Protein 3FOZ (pdb70)

GO terms:
  GO:0052381 tRNA dimethylallyltransferase activity (F, IDA)
  GO:0034605 cellular response to heat (P, IEP)
  GO:0034605 cellular response to heat (P, IMP)
  GO:1990497 regulation of cytoplasmic translation in response to stress (P, IMP)
  GO:0006400 tRNA modification (P, IMP)

Structure (mmCIF, N/CA/C/O backbone):
data_3FOZ
#
_entry.id   3FOZ
#
_cell.length_a   89.240
_cell.length_b   91.260
_cell.length_c   152.360
_cell.angle_alpha   90.00
_cell.angle_beta   90.00
_cell.angle_gamma   90.00
#
_symmetry.space_group_name_H-M   'P 21 21 21'
#
loop_
_entity.id
_entity.type
_entity.pdbx_description
1 polymer 'tRNA delta(2)-isopentenylpyrophosphate transferase'
2 polymer tRNA(Phe)
3 polymer tRNA(Phe)
4 non-polymer 'CALCIUM ION'
5 water water
#
loop_
_atom_site.group_PDB
_atom_site.id
_atom_site.type_symbol
_atom_site.label_atom_id
_atom_site.label_alt_id
_atom_site.label_comp_id
_atom_site.label_asym_id
_atom_site.label_entity_id
_atom_site.label_seq_id
_atom_site.pdbx_PDB_ins_code
_atom_site.Cartn_x
_atom_site.Cartn_y
_atom_site.Cartn_z
_atom_site.occupancy
_atom_site.B_iso_or_equiv
_atom_site.auth_seq_id
_atom_site.auth_comp_id
_atom_site.auth_asym_id
_atom_site.auth_atom_id
_atom_site.pdbx_PDB_model_num
ATOM 1 N N . ALA A 1 7 ? 5.822 20.469 -43.069 1.00 44.81 7 ALA A N 1
ATOM 2 C CA . ALA A 1 7 ? 5.336 20.308 -41.669 1.00 49.30 7 ALA A CA 1
ATOM 3 C C . ALA A 1 7 ? 5.630 21.559 -40.846 1.00 52.21 7 ALA A C 1
ATOM 4 O O . ALA A 1 7 ? 6.760 21.759 -40.393 1.00 58.11 7 ALA A O 1
ATOM 6 N N . SER A 1 8 ? 4.613 22.398 -40.654 1.00 52.77 8 SER A N 1
ATOM 7 C CA . SER A 1 8 ? 4.750 23.595 -39.823 1.00 51.01 8 SER A CA 1
ATOM 8 C C . SER A 1 8 ? 4.790 23.197 -38.347 1.00 45.87 8 SER A C 1
ATOM 9 O O . SER A 1 8 ? 3.818 22.662 -37.812 1.00 47.24 8 SER A O 1
ATOM 12 N N . LEU A 1 9 ? 5.924 23.444 -37.701 1.00 42.64 9 LEU A N 1
ATOM 13 C CA . LEU A 1 9 ? 6.055 23.191 -36.271 1.00 42.41 9 LEU A CA 1
ATOM 14 C C . LEU A 1 9 ? 5.158 24.152 -35.486 1.00 38.32 9 LEU A C 1
ATOM 15 O O . LEU A 1 9 ? 5.241 25.366 -35.687 1.00 37.07 9 LEU A O 1
ATOM 20 N N . PRO A 1 10 ? 4.301 23.618 -34.589 1.00 32.35 10 PRO A N 1
ATOM 21 C CA . PRO A 1 10 ? 3.446 24.513 -33.806 1.00 27.75 10 PRO A CA 1
ATOM 22 C C . PRO A 1 10 ? 4.280 25.412 -32.896 1.00 32.72 10 PRO A C 1
ATOM 23 O O . PRO A 1 10 ? 5.413 25.062 -32.541 1.00 31.26 10 PRO A O 1
ATOM 27 N N . LYS A 1 11 ? 3.733 26.559 -32.516 1.00 26.51 11 LYS A N 1
ATOM 28 C CA . LYS A 1 11 ? 4.524 27.526 -31.777 1.00 24.05 11 LYS A CA 1
ATOM 29 C C . LYS A 1 11 ? 4.086 27.693 -30.331 1.00 20.53 11 LYS A C 1
ATOM 30 O O . LYS A 1 11 ? 2.975 27.345 -29.956 1.00 27.38 11 LYS A O 1
ATOM 36 N N . ALA A 1 12 ? 5.017 28.195 -29.527 1.00 21.12 12 ALA A N 1
ATOM 37 C CA . ALA A 1 12 ? 4.847 28.376 -28.097 1.00 16.95 12 ALA A CA 1
ATOM 38 C C . ALA A 1 12 ? 5.699 29.571 -27.707 1.00 17.47 12 ALA A C 1
ATOM 39 O O . ALA A 1 12 ? 6.592 29.956 -28.450 1.00 17.96 12 ALA A O 1
ATOM 41 N N . ILE A 1 13 ? 5.441 30.140 -26.537 1.00 15.50 13 ILE A N 1
ATOM 42 C CA . ILE A 1 13 ? 6.221 31.272 -26.062 1.00 14.58 13 ILE A CA 1
ATOM 43 C C . ILE A 1 13 ? 6.733 30.954 -24.664 1.00 14.77 13 ILE A C 1
ATOM 44 O O . ILE A 1 13 ? 5.979 30.456 -23.844 1.00 15.66 13 ILE A O 1
ATOM 49 N N . PHE A 1 14 ? 8.015 31.223 -24.407 1.00 15.73 14 PHE A N 1
ATOM 50 C CA . PHE A 1 14 ? 8.565 31.164 -23.053 1.00 15.42 14 PHE A CA 1
ATOM 51 C C . PHE A 1 14 ? 8.739 32.588 -22.544 1.00 17.66 14 PHE A C 1
ATOM 52 O O . PHE A 1 14 ? 9.425 33.394 -23.171 1.00 25.01 14 PHE A O 1
ATOM 60 N N . LEU A 1 15 ? 8.129 32.894 -21.406 1.00 19.83 15 LEU A N 1
ATOM 61 C CA . LEU A 1 15 ? 8.350 34.170 -20.747 1.00 22.65 15 LEU A CA 1
ATOM 62 C C . LEU A 1 15 ? 9.038 33.888 -19.418 1.00 20.08 15 LEU A C 1
ATOM 63 O O . LEU A 1 15 ? 8.408 33.525 -18.431 1.00 25.42 15 LEU A O 1
ATOM 68 N N . MET A 1 16 ? 10.354 34.036 -19.417 1.00 21.04 16 MET A N 1
ATOM 69 C CA . MET A 1 16 ? 11.163 33.741 -18.257 1.00 19.85 16 MET A CA 1
ATOM 70 C C . MET A 1 16 ? 11.567 35.037 -17.584 1.00 30.53 16 MET A C 1
ATOM 71 O O . MET A 1 16 ? 11.320 36.126 -18.104 1.00 41.60 16 MET A O 1
ATOM 76 N N . GLY A 1 17 ? 12.187 34.918 -16.418 1.00 33.34 17 GLY A N 1
ATOM 77 C CA . GLY A 1 17 ? 12.775 36.071 -15.752 1.00 24.32 17 GLY A CA 1
ATOM 78 C C . GLY A 1 17 ? 13.004 35.785 -14.289 1.00 22.44 17 GLY A C 1
ATOM 79 O O . GLY A 1 17 ? 12.540 34.766 -13.779 1.00 27.25 17 GLY A O 1
ATOM 80 N N . PRO A 1 18 ? 13.718 36.687 -13.597 1.00 21.63 18 PRO A N 1
ATOM 81 C CA . PRO A 1 18 ? 13.905 36.535 -12.165 1.00 19.42 18 PRO A CA 1
ATOM 82 C C . PRO A 1 18 ? 12.633 36.809 -11.374 1.00 19.36 18 PRO A C 1
ATOM 83 O O . PRO A 1 18 ? 11.627 37.247 -11.936 1.00 25.51 18 PRO A O 1
ATOM 87 N N . THR A 1 19 ? 12.690 36.521 -10.080 1.00 11.58 19 THR A N 1
ATOM 88 C CA . THR A 1 19 ? 11.646 36.903 -9.152 1.00 11.72 19 THR A CA 1
ATOM 89 C C . THR A 1 19 ? 11.561 38.447 -9.070 1.00 21.53 19 THR A C 1
ATOM 90 O O . THR A 1 19 ? 12.572 39.147 -9.203 1.00 12.85 19 THR A O 1
ATOM 94 N N . ALA A 1 20 ? 10.340 38.955 -8.893 1.00 20.50 20 ALA A N 1
ATOM 95 C CA . ALA A 1 20 ? 10.064 40.391 -8.802 1.00 15.45 20 ALA A CA 1
ATOM 96 C C . ALA A 1 20 ? 10.320 41.144 -10.113 1.00 21.78 20 ALA A C 1
ATOM 97 O O . ALA A 1 20 ? 10.554 42.350 -10.106 1.00 25.34 20 ALA A O 1
ATOM 99 N N . SER A 1 21 ? 10.239 40.434 -11.235 1.00 23.49 21 SER A N 1
ATOM 100 C CA . SER A 1 21 ? 10.473 41.018 -12.552 1.00 21.40 21 SER A CA 1
ATOM 101 C C . SER A 1 21 ? 9.191 41.364 -13.292 1.00 22.33 21 SER A C 1
ATOM 102 O O . SER A 1 21 ? 9.247 41.923 -14.386 1.00 26.33 21 SER A O 1
ATOM 105 N N . GLY A 1 22 ? 8.043 41.007 -12.722 1.00 27.20 22 GLY A N 1
ATOM 106 C CA . GLY A 1 22 ? 6.750 41.250 -13.360 1.00 22.88 22 GLY A CA 1
ATOM 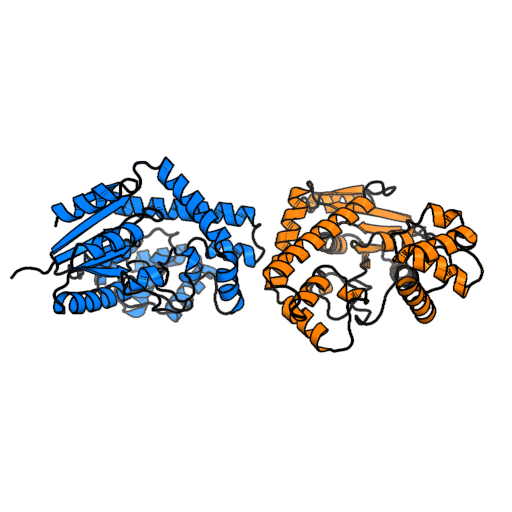107 C C . GLY A 1 22 ? 6.374 40.296 -14.484 1.00 22.18 22 GLY A C 1
ATOM 108 O O . GLY A 1 22 ? 5.626 40.679 -15.384 1.00 24.10 22 GLY A O 1
ATOM 109 N N . LYS A 1 23 ? 6.869 39.057 -14.430 1.00 27.61 23 LYS A N 1
ATOM 110 C CA . LYS A 1 23 ? 6.455 38.002 -15.376 1.00 26.47 23 LYS A CA 1
ATOM 111 C C . LYS A 1 23 ? 4.933 37.821 -15.405 1.00 29.24 23 LYS A C 1
ATOM 112 O O . LYS A 1 23 ? 4.326 37.805 -16.476 1.00 29.89 23 LYS A O 1
ATOM 118 N N . THR A 1 24 ? 4.336 37.662 -14.222 1.00 26.48 24 THR A N 1
ATOM 119 C CA . THR A 1 24 ? 2.898 37.432 -14.095 1.00 28.00 24 THR A CA 1
ATOM 120 C C . THR A 1 24 ? 2.116 38.595 -14.685 1.00 31.27 24 THR A C 1
ATOM 121 O O . THR A 1 24 ? 1.185 38.391 -15.469 1.00 34.97 24 THR A O 1
ATOM 125 N N . ALA A 1 25 ? 2.497 39.815 -14.309 1.00 29.64 25 ALA A N 1
ATOM 126 C CA . ALA A 1 25 ? 1.858 41.013 -14.845 1.00 20.62 25 ALA A CA 1
ATOM 127 C C . ALA A 1 25 ? 1.807 40.951 -16.362 1.00 12.84 25 ALA A C 1
ATOM 128 O O . ALA A 1 25 ? 0.733 41.048 -16.949 1.00 17.70 25 ALA A O 1
ATOM 130 N N . LEU A 1 26 ? 2.965 40.764 -16.990 1.00 10.52 26 LEU A N 1
ATOM 131 C CA . LEU A 1 26 ? 3.055 40.826 -18.452 1.00 17.98 26 LEU A CA 1
ATOM 132 C C . LEU A 1 26 ? 2.295 39.694 -19.155 1.00 17.39 26 LEU A C 1
ATOM 133 O O . LEU A 1 26 ? 1.671 39.920 -20.180 1.00 25.80 26 LEU A O 1
ATOM 138 N N . ALA A 1 27 ? 2.358 38.483 -18.617 1.00 21.80 27 ALA A N 1
ATOM 139 C CA . ALA A 1 27 ? 1.653 37.348 -19.215 1.00 25.81 27 ALA A CA 1
ATOM 140 C C . ALA A 1 27 ? 0.146 37.581 -19.226 1.00 27.66 27 ALA A C 1
ATOM 141 O O . ALA A 1 27 ? -0.529 37.259 -20.200 1.00 30.98 27 ALA A O 1
ATOM 143 N N . ILE A 1 28 ? -0.374 38.159 -18.149 1.00 27.44 28 ILE A N 1
ATOM 144 C CA . ILE A 1 28 ? -1.804 38.456 -18.055 1.00 29.74 28 ILE A CA 1
ATOM 145 C C . ILE A 1 28 ? -2.202 39.562 -19.047 1.00 26.99 28 ILE A C 1
ATOM 146 O O . ILE A 1 28 ? -3.302 39.534 -19.599 1.00 28.70 28 ILE A O 1
ATOM 151 N N . GLU A 1 29 ? -1.308 40.519 -19.288 1.00 20.33 29 GLU A N 1
ATOM 152 C CA . GLU A 1 29 ? -1.535 41.521 -20.334 1.00 26.49 29 GLU A CA 1
ATOM 153 C C . GLU A 1 29 ? -1.467 40.879 -21.722 1.00 22.78 29 GLU A C 1
ATOM 154 O O . GLU A 1 29 ? -2.245 41.228 -22.608 1.00 24.48 29 GLU A O 1
ATOM 160 N N . LEU A 1 30 ? -0.536 39.946 -21.914 1.00 24.52 30 LEU A N 1
ATOM 161 C CA . LEU A 1 30 ? -0.390 39.275 -23.212 1.00 25.68 30 LEU A CA 1
ATOM 162 C C . LEU A 1 30 ? -1.632 38.458 -23.531 1.00 23.26 30 LEU A C 1
ATOM 163 O O . LEU A 1 30 ? -2.029 38.350 -24.690 1.00 21.86 30 LEU A O 1
ATOM 168 N N . ARG A 1 31 ? -2.237 37.900 -22.487 1.00 24.60 31 ARG A N 1
ATOM 169 C CA . ARG A 1 31 ? -3.460 37.116 -22.598 1.00 29.73 31 ARG A CA 1
ATOM 170 C C . ARG A 1 31 ? -4.611 37.874 -23.268 1.00 30.12 31 ARG A C 1
ATOM 171 O O . ARG A 1 31 ? -5.442 37.264 -23.938 1.00 30.76 31 ARG A O 1
ATOM 179 N N . LYS A 1 32 ? -4.659 39.193 -23.083 1.00 36.59 32 LYS A N 1
ATOM 180 C CA . LYS A 1 32 ? -5.745 40.018 -23.636 1.00 35.84 32 LYS A CA 1
ATOM 181 C C . LYS A 1 32 ? -5.677 40.229 -25.149 1.00 36.74 32 LYS A C 1
ATOM 182 O O . LYS A 1 32 ? -6.705 40.466 -25.781 1.00 39.18 32 LYS A O 1
ATOM 188 N N . ILE A 1 33 ? -4.478 40.148 -25.724 1.00 35.85 33 ILE A N 1
ATOM 189 C CA . ILE A 1 33 ? -4.277 40.476 -27.145 1.00 34.80 33 ILE A CA 1
ATOM 190 C C . ILE A 1 33 ? -3.755 39.313 -28.008 1.00 31.81 33 ILE A C 1
ATOM 191 O O . ILE A 1 33 ? -4.028 39.280 -29.207 1.00 28.52 33 ILE A O 1
ATOM 196 N N . LEU A 1 34 ? -3.025 38.366 -27.416 1.00 33.34 34 LEU A N 1
ATOM 197 C CA . LEU A 1 34 ? -2.606 37.150 -28.137 1.00 34.03 34 LEU A CA 1
ATOM 198 C C . LEU A 1 34 ? -3.440 35.931 -27.730 1.00 30.03 34 LEU A C 1
ATOM 199 O O . LEU A 1 34 ? -3.734 35.745 -26.545 1.00 36.68 34 LEU A O 1
ATOM 204 N N . PRO A 1 35 ? -3.815 35.088 -28.709 1.00 19.61 35 PRO A N 1
ATOM 205 C CA . PRO A 1 35 ? -4.550 33.865 -28.379 1.00 22.29 35 PRO A CA 1
ATOM 206 C C . PRO A 1 35 ? -3.638 32.851 -27.688 1.00 24.52 35 PRO A C 1
ATOM 207 O O . PRO A 1 35 ? -3.005 32.033 -28.349 1.00 25.88 35 PRO A O 1
ATOM 211 N N . VAL A 1 36 ? -3.568 32.924 -26.364 1.00 24.29 36 VAL A N 1
ATOM 212 C CA . VAL A 1 36 ? -2.653 32.088 -25.597 1.00 17.75 36 VAL A CA 1
ATOM 213 C C . VAL A 1 36 ? -3.295 31.500 -24.346 1.00 18.59 36 VAL A C 1
ATOM 214 O O . VAL A 1 36 ? -4.221 32.086 -23.783 1.00 17.07 36 VAL A O 1
ATOM 218 N N . GLU A 1 37 ? -2.791 30.344 -23.919 1.00 22.39 37 GLU A N 1
ATOM 219 C CA . GLU A 1 37 ? -3.130 29.771 -22.614 1.00 23.31 37 GLU A CA 1
ATOM 220 C C . GLU A 1 37 ? -1.855 29.653 -21.803 1.00 22.98 37 GLU A C 1
ATOM 221 O O . GLU A 1 37 ? -0.815 29.259 -22.330 1.00 26.61 37 GLU A O 1
ATOM 227 N N . LEU A 1 38 ? -1.941 29.991 -20.521 1.00 19.36 38 LEU A N 1
ATOM 228 C CA . LEU A 1 38 ? -0.761 30.129 -19.695 1.00 16.32 38 LEU A CA 1
ATOM 229 C C . LEU A 1 38 ? -0.473 28.860 -18.896 1.00 21.61 38 LEU A C 1
ATOM 230 O O . LEU A 1 38 ? -1.396 28.198 -18.418 1.00 21.13 38 LEU A O 1
ATOM 235 N N . ILE A 1 39 ? 0.816 28.533 -18.769 1.00 17.40 39 ILE A N 1
ATOM 236 C CA . ILE A 1 39 ? 1.284 27.389 -17.987 1.00 7.05 39 ILE A CA 1
ATOM 237 C C . ILE A 1 39 ? 2.336 27.889 -17.000 1.00 13.37 39 ILE A C 1
ATOM 238 O O . ILE A 1 39 ? 3.282 28.588 -17.380 1.00 14.13 39 ILE A O 1
ATOM 243 N N . SER A 1 40 ? 2.186 27.544 -15.730 1.00 13.45 40 SER A N 1
ATOM 244 C CA . SER A 1 40 ? 3.171 27.951 -14.739 1.00 17.01 40 SER A CA 1
ATOM 245 C C . SER A 1 40 ? 4.436 27.081 -14.844 1.00 19.90 40 SER A C 1
ATOM 246 O O . SER A 1 40 ? 4.356 25.857 -14.921 1.00 22.97 40 SER A O 1
ATOM 249 N N . VAL A 1 41 ? 5.596 27.728 -14.853 1.00 17.04 41 VAL A N 1
ATOM 250 C CA . VAL A 1 41 ? 6.883 27.050 -14.837 1.00 13.18 41 VAL A CA 1
ATOM 251 C C . VAL A 1 41 ? 7.633 27.459 -13.565 1.00 13.67 41 VAL A C 1
ATOM 252 O O . VAL A 1 41 ? 8.558 28.271 -13.592 1.00 16.34 41 VAL A O 1
ATOM 256 N N . ASP A 1 42 ? 7.200 26.902 -12.439 1.00 22.59 42 ASP A N 1
ATOM 257 C CA . ASP A 1 42 ? 7.701 27.302 -11.123 1.00 22.42 42 ASP A CA 1
ATOM 258 C C . ASP A 1 42 ? 7.527 26.170 -10.109 1.00 18.33 42 ASP A C 1
ATOM 259 O O . ASP A 1 42 ? 6.422 25.676 -9.909 1.00 17.62 42 ASP A O 1
ATOM 264 N N . SER A 1 43 ? 8.626 25.817 -9.442 1.00 18.06 43 SER A N 1
ATOM 265 C CA . SER A 1 43 ? 8.684 24.687 -8.520 1.00 14.59 43 SER A CA 1
ATOM 266 C C . SER A 1 43 ? 7.925 24.890 -7.209 1.00 16.61 43 SER A C 1
ATOM 267 O O . SER A 1 43 ? 7.769 23.940 -6.443 1.00 17.86 43 SER A O 1
ATOM 270 N N . ALA A 1 44 ? 7.470 26.118 -6.953 1.00 16.77 44 ALA A N 1
ATOM 271 C CA . ALA A 1 44 ? 6.813 26.479 -5.698 1.00 10.09 44 ALA A CA 1
ATOM 272 C C . ALA A 1 44 ? 5.327 26.810 -5.869 1.00 14.96 44 ALA A C 1
ATOM 273 O O . ALA A 1 44 ? 4.538 26.602 -4.950 1.00 20.33 44 ALA A O 1
ATOM 275 N N . LEU A 1 45 ? 4.943 27.334 -7.029 1.00 14.32 45 LEU A N 1
ATOM 276 C CA . LEU A 1 45 ? 3.541 27.671 -7.298 1.00 11.01 45 LEU A CA 1
ATOM 277 C C . LEU A 1 45 ? 2.659 26.414 -7.441 1.00 9.32 45 LEU A C 1
ATOM 278 O O . LEU A 1 45 ? 1.429 26.503 -7.455 1.00 16.32 45 LEU A O 1
ATOM 283 N N . ILE A 1 46 ? 3.294 25.252 -7.529 1.00 12.98 46 ILE A N 1
ATOM 284 C CA . ILE A 1 46 ? 2.593 23.974 -7.648 1.00 13.44 46 ILE A CA 1
ATOM 285 C C . ILE A 1 46 ? 1.975 23.484 -6.339 1.00 15.48 46 ILE A C 1
ATOM 286 O O . ILE A 1 46 ? 1.222 22.512 -6.346 1.00 22.44 46 ILE A O 1
ATOM 291 N N . TYR A 1 47 ? 2.299 24.135 -5.224 1.00 16.90 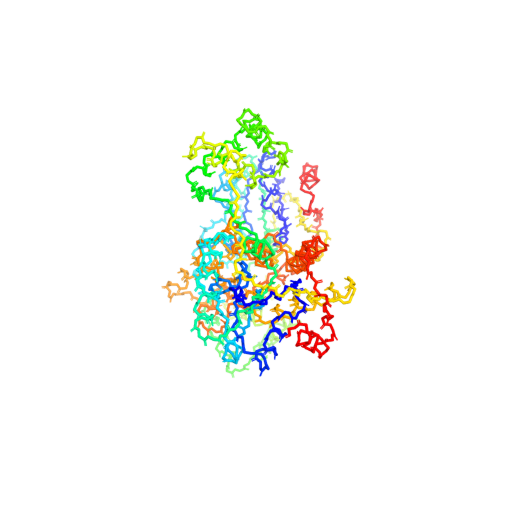47 TYR A N 1
ATOM 292 C CA . TYR A 1 47 ? 1.893 23.656 -3.902 1.00 14.75 47 TYR A CA 1
ATOM 293 C C . TYR A 1 47 ? 0.648 24.343 -3.344 1.00 25.12 47 TYR A C 1
ATOM 294 O O . TYR A 1 47 ? 0.566 25.570 -3.316 1.00 26.19 47 TYR A O 1
ATOM 303 N N . LYS A 1 48 ? -0.293 23.537 -2.859 1.00 29.85 48 LYS A N 1
ATOM 304 C CA . LYS A 1 48 ? -1.502 24.034 -2.202 1.00 32.73 48 LYS A CA 1
ATOM 305 C C . LYS A 1 48 ? -1.198 24.699 -0.853 1.00 30.94 48 LYS A C 1
ATOM 306 O O . LYS A 1 48 ? -0.538 24.103 0.001 1.00 29.63 48 LYS A O 1
ATOM 312 N N . GLY A 1 49 ? -1.709 25.920 -0.660 1.00 28.05 49 GLY A N 1
ATOM 313 C CA . GLY A 1 49 ? -1.570 26.645 0.607 1.00 16.34 49 GLY A CA 1
ATOM 314 C C . GLY A 1 49 ? -0.266 27.421 0.717 1.00 24.48 49 GLY A C 1
ATOM 315 O O . GLY A 1 49 ? 0.076 27.937 1.782 1.00 25.34 49 GLY A O 1
ATOM 316 N N . MET A 1 50 ? 0.473 27.501 -0.383 1.00 20.27 50 MET A N 1
ATOM 317 C CA . MET A 1 50 ? 1.691 28.287 -0.427 1.00 20.60 50 MET A CA 1
ATOM 318 C C . MET A 1 50 ? 1.501 29.392 -1.464 1.00 19.85 50 MET A C 1
ATOM 319 O O . MET A 1 50 ? 1.932 29.281 -2.617 1.00 19.01 50 MET A O 1
ATOM 324 N N . ASP A 1 51 ? 0.833 30.456 -1.022 1.00 19.02 51 ASP A N 1
ATOM 325 C CA . ASP A 1 51 ? 0.289 31.482 -1.911 1.00 20.75 51 ASP A CA 1
ATOM 326 C C . ASP A 1 51 ? 0.983 32.825 -1.792 1.00 19.43 51 ASP A C 1
ATOM 327 O O . ASP A 1 51 ? 1.428 33.380 -2.796 1.00 22.66 51 ASP A O 1
ATOM 332 N N . ILE A 1 52 ? 1.080 33.342 -0.571 1.00 16.13 52 ILE A N 1
ATOM 333 C CA . ILE A 1 52 ? 1.582 34.691 -0.351 1.00 16.51 52 ILE A CA 1
ATOM 334 C C . ILE A 1 52 ? 3.077 34.769 -0.647 1.00 25.72 52 ILE A C 1
ATOM 335 O O . ILE A 1 52 ? 3.526 35.667 -1.372 1.00 20.07 52 ILE A O 1
ATOM 340 N N . GLY A 1 53 ? 3.833 33.816 -0.097 1.00 26.97 53 GLY A N 1
ATOM 341 C CA . GLY A 1 53 ? 5.294 33.793 -0.230 1.00 21.54 53 GLY A CA 1
ATOM 342 C C . GLY A 1 53 ? 5.811 33.404 -1.604 1.00 24.80 53 GLY A C 1
ATOM 343 O O . GLY A 1 53 ? 6.975 33.672 -1.931 1.00 23.22 53 GLY A O 1
ATOM 344 N N . THR A 1 54 ? 4.952 32.771 -2.406 1.00 20.95 54 THR A N 1
ATOM 345 C CA . THR A 1 54 ? 5.318 32.309 -3.745 1.00 20.32 54 THR A CA 1
ATOM 346 C C . THR A 1 54 ? 4.969 33.323 -4.832 1.00 22.86 54 THR A C 1
ATOM 347 O O . THR A 1 54 ? 5.314 33.128 -6.002 1.00 24.73 54 THR A O 1
ATOM 351 N N . ALA A 1 55 ? 4.304 34.409 -4.435 1.00 21.59 55 ALA A N 1
ATOM 352 C CA . ALA A 1 55 ? 3.761 35.401 -5.372 1.00 20.74 55 ALA A CA 1
ATOM 353 C C . ALA A 1 55 ? 2.808 34.743 -6.362 1.00 17.86 55 ALA A C 1
ATOM 354 O O . ALA A 1 55 ? 2.864 34.989 -7.569 1.00 19.57 55 ALA A O 1
ATOM 356 N N . LYS A 1 56 ? 1.938 33.893 -5.835 1.00 19.16 56 LYS A N 1
ATOM 357 C CA . LYS A 1 56 ? 0.927 33.239 -6.646 1.00 22.10 56 LYS A CA 1
ATOM 358 C C . LYS A 1 56 ? -0.090 34.295 -7.085 1.00 14.67 56 LYS A C 1
ATOM 359 O O . LYS A 1 56 ? -0.460 35.153 -6.283 1.00 12.59 56 LYS A O 1
ATOM 365 N N . PRO A 1 57 ? -0.540 34.239 -8.349 1.00 10.18 57 PRO A N 1
ATOM 366 C CA . PRO A 1 57 ? -1.640 35.098 -8.782 1.00 17.25 57 PRO A CA 1
ATOM 367 C C . PRO A 1 57 ? -2.949 34.709 -8.091 1.00 14.72 57 PRO A C 1
ATOM 368 O O . PRO A 1 57 ? -3.292 33.525 -8.052 1.00 22.86 57 PRO A O 1
ATOM 372 N N . ASN A 1 58 ? -3.670 35.688 -7.552 1.00 15.34 58 ASN A N 1
ATOM 373 C CA . ASN A 1 58 ? -4.893 35.400 -6.775 1.00 10.34 58 ASN A CA 1
ATOM 374 C C . ASN A 1 58 ? -6.080 34.998 -7.660 1.00 3.54 58 ASN A C 1
ATOM 375 O O . ASN A 1 58 ? -5.949 34.925 -8.888 1.00 12.56 58 ASN A O 1
ATOM 380 N N . ALA A 1 59 ? -7.229 34.724 -7.044 1.00 4.66 59 ALA A N 1
ATOM 381 C CA . ALA A 1 59 ? -8.397 34.208 -7.777 1.00 3.72 59 ALA A CA 1
ATOM 382 C C . ALA A 1 59 ? -8.846 35.087 -8.945 1.00 11.26 59 ALA A C 1
ATOM 383 O O . ALA A 1 59 ? -9.128 34.571 -10.029 1.00 17.15 59 ALA A O 1
ATOM 385 N N . GLU A 1 60 ? -8.911 36.403 -8.724 1.00 19.26 60 GLU A N 1
ATOM 386 C CA . GLU A 1 60 ? -9.364 37.353 -9.759 1.00 17.68 60 GLU A CA 1
ATOM 387 C C . GLU A 1 60 ? -8.411 37.419 -10.958 1.00 18.39 60 GLU A C 1
ATOM 388 O O . GLU A 1 60 ? -8.835 37.618 -12.102 1.00 12.57 60 GLU A O 1
ATOM 394 N N . GLU A 1 61 ? -7.123 37.248 -10.692 1.00 22.46 61 GLU A N 1
ATOM 395 C CA . GLU A 1 61 ? -6.125 37.176 -11.752 1.00 22.93 61 GLU A CA 1
ATOM 396 C C . GLU A 1 61 ? -6.253 35.847 -12.521 1.00 16.16 61 GLU A C 1
ATOM 397 O O . GLU A 1 61 ? -6.125 35.821 -13.746 1.00 21.73 61 GLU A O 1
ATOM 403 N N . LEU A 1 62 ? -6.542 34.761 -11.803 1.00 5.66 62 LEU A N 1
ATOM 404 C CA . LEU A 1 62 ? -6.843 33.459 -12.436 1.00 16.27 62 LEU A CA 1
ATOM 405 C C . LEU A 1 62 ? -8.145 33.436 -13.254 1.00 21.45 62 LEU A C 1
ATOM 406 O O . LEU A 1 62 ? -8.221 32.713 -14.249 1.00 21.71 62 LEU A O 1
ATOM 411 N N . LEU A 1 63 ? -9.161 34.207 -12.853 1.00 16.73 63 LEU A N 1
ATOM 412 C CA . LEU A 1 63 ? -10.388 34.305 -13.657 1.00 19.85 63 LEU A CA 1
ATOM 413 C C . LEU A 1 63 ? -10.104 34.911 -15.026 1.00 26.67 63 LEU A C 1
ATOM 414 O O . LEU A 1 63 ? -10.573 34.400 -16.045 1.00 32.44 63 LEU A O 1
ATOM 419 N N . ALA A 1 64 ? -9.339 36.000 -15.044 1.00 28.90 64 ALA A N 1
ATOM 420 C CA . ALA A 1 64 ? -9.008 36.692 -16.294 1.00 30.98 64 ALA A CA 1
ATOM 421 C C . ALA A 1 64 ? -8.034 35.880 -17.142 1.00 29.65 64 ALA A C 1
ATOM 422 O O . ALA A 1 64 ? -8.148 35.861 -18.374 1.00 23.18 64 ALA A O 1
ATOM 424 N N . ALA A 1 65 ? -7.086 35.218 -16.474 1.00 24.52 65 ALA A N 1
ATOM 425 C CA . ALA A 1 65 ? -6.039 34.454 -17.151 1.00 21.54 65 ALA A CA 1
ATOM 426 C C . ALA A 1 65 ? -5.706 33.150 -16.411 1.00 21.37 65 ALA A C 1
ATOM 427 O O . ALA A 1 65 ? -4.791 33.122 -15.584 1.00 18.84 65 ALA A O 1
ATOM 429 N N . PRO A 1 66 ? -6.453 32.068 -16.698 1.00 19.93 66 PRO A N 1
ATOM 430 C CA . PRO A 1 66 ? -6.183 30.755 -16.088 1.00 17.78 66 PRO A CA 1
ATOM 431 C C . PRO A 1 66 ? -4.739 30.293 -16.273 1.00 21.34 66 PRO A C 1
ATOM 432 O O . PRO A 1 66 ? -4.213 30.363 -17.384 1.00 28.89 66 PRO A O 1
ATOM 436 N N . HIS A 1 67 ? -4.114 29.844 -15.184 1.00 18.89 67 HIS A N 1
ATOM 437 C CA . HIS A 1 67 ? -2.755 29.304 -15.201 1.00 16.38 67 HIS A CA 1
ATOM 438 C C . HIS A 1 67 ? -2.787 27.807 -14.930 1.00 16.95 67 HIS A C 1
ATOM 439 O O . HIS A 1 67 ? -3.196 27.378 -13.856 1.00 17.62 67 HIS A O 1
ATOM 446 N N . ARG A 1 68 ? -2.310 27.003 -15.862 1.00 11.67 68 ARG A N 1
ATOM 447 C CA . ARG A 1 68 ? -2.215 25.578 -15.595 1.00 18.64 68 ARG A CA 1
ATOM 448 C C . ARG A 1 68 ? -0.944 25.253 -14.813 1.00 15.41 68 ARG A C 1
ATOM 449 O O . ARG A 1 68 ? -0.019 26.070 -14.737 1.00 19.48 68 ARG A O 1
ATOM 457 N N . LEU A 1 69 ? -0.953 24.078 -14.189 1.00 12.91 69 LEU A N 1
ATOM 458 C CA . LEU A 1 69 ? 0.122 23.592 -13.323 1.00 17.27 69 LEU A CA 1
ATOM 459 C C . LEU A 1 69 ? 0.341 24.394 -12.028 1.00 22.30 69 LEU A C 1
ATOM 460 O O . LEU A 1 69 ? 1.466 24.448 -11.520 1.00 22.56 69 LEU A O 1
ATOM 465 N N . LEU A 1 70 ? -0.733 24.994 -11.501 1.00 21.34 70 LEU A N 1
ATOM 466 C CA . LEU A 1 70 ? -0.746 25.557 -10.146 1.00 21.60 70 LEU A CA 1
ATOM 467 C C . LEU A 1 70 ? -1.504 24.623 -9.215 1.00 27.27 70 LEU A C 1
ATOM 468 O O . LEU A 1 70 ? -2.459 23.969 -9.643 1.00 31.16 70 LEU A O 1
ATOM 473 N N . ASP A 1 71 ? -1.093 24.580 -7.943 1.00 24.39 71 ASP A N 1
ATOM 474 C CA . ASP A 1 71 ? -1.842 23.866 -6.897 1.00 28.42 71 ASP A CA 1
ATOM 475 C C . ASP A 1 71 ? -2.139 22.396 -7.259 1.00 27.65 71 ASP A C 1
ATOM 476 O O . ASP A 1 71 ? -3.244 21.901 -7.040 1.00 37.16 71 ASP A O 1
ATOM 481 N N . ILE A 1 72 ? -1.146 21.707 -7.805 1.00 26.11 72 ILE A N 1
ATOM 482 C CA . ILE A 1 72 ? -1.287 20.298 -8.172 1.00 22.95 72 ILE A CA 1
ATOM 483 C C . ILE A 1 72 ? -0.591 19.368 -7.166 1.00 20.05 72 ILE A C 1
ATOM 484 O O . ILE A 1 72 ? -0.610 18.159 -7.342 1.00 26.61 72 ILE A O 1
ATOM 489 N N . ARG A 1 73 ? 0.007 19.931 -6.116 1.00 18.94 73 ARG A N 1
ATOM 490 C CA . ARG A 1 73 ? 0.634 19.131 -5.067 1.00 19.82 73 ARG A CA 1
ATOM 491 C C . ARG A 1 73 ? 0.417 19.666 -3.658 1.00 19.11 73 ARG A C 1
ATOM 492 O O . ARG A 1 73 ? 0.357 20.878 -3.430 1.00 22.09 73 ARG A O 1
ATOM 500 N N . ASP A 1 74 ? 0.326 18.735 -2.713 1.00 12.85 74 ASP A N 1
ATOM 501 C CA . ASP A 1 74 ? 0.405 19.057 -1.300 1.00 16.26 74 ASP A CA 1
ATOM 502 C C . ASP A 1 74 ? 1.884 19.251 -0.946 1.00 20.58 74 ASP A C 1
ATOM 503 O O . ASP A 1 74 ? 2.738 18.551 -1.494 1.00 16.87 74 ASP A O 1
ATOM 508 N N . PRO A 1 75 ? 2.196 20.183 -0.022 1.00 12.71 75 PRO A N 1
ATOM 509 C CA . PRO A 1 75 ? 3.599 20.471 0.271 1.00 14.93 75 PRO A CA 1
ATOM 510 C C . PRO A 1 75 ? 4.431 19.284 0.740 1.00 13.46 75 PRO A C 1
ATOM 511 O O . PRO A 1 75 ? 5.657 19.354 0.693 1.00 14.64 75 PRO A O 1
ATOM 515 N N . SER A 1 76 ? 3.780 18.210 1.175 1.00 19.02 76 SER A N 1
ATOM 516 C CA . SER A 1 76 ? 4.487 17.009 1.635 1.00 19.48 76 SER A CA 1
ATOM 517 C C . SER A 1 76 ? 5.063 16.196 0.487 1.00 19.74 76 SER A C 1
ATOM 518 O O . SER A 1 76 ? 5.910 15.335 0.710 1.00 30.43 76 SER A O 1
ATOM 521 N N . GLN A 1 77 ? 4.598 16.468 -0.730 1.00 24.39 77 GLN A N 1
ATOM 522 C CA . GLN A 1 77 ? 4.960 15.681 -1.913 1.00 24.49 77 GLN A CA 1
ATOM 523 C C . GLN A 1 77 ? 5.932 16.458 -2.786 1.00 24.40 77 GLN A C 1
ATOM 524 O O . GLN A 1 77 ? 5.944 17.690 -2.780 1.00 33.50 77 GLN A O 1
ATOM 530 N N . ALA A 1 78 ? 6.742 15.738 -3.548 1.00 17.59 78 ALA A N 1
ATOM 531 C CA . ALA A 1 78 ? 7.790 16.366 -4.339 1.00 13.63 78 ALA A CA 1
ATOM 532 C C . ALA A 1 78 ? 7.489 16.328 -5.827 1.00 7.35 78 ALA A C 1
ATOM 533 O O . ALA A 1 78 ? 6.852 15.405 -6.334 1.00 19.54 78 ALA A O 1
ATOM 535 N N . TYR A 1 79 ? 7.962 17.355 -6.516 1.00 18.12 79 TYR A N 1
ATOM 536 C CA . TYR A 1 79 ? 7.838 17.483 -7.953 1.00 16.05 79 TYR A CA 1
ATOM 537 C C . TYR A 1 79 ? 9.226 17.317 -8.561 1.00 11.50 79 TYR A C 1
ATOM 538 O O . TYR A 1 79 ? 10.204 17.152 -7.844 1.00 22.53 79 TYR A O 1
ATOM 547 N N . SER A 1 80 ? 9.311 17.372 -9.881 1.00 10.66 80 SER A N 1
ATOM 548 C CA . SER A 1 80 ? 10.567 17.148 -10.570 1.00 12.24 80 SER A CA 1
ATOM 549 C C . SER A 1 80 ? 10.581 17.889 -11.878 1.00 12.62 80 SER A C 1
ATOM 550 O O . SER A 1 80 ? 9.528 18.200 -12.427 1.00 20.58 80 SER A O 1
ATOM 553 N N . ALA A 1 81 ? 11.783 18.161 -12.374 1.00 3.32 81 ALA A N 1
ATOM 554 C CA . ALA A 1 81 ? 11.954 18.591 -13.742 1.00 6.19 81 ALA A CA 1
ATOM 555 C C . ALA A 1 81 ? 11.199 17.633 -14.664 1.00 10.02 81 ALA A C 1
ATOM 556 O O . ALA A 1 81 ? 10.568 18.072 -15.624 1.00 14.19 81 ALA A O 1
ATOM 558 N N . ALA A 1 82 ? 11.269 16.332 -14.364 1.00 7.77 82 ALA A N 1
ATOM 559 C CA . ALA A 1 82 ? 10.636 15.295 -15.190 1.00 4.57 82 ALA A CA 1
ATOM 560 C C . ALA A 1 82 ? 9.112 15.376 -15.142 1.00 4.14 82 ALA A C 1
ATOM 561 O O . ALA A 1 82 ? 8.449 15.375 -16.178 1.00 4.84 82 ALA A O 1
ATOM 563 N N . ASP A 1 83 ? 8.557 15.440 -13.938 1.00 7.91 83 ASP A N 1
ATOM 564 C CA . ASP A 1 83 ? 7.105 15.555 -13.785 1.00 16.32 83 ASP A CA 1
ATOM 565 C C . ASP A 1 83 ? 6.601 16.796 -14.518 1.00 15.03 83 ASP A C 1
ATOM 566 O O . ASP A 1 83 ? 5.615 16.721 -15.246 1.00 14.03 83 ASP A O 1
ATOM 571 N N . PHE A 1 84 ? 7.300 17.922 -14.347 1.00 13.81 84 PHE A N 1
ATOM 572 C CA . PHE A 1 84 ? 6.967 19.151 -15.067 1.00 13.66 84 PHE A CA 1
ATOM 573 C C . PHE A 1 84 ? 6.942 18.926 -16.561 1.00 11.95 84 PHE A C 1
ATOM 574 O O . PHE A 1 84 ? 5.990 19.315 -17.236 1.00 24.93 84 PHE A O 1
ATOM 582 N N . ARG A 1 85 ? 7.995 18.306 -17.075 1.00 10.71 85 ARG A N 1
ATOM 583 C CA . ARG A 1 85 ? 8.111 18.063 -18.513 1.00 15.29 85 ARG A CA 1
ATOM 584 C C . ARG A 1 85 ? 6.929 17.256 -19.043 1.00 19.50 85 ARG A C 1
ATOM 585 O O . ARG A 1 85 ? 6.340 17.622 -20.062 1.00 21.14 85 ARG A O 1
ATOM 593 N N . ARG A 1 86 ? 6.583 16.175 -18.341 1.00 14.38 86 ARG A N 1
ATOM 594 C CA . ARG A 1 86 ? 5.457 15.326 -18.729 1.00 19.20 86 ARG A CA 1
ATOM 595 C C . ARG A 1 86 ? 4.114 16.063 -18.644 1.00 21.40 86 ARG A C 1
ATOM 596 O O . ARG A 1 86 ? 3.260 15.903 -19.512 1.00 23.26 86 ARG A O 1
ATOM 604 N N . ASP A 1 87 ? 3.918 16.837 -17.582 1.00 20.32 87 ASP A N 1
ATOM 605 C CA . ASP A 1 87 ? 2.676 17.587 -17.408 1.00 27.56 87 ASP A CA 1
ATOM 606 C C . ASP A 1 87 ? 2.629 18.730 -18.406 1.00 23.53 87 ASP A C 1
ATOM 607 O O . ASP A 1 87 ? 1.569 19.033 -18.947 1.00 14.53 87 ASP A O 1
ATOM 612 N N . ALA A 1 88 ? 3.784 19.348 -18.652 1.00 21.26 88 ALA A N 1
ATOM 613 C CA . ALA A 1 88 ? 3.856 20.503 -19.545 1.00 24.4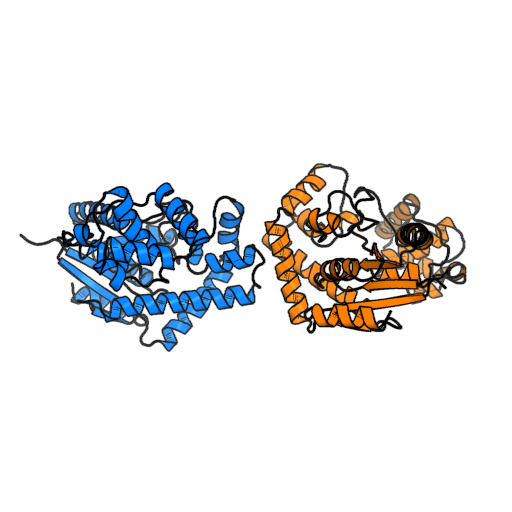3 88 ALA A CA 1
ATOM 614 C C . ALA A 1 88 ? 3.612 20.083 -20.982 1.00 14.33 88 ALA A C 1
ATOM 615 O O . ALA A 1 88 ? 2.900 20.764 -21.705 1.00 15.48 88 ALA A O 1
ATOM 617 N N . LEU A 1 89 ? 4.191 18.956 -21.389 1.00 18.36 89 LEU A N 1
ATOM 618 C CA . LEU A 1 89 ? 3.982 18.430 -22.743 1.00 17.31 89 LEU A CA 1
ATOM 619 C C . LEU A 1 89 ? 2.512 18.087 -22.985 1.00 15.52 89 LEU A C 1
ATOM 620 O O . LEU A 1 89 ? 1.993 18.279 -24.088 1.00 22.82 89 LEU A O 1
ATOM 625 N N . ALA A 1 90 ? 1.845 17.592 -21.948 1.00 12.49 90 ALA A N 1
ATOM 626 C CA . ALA A 1 90 ? 0.489 17.086 -22.085 1.00 21.00 90 ALA A CA 1
ATOM 627 C C . ALA A 1 90 ? -0.489 18.259 -22.117 1.00 24.68 90 ALA A C 1
ATOM 628 O O . ALA A 1 90 ? -1.490 18.224 -22.834 1.00 23.82 90 ALA A O 1
ATOM 630 N N . GLU A 1 91 ? -0.185 19.299 -21.343 1.00 26.35 91 GLU A N 1
ATOM 631 C CA . GLU A 1 91 ? -0.937 20.549 -21.409 1.00 25.76 91 GLU A CA 1
ATOM 632 C C . GLU A 1 91 ? -0.693 21.277 -22.738 1.00 24.41 91 GLU A C 1
ATOM 633 O O . GLU A 1 91 ? -1.612 21.897 -23.274 1.00 24.17 91 GLU A O 1
ATOM 639 N N . MET A 1 92 ? 0.526 21.195 -23.275 1.00 19.90 92 MET A N 1
ATOM 640 C CA . MET A 1 92 ? 0.848 21.862 -24.549 1.00 19.46 92 MET A CA 1
ATOM 641 C C . MET A 1 92 ? 0.138 21.246 -25.743 1.00 18.90 92 MET A C 1
ATOM 642 O O . MET A 1 92 ? -0.029 21.912 -26.762 1.00 21.81 92 MET A O 1
ATOM 647 N N . ALA A 1 93 ? -0.266 19.982 -25.628 1.00 19.19 93 ALA A N 1
ATOM 648 C CA . ALA A 1 93 ? -0.985 19.308 -26.710 1.00 19.87 93 ALA A CA 1
ATOM 649 C C . ALA A 1 93 ? -2.466 19.680 -26.710 1.00 22.67 93 ALA A C 1
ATOM 650 O O . ALA A 1 93 ? -3.054 19.846 -27.775 1.00 31.76 93 ALA A O 1
ATOM 652 N N . ASP A 1 94 ? -3.062 19.811 -25.525 1.00 28.35 94 ASP A N 1
ATOM 653 C CA . ASP A 1 94 ? -4.456 20.271 -25.395 1.00 35.73 94 ASP A CA 1
ATOM 654 C C . ASP A 1 94 ? -4.645 21.686 -25.938 1.00 30.97 94 ASP A C 1
ATOM 655 O O . ASP A 1 94 ? -5.515 21.932 -26.775 1.00 36.31 94 ASP A O 1
ATOM 660 N N . ILE A 1 95 ? -3.810 22.596 -25.446 1.00 19.91 95 ILE A N 1
ATOM 661 C CA . ILE A 1 95 ? -3.832 24.011 -25.818 1.00 16.10 95 ILE A CA 1
ATOM 662 C C . ILE A 1 95 ? -3.676 24.212 -27.328 1.00 18.52 95 ILE A C 1
ATOM 663 O O . ILE A 1 95 ? -4.352 25.058 -27.921 1.00 29.90 95 ILE A O 1
ATOM 668 N N . THR A 1 96 ? -2.780 23.438 -27.936 1.00 19.96 96 THR A N 1
ATOM 669 C CA . THR A 1 96 ? -2.559 23.463 -29.382 1.00 16.50 96 THR A CA 1
ATOM 670 C C . THR A 1 96 ? -3.755 22.882 -30.114 1.00 25.59 96 THR A C 1
ATOM 671 O O . THR A 1 96 ? -4.174 23.415 -31.145 1.00 34.32 96 THR A O 1
ATOM 675 N N . ALA A 1 97 ? -4.317 21.803 -29.571 1.00 24.69 97 ALA A N 1
ATOM 676 C CA . ALA A 1 97 ? -5.480 21.150 -30.183 1.00 23.89 97 ALA A CA 1
ATOM 677 C C . ALA A 1 97 ? -6.750 22.001 -30.073 1.00 24.23 97 ALA A C 1
ATOM 678 O O . ALA A 1 97 ? -7.753 21.699 -30.725 1.00 25.06 97 ALA A O 1
ATOM 680 N N . ALA A 1 98 ? -6.705 23.042 -29.238 1.00 21.84 98 ALA A N 1
ATOM 681 C CA . ALA A 1 98 ? -7.784 24.029 -29.134 1.00 24.34 98 ALA A CA 1
ATOM 682 C C . ALA A 1 98 ? -7.527 25.272 -30.006 1.00 27.98 98 ALA A C 1
ATOM 683 O O . ALA A 1 98 ? -8.318 26.214 -29.992 1.00 30.55 98 ALA A O 1
ATOM 685 N N . GLY A 1 99 ? -6.428 25.266 -30.765 1.00 25.51 99 GLY A N 1
ATOM 686 C CA . GLY A 1 99 ? -6.095 26.364 -31.670 1.00 25.50 99 GLY A CA 1
ATOM 687 C C . GLY A 1 99 ? -5.496 27.575 -30.970 1.00 33.91 99 GLY A C 1
ATOM 688 O O . GLY A 1 99 ? -5.607 28.704 -31.461 1.00 26.11 99 GLY A O 1
ATOM 689 N N . ARG A 1 100 ? -4.844 27.333 -29.832 1.00 34.40 100 ARG A N 1
ATOM 690 C CA . ARG A 1 100 ? -4.244 28.387 -29.025 1.00 29.93 100 ARG A CA 1
ATOM 691 C C . ARG A 1 100 ? -2.734 28.180 -28.993 1.00 27.44 100 ARG A C 1
ATOM 692 O O . ARG A 1 100 ? -2.228 27.216 -29.565 1.00 30.19 100 ARG A O 1
ATOM 700 N N . ILE A 1 101 ? -2.028 29.092 -28.329 1.00 22.75 101 ILE A N 1
ATOM 701 C CA . ILE A 1 101 ? -0.567 29.098 -28.285 1.00 20.30 101 ILE A CA 1
ATOM 702 C C . ILE A 1 101 ? -0.100 29.044 -26.835 1.00 18.30 101 ILE A C 1
ATOM 703 O O . ILE A 1 101 ? -0.335 29.978 -26.077 1.00 19.40 101 ILE A O 1
ATOM 708 N N . PRO A 1 102 ? 0.575 27.955 -26.440 1.00 13.44 102 PRO A N 1
ATOM 709 C CA . PRO A 1 102 ? 0.979 27.889 -25.039 1.00 15.47 102 PRO A CA 1
ATOM 710 C C . PRO A 1 102 ? 2.012 28.952 -24.687 1.00 17.55 102 PRO A C 1
ATOM 711 O O . PRO A 1 102 ? 3.038 29.065 -25.370 1.00 17.69 102 PRO A O 1
ATOM 715 N N . LEU A 1 103 ? 1.722 29.735 -23.650 1.00 13.99 103 LEU A N 1
ATOM 716 C CA . LEU A 1 103 ? 2.668 30.712 -23.125 1.00 13.54 103 LEU A CA 1
ATOM 717 C C . LEU A 1 103 ? 3.170 30.222 -21.773 1.00 9.68 103 LEU A C 1
ATOM 718 O O . LEU A 1 103 ? 2.427 30.206 -20.797 1.00 13.24 103 LEU A O 1
ATOM 723 N N . LEU A 1 104 ? 4.432 29.813 -21.719 1.00 10.31 104 LEU A N 1
ATOM 724 C CA . LEU A 1 104 ? 4.996 29.260 -20.497 1.00 14.36 104 LEU A CA 1
ATOM 725 C C . LEU A 1 104 ? 5.750 30.329 -19.755 1.00 12.38 104 LEU A C 1
ATOM 726 O O . LEU A 1 104 ? 6.720 30.876 -20.275 1.00 14.31 104 LEU A O 1
ATOM 731 N N . VAL A 1 105 ? 5.308 30.608 -18.532 1.00 10.91 105 VAL A N 1
ATOM 732 C CA . VAL A 1 105 ? 5.864 31.690 -17.733 1.00 6.82 105 VAL A CA 1
ATOM 733 C C . VAL A 1 105 ? 6.285 31.235 -16.333 1.00 5.91 105 VAL A C 1
ATOM 734 O O . VAL A 1 105 ? 5.566 30.510 -15.654 1.00 14.97 105 VAL A O 1
ATOM 738 N N . GLY A 1 106 ? 7.450 31.688 -15.895 1.00 6.46 106 GLY A N 1
ATOM 739 C CA . GLY A 1 106 ? 7.945 31.335 -14.570 1.00 4.31 106 GLY A CA 1
ATOM 740 C C . GLY A 1 106 ? 9.431 31.597 -14.491 1.00 5.20 106 GLY A C 1
ATOM 741 O O . GLY A 1 106 ? 10.042 31.987 -15.481 1.00 18.28 106 GLY A O 1
ATOM 742 N N . GLY A 1 107 ? 10.017 31.384 -13.318 1.00 7.48 107 GLY A N 1
ATOM 743 C CA . GLY A 1 107 ? 11.442 31.601 -13.132 1.00 7.96 107 GLY A CA 1
ATOM 744 C C . GLY A 1 107 ? 12.247 30.350 -12.865 1.00 13.48 107 GLY A C 1
ATOM 745 O O . GLY A 1 107 ? 13.420 30.449 -12.503 1.00 18.48 107 GLY A O 1
ATOM 746 N N . THR A 1 108 ? 11.641 29.172 -13.033 1.00 14.52 108 THR A N 1
ATOM 747 C CA . THR A 1 108 ? 12.332 27.923 -12.700 1.00 9.64 108 THR A CA 1
ATOM 748 C C . THR A 1 108 ? 13.015 27.345 -13.924 1.00 9.54 108 THR A C 1
ATOM 749 O O . THR A 1 108 ? 12.436 26.561 -14.669 1.00 9.88 108 THR A O 1
ATOM 753 N N . MET A 1 109 ? 14.274 27.719 -14.092 1.00 6.29 109 MET A N 1
ATOM 754 C CA . MET A 1 109 ? 14.928 27.650 -15.390 1.00 10.64 109 MET A CA 1
ATOM 755 C C . MET A 1 109 ? 15.342 26.244 -15.783 1.00 10.93 109 MET A C 1
ATOM 756 O O . MET A 1 109 ? 15.359 25.919 -16.973 1.00 18.36 109 MET A O 1
ATOM 761 N N . LEU A 1 110 ? 15.676 25.408 -14.803 1.00 11.57 110 LEU A N 1
ATOM 762 C CA . LEU A 1 110 ? 15.926 23.993 -15.087 1.00 9.29 110 LEU A CA 1
ATOM 763 C C . LEU A 1 110 ? 14.700 23.371 -15.748 1.00 13.79 110 LEU A C 1
ATOM 764 O O . LEU A 1 110 ? 14.832 22.558 -16.657 1.00 20.78 110 LEU A O 1
ATOM 769 N N . TYR A 1 111 ? 13.505 23.754 -15.292 1.00 17.80 111 TYR A N 1
ATOM 770 C CA . TYR A 1 111 ? 12.255 23.249 -15.886 1.00 12.54 111 TYR A CA 1
ATOM 771 C C . TYR A 1 111 ? 12.172 23.613 -17.361 1.00 11.22 111 TYR A C 1
ATOM 772 O O . TYR A 1 111 ? 11.951 22.745 -18.204 1.00 13.91 111 TYR A O 1
ATOM 781 N N . PHE A 1 112 ? 12.384 24.889 -17.675 1.00 13.34 112 PHE A N 1
ATOM 782 C CA . PHE A 1 112 ? 12.390 25.339 -19.072 1.00 5.93 112 PHE A CA 1
ATOM 783 C C . PHE A 1 112 ? 13.380 24.542 -19.911 1.00 11.41 112 PHE A C 1
ATOM 784 O O . PHE A 1 112 ? 13.091 24.174 -21.050 1.00 15.07 112 PHE A O 1
ATOM 792 N N . LYS A 1 113 ? 14.551 24.289 -19.333 1.00 12.34 113 LYS A N 1
ATOM 793 C CA . LYS A 1 113 ? 15.628 23.584 -20.007 1.00 13.98 113 LYS A CA 1
ATOM 794 C C . LYS A 1 113 ? 15.246 22.124 -20.242 1.00 18.15 113 LYS A C 1
ATOM 795 O O . LYS A 1 113 ? 15.420 21.621 -21.344 1.00 22.47 113 LYS A O 1
ATOM 801 N N . ALA A 1 114 ? 14.733 21.459 -19.204 1.00 14.14 114 ALA A N 1
ATOM 802 C CA . ALA A 1 114 ? 14.206 20.094 -19.309 1.00 14.61 114 ALA A CA 1
ATOM 803 C C . ALA A 1 114 ? 13.149 19.970 -20.403 1.00 18.46 114 ALA A C 1
ATOM 804 O O . ALA A 1 114 ? 13.114 18.980 -21.132 1.00 17.87 114 ALA A O 1
ATOM 806 N N . LEU A 1 115 ? 12.284 20.974 -20.500 1.00 11.41 115 LEU A N 1
ATOM 807 C CA . LEU A 1 115 ? 11.235 20.997 -21.501 1.00 10.83 115 LEU A CA 1
ATOM 808 C C . LEU A 1 115 ? 11.845 21.249 -22.887 1.00 13.45 115 LEU A C 1
ATOM 809 O O . LEU A 1 115 ? 11.536 20.539 -23.840 1.00 18.20 115 LEU A O 1
ATOM 814 N N . LEU A 1 116 ? 12.734 22.234 -22.993 1.00 22.27 116 LEU A N 1
ATOM 815 C CA . LEU A 1 116 ? 13.308 22.635 -24.291 1.00 22.31 116 LEU A CA 1
ATOM 816 C C . LEU A 1 116 ? 14.200 21.551 -24.908 1.00 20.61 116 LEU A C 1
ATOM 817 O O . LEU A 1 116 ? 13.840 20.939 -25.908 1.00 25.05 116 LEU A O 1
ATOM 822 N N . GLU A 1 117 ? 15.371 21.335 -24.324 1.00 27.55 117 GLU A N 1
ATOM 823 C CA . GLU A 1 117 ? 16.216 20.216 -24.690 1.00 26.89 117 GLU A CA 1
ATOM 824 C C . GLU A 1 117 ? 15.755 19.126 -23.746 1.00 24.32 117 GLU A C 1
ATOM 825 O O . GLU A 1 117 ? 15.389 19.422 -22.625 1.00 42.12 117 GLU A O 1
ATOM 831 N N . GLY A 1 118 ? 15.733 17.876 -24.171 1.00 20.66 118 GLY A N 1
ATOM 832 C CA . GLY A 1 118 ? 15.075 16.842 -23.358 1.00 29.85 118 GLY A CA 1
ATOM 833 C C . GLY A 1 118 ? 15.752 16.490 -22.036 1.00 27.67 118 GLY A C 1
ATOM 834 O O . GLY A 1 118 ? 16.690 17.160 -21.604 1.00 30.79 118 GLY A O 1
ATOM 835 N N . LEU A 1 119 ? 15.241 15.444 -21.385 1.00 22.80 119 LEU A N 1
ATOM 836 C CA . LEU A 1 119 ? 15.915 14.785 -20.261 1.00 17.91 119 LEU A CA 1
ATOM 837 C C . LEU A 1 119 ? 16.245 13.346 -20.661 1.00 16.63 119 LEU A C 1
ATOM 838 O O . LEU A 1 119 ? 15.409 12.650 -21.252 1.00 16.99 119 LEU A O 1
ATOM 843 N N . SER A 1 120 ? 17.456 12.897 -20.339 1.00 12.06 120 SER A N 1
ATOM 844 C CA . SER A 1 120 ? 17.840 11.512 -20.604 1.00 16.00 120 SER A CA 1
ATOM 845 C C . SER A 1 120 ? 17.017 10.626 -19.679 1.00 8.73 120 SER A C 1
ATOM 846 O O . SER A 1 120 ? 16.801 10.993 -18.526 1.00 17.14 120 SER A O 1
ATOM 849 N N . PRO A 1 121 ? 16.520 9.479 -20.179 1.00 10.51 121 PRO A N 1
ATOM 850 C CA . PRO A 1 121 ? 15.744 8.594 -19.287 1.00 2.00 121 PRO A CA 1
ATOM 851 C C . PRO A 1 121 ? 16.591 8.040 -18.149 1.00 2.00 121 PRO A C 1
ATOM 852 O O . PRO A 1 121 ? 17.677 7.517 -18.394 1.00 20.27 121 PRO A O 1
ATOM 856 N N . LEU A 1 122 ? 16.115 8.192 -16.915 1.00 2.00 122 LEU A N 1
ATOM 857 C CA . LEU A 1 122 ? 16.813 7.697 -15.730 1.00 2.98 122 LEU A CA 1
ATOM 858 C C . LEU A 1 122 ? 15.817 7.244 -14.668 1.00 9.18 122 LEU A C 1
ATOM 859 O O . LEU A 1 122 ? 14.673 7.671 -14.678 1.00 11.87 122 LEU A O 1
ATOM 864 N N . PRO A 1 123 ? 16.260 6.394 -13.725 1.00 16.77 123 PRO A N 1
ATOM 865 C CA . PRO A 1 123 ? 15.437 6.054 -12.564 1.00 11.45 123 PRO A CA 1
ATOM 866 C C . PRO A 1 123 ? 14.979 7.302 -11.807 1.00 17.75 123 PRO A C 1
ATOM 867 O O . PRO A 1 123 ? 15.658 8.328 -11.852 1.00 21.08 123 PRO A O 1
ATOM 871 N N . SER A 1 124 ? 13.845 7.202 -11.118 1.00 19.90 124 SER A N 1
ATOM 872 C CA . SER A 1 124 ? 13.357 8.270 -10.239 1.00 18.90 124 SER A CA 1
ATOM 873 C C . SER A 1 124 ? 13.884 8.036 -8.831 1.00 19.93 124 SER A C 1
ATOM 874 O O . SER A 1 124 ? 14.590 7.059 -8.588 1.00 32.93 124 SER A O 1
ATOM 877 N N . ALA A 1 125 ? 13.537 8.923 -7.903 1.00 23.66 125 ALA A N 1
ATOM 878 C CA . ALA A 1 125 ? 14.021 8.820 -6.525 1.00 24.06 125 ALA A CA 1
ATOM 879 C C . ALA A 1 125 ? 13.626 7.491 -5.894 1.00 21.49 125 ALA A C 1
ATOM 880 O O . ALA A 1 125 ? 12.549 6.975 -6.139 1.00 20.80 125 ALA A O 1
ATOM 882 N N . ASP A 1 126 ? 14.522 6.941 -5.088 1.00 29.32 126 ASP A N 1
ATOM 883 C CA . ASP A 1 126 ? 14.209 5.802 -4.251 1.00 26.31 126 ASP A CA 1
ATOM 884 C C . ASP A 1 126 ? 14.544 6.238 -2.828 1.00 26.11 126 ASP A C 1
ATOM 885 O O . ASP A 1 126 ? 15.715 6.351 -2.479 1.00 24.83 126 ASP A O 1
ATOM 890 N N . PRO A 1 127 ? 13.517 6.517 -2.011 1.00 26.10 127 PRO A N 1
ATOM 891 C CA . PRO A 1 127 ? 13.758 6.897 -0.624 1.00 25.70 127 PRO A CA 1
ATOM 892 C C . PRO A 1 127 ? 14.686 5.945 0.131 1.00 28.71 127 PRO A C 1
ATOM 893 O O . PRO A 1 127 ? 15.560 6.412 0.857 1.00 34.52 127 PRO A O 1
ATOM 897 N N . GLU A 1 128 ? 14.509 4.635 -0.050 1.00 24.52 128 GLU A N 1
ATOM 898 C CA . GLU A 1 128 ? 15.319 3.645 0.668 1.00 23.45 128 GLU A CA 1
ATOM 899 C C . GLU A 1 128 ? 16.785 3.738 0.261 1.00 19.01 128 GLU A C 1
ATOM 900 O O . GLU A 1 128 ? 17.680 3.711 1.117 1.00 10.49 128 GLU A O 1
ATOM 906 N N . VAL A 1 129 ? 17.032 3.853 -1.041 1.00 10.11 129 VAL A N 1
ATOM 907 C CA . VAL A 1 129 ? 18.400 3.970 -1.536 1.00 9.70 129 VAL A CA 1
ATOM 908 C C . VAL A 1 129 ? 19.001 5.301 -1.085 1.00 13.13 129 VAL A C 1
ATOM 909 O O . VAL A 1 129 ? 20.191 5.394 -0.793 1.00 8.23 129 VAL A O 1
ATOM 913 N N . ARG A 1 130 ? 18.157 6.319 -0.996 1.00 10.81 130 ARG A N 1
ATOM 914 C CA . ARG A 1 130 ? 18.588 7.648 -0.585 1.00 16.79 130 ARG A CA 1
ATOM 915 C C . ARG A 1 130 ? 18.923 7.660 0.910 1.00 16.62 130 ARG A C 1
ATOM 916 O O . ARG A 1 130 ? 19.961 8.189 1.317 1.00 26.96 130 ARG A O 1
ATOM 924 N N . ALA A 1 131 ? 18.061 7.057 1.721 1.00 13.43 131 ALA A N 1
ATOM 925 C CA . ALA A 1 131 ? 18.344 6.876 3.152 1.00 17.66 131 ALA A CA 1
ATOM 926 C C . ALA A 1 131 ? 19.664 6.117 3.400 1.00 19.28 131 ALA A C 1
ATOM 927 O O . ALA A 1 131 ? 20.434 6.489 4.281 1.00 19.48 131 ALA A O 1
ATOM 929 N N . ARG A 1 132 ? 19.907 5.065 2.615 1.00 22.17 132 ARG A N 1
ATOM 930 C CA . ARG A 1 132 ? 21.131 4.248 2.708 1.00 27.26 132 ARG A CA 1
ATOM 931 C C . ARG A 1 132 ? 22.376 5.120 2.527 1.00 20.61 132 ARG A C 1
ATOM 932 O O . ARG A 1 132 ? 23.268 5.129 3.366 1.00 21.76 132 ARG A O 1
ATOM 940 N N . ILE A 1 133 ? 22.405 5.860 1.424 1.00 17.90 133 ILE A N 1
ATOM 941 C CA . ILE A 1 133 ? 23.479 6.792 1.113 1.00 17.19 133 ILE A CA 1
ATOM 942 C C . ILE A 1 133 ? 23.675 7.863 2.200 1.00 18.45 133 ILE A C 1
ATOM 943 O O . ILE A 1 133 ? 24.814 8.214 2.544 1.00 13.21 133 ILE A O 1
ATOM 948 N N . GLU A 1 134 ? 22.569 8.378 2.731 1.00 17.83 134 GLU A N 1
ATOM 949 C CA . GLU A 1 134 ? 22.605 9.390 3.796 1.00 17.89 134 GLU A CA 1
ATOM 950 C C . GLU A 1 134 ? 23.213 8.781 5.062 1.00 18.99 134 GLU A C 1
ATOM 951 O O . GLU A 1 134 ? 23.950 9.440 5.793 1.00 25.18 134 GLU A O 1
ATOM 957 N N . GLN A 1 135 ? 22.890 7.513 5.303 1.00 19.14 135 GLN A N 1
ATOM 958 C CA . GLN A 1 135 ? 23.409 6.755 6.439 1.00 17.35 135 GLN A CA 1
ATOM 959 C C . GLN A 1 135 ? 24.928 6.638 6.356 1.00 15.31 135 GLN A C 1
ATOM 960 O O . GLN A 1 135 ? 25.634 6.880 7.335 1.00 14.04 135 GLN A O 1
ATOM 966 N N . GLN A 1 136 ? 25.418 6.263 5.179 1.00 12.19 136 GLN A N 1
ATOM 967 C CA . GLN A 1 136 ? 26.848 6.109 4.959 1.00 12.95 136 GLN A CA 1
ATOM 968 C C . GLN A 1 136 ? 27.588 7.439 5.049 1.00 8.79 136 GLN A C 1
ATOM 969 O O . GLN A 1 136 ? 28.674 7.492 5.611 1.00 18.49 136 GLN A O 1
ATOM 975 N N . ALA A 1 137 ? 27.002 8.515 4.525 1.00 20.15 137 ALA A N 1
ATOM 976 C CA . ALA A 1 137 ? 27.601 9.863 4.659 1.00 17.49 137 ALA A CA 1
ATOM 977 C C . ALA A 1 137 ? 27.788 10.264 6.121 1.00 14.75 137 ALA A C 1
ATOM 978 O O . ALA A 1 137 ? 28.804 10.855 6.487 1.00 19.75 137 ALA A O 1
ATOM 980 N N . ALA A 1 138 ? 26.813 9.925 6.956 1.00 12.93 138 ALA A N 1
ATOM 981 C CA . ALA A 1 138 ? 26.874 10.243 8.385 1.00 17.32 138 ALA A CA 1
ATOM 982 C C . ALA A 1 138 ? 27.905 9.395 9.161 1.00 18.03 138 ALA A C 1
ATOM 983 O O . ALA A 1 138 ? 28.328 9.778 10.250 1.00 23.47 138 ALA A O 1
ATOM 985 N N . GLU A 1 139 ? 28.289 8.243 8.617 1.00 18.88 139 GLU A N 1
ATOM 986 C CA . GLU A 1 139 ? 29.249 7.355 9.281 1.00 20.68 139 GLU A CA 1
ATOM 987 C C . GLU A 1 139 ? 30.658 7.545 8.735 1.00 17.92 139 GLU A C 1
ATOM 988 O O . GLU A 1 139 ? 31.634 7.404 9.472 1.00 18.49 139 GLU A O 1
ATOM 994 N N . GLN A 1 140 ? 30.758 7.834 7.440 1.00 14.60 140 GLN A N 1
ATOM 995 C CA . GLN A 1 140 ? 32.050 7.912 6.762 1.00 17.55 140 GLN A CA 1
ATOM 996 C C . GLN A 1 140 ? 32.315 9.227 6.025 1.00 16.54 140 GLN A C 1
ATOM 997 O O . GLN A 1 140 ? 33.384 9.393 5.446 1.00 22.88 140 GLN A O 1
ATOM 1003 N N . GLY A 1 141 ? 31.363 10.156 6.049 1.00 21.48 141 GLY A N 1
ATOM 1004 C CA . GLY A 1 141 ? 31.506 11.424 5.333 1.00 19.32 141 GLY A CA 1
ATOM 1005 C C . GLY A 1 141 ? 31.191 11.257 3.863 1.00 23.10 141 GLY A C 1
ATOM 1006 O O . GLY A 1 141 ? 31.233 10.142 3.331 1.00 30.17 141 GLY A O 1
ATOM 1007 N N . TRP A 1 142 ? 30.881 12.368 3.202 1.00 19.60 142 TRP A N 1
ATOM 1008 C CA . TRP A 1 142 ? 30.539 12.351 1.777 1.00 18.21 142 TRP A CA 1
ATOM 1009 C C . TRP A 1 142 ? 31.750 12.002 0.920 1.00 16.15 142 TRP A C 1
ATOM 1010 O O . TRP A 1 142 ? 31.614 11.436 -0.166 1.00 20.74 142 TRP A O 1
ATOM 1021 N N . GLU A 1 143 ? 32.933 12.334 1.422 1.00 21.48 143 GLU A N 1
ATOM 1022 C CA . GLU A 1 143 ? 34.184 11.968 0.758 1.00 28.00 143 GLU A CA 1
ATOM 1023 C C . GLU A 1 143 ? 34.297 10.457 0.462 1.00 23.26 143 GLU A C 1
ATOM 1024 O O . GLU A 1 143 ? 34.777 10.073 -0.604 1.00 14.16 143 GLU A O 1
ATOM 1030 N N . SER A 1 144 ? 33.840 9.600 1.372 1.00 19.76 144 SER A N 1
ATOM 1031 C CA . SER A 1 144 ? 33.837 8.156 1.079 1.00 25.67 144 SER A CA 1
ATOM 1032 C C . SER A 1 144 ? 32.918 7.838 -0.115 1.00 26.01 144 SER A C 1
ATOM 1033 O O . SER A 1 144 ? 33.276 7.034 -0.987 1.00 23.24 144 SER A O 1
ATOM 1036 N N . LEU A 1 145 ? 31.754 8.491 -0.162 1.00 24.63 145 LEU A N 1
ATOM 1037 C CA . LEU A 1 145 ? 30.808 8.310 -1.266 1.00 15.60 145 LEU A CA 1
ATOM 1038 C C . LEU A 1 145 ? 31.369 8.830 -2.583 1.00 20.45 145 LEU A C 1
ATOM 1039 O O . LEU A 1 145 ? 31.232 8.187 -3.621 1.00 22.59 145 LEU A O 1
ATOM 1044 N N . HIS A 1 146 ? 32.023 9.984 -2.549 1.00 24.06 146 HIS A N 1
ATOM 1045 C CA . HIS A 1 146 ? 32.667 10.506 -3.755 1.00 19.90 146 HIS A CA 1
ATOM 1046 C C . HIS A 1 146 ? 33.808 9.598 -4.227 1.00 17.11 146 HIS A C 1
ATOM 1047 O O . HIS A 1 146 ? 34.046 9.487 -5.421 1.00 17.28 146 HIS A O 1
ATOM 1054 N N . ARG A 1 147 ? 34.519 8.9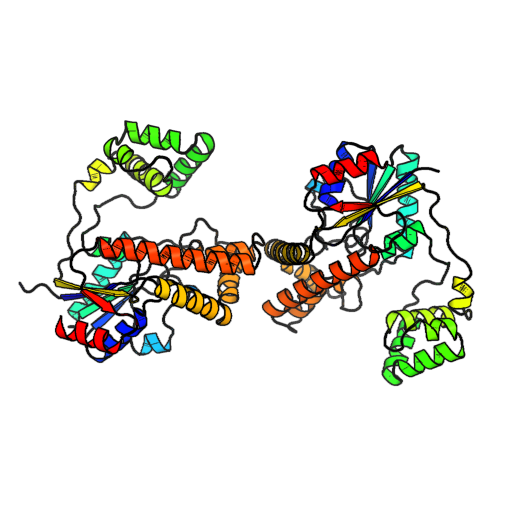65 -3.296 1.00 19.58 147 ARG A N 1
ATOM 1055 C CA . ARG A 1 147 ? 35.546 7.971 -3.660 1.00 22.76 147 ARG A CA 1
ATOM 1056 C C . ARG A 1 147 ? 34.941 6.751 -4.356 1.00 17.78 147 ARG A C 1
ATOM 1057 O O . ARG A 1 147 ? 35.544 6.206 -5.282 1.00 15.99 147 ARG A O 1
ATOM 1065 N N . GLN A 1 148 ? 33.753 6.332 -3.920 1.00 12.15 148 GLN A N 1
ATOM 1066 C CA . GLN A 1 148 ? 33.078 5.201 -4.546 1.00 15.38 148 GLN A CA 1
ATOM 1067 C C . GLN A 1 148 ? 32.710 5.543 -5.987 1.00 16.77 148 GLN A C 1
ATOM 1068 O O . GLN A 1 148 ? 32.913 4.736 -6.904 1.00 24.08 148 GLN A O 1
ATOM 1074 N N . LEU A 1 149 ? 32.203 6.759 -6.180 1.00 17.97 149 LEU A N 1
ATOM 1075 C CA . LEU A 1 149 ? 31.812 7.256 -7.500 1.00 17.63 149 LEU A CA 1
ATOM 1076 C C . LEU A 1 149 ? 33.004 7.374 -8.435 1.00 11.13 149 LEU A C 1
ATOM 1077 O O . LEU A 1 149 ? 32.878 7.178 -9.636 1.00 18.55 149 LEU A O 1
ATOM 1082 N N . GLN A 1 150 ? 34.161 7.707 -7.879 1.00 17.87 150 GLN A N 1
ATOM 1083 C CA . GLN A 1 150 ? 35.419 7.689 -8.635 1.00 20.63 150 GLN A CA 1
ATOM 1084 C C . GLN A 1 150 ? 35.711 6.291 -9.204 1.00 17.64 150 GLN A C 1
ATOM 1085 O O . GLN A 1 150 ? 36.232 6.159 -10.303 1.00 18.72 150 GLN A O 1
ATOM 1091 N N . GLU A 1 151 ? 35.355 5.250 -8.458 1.00 26.22 151 GLU A N 1
ATOM 1092 C CA . GLU A 1 151 ? 35.619 3.874 -8.876 1.00 29.56 151 GLU A CA 1
ATOM 1093 C C . GLU A 1 151 ? 34.621 3.409 -9.938 1.00 33.95 151 GLU A C 1
ATOM 1094 O O . GLU A 1 151 ? 35.017 2.822 -10.946 1.00 31.36 151 GLU A O 1
ATOM 1100 N N . VAL A 1 152 ? 33.333 3.686 -9.728 1.00 35.65 152 VAL A N 1
ATOM 1101 C CA . VAL A 1 152 ? 32.302 3.226 -10.670 1.00 30.76 152 VAL A CA 1
ATOM 1102 C C . VAL A 1 152 ? 32.082 4.204 -11.854 1.00 28.24 152 VAL A C 1
ATOM 1103 O O . VAL A 1 152 ? 31.951 3.756 -13.004 1.00 15.60 152 VAL A O 1
ATOM 1107 N N . ASP A 1 153 ? 32.085 5.518 -11.586 1.00 22.11 153 ASP A N 1
ATOM 1108 C CA . ASP A 1 153 ? 31.814 6.544 -12.621 1.00 22.47 153 ASP A CA 1
ATOM 1109 C C . ASP A 1 153 ? 32.823 7.717 -12.592 1.00 23.01 153 ASP A C 1
ATOM 1110 O O . ASP A 1 153 ? 32.523 8.803 -12.073 1.00 18.02 153 ASP A O 1
ATOM 1115 N N . PRO A 1 154 ? 34.018 7.503 -13.166 1.00 19.67 154 PRO A N 1
ATOM 1116 C CA . PRO A 1 154 ? 35.077 8.501 -13.163 1.00 11.49 154 PRO A CA 1
ATOM 1117 C C . PRO A 1 154 ? 34.665 9.864 -13.741 1.00 16.62 154 PRO A C 1
ATOM 1118 O O . PRO A 1 154 ? 35.017 10.911 -13.183 1.00 17.22 154 PRO A O 1
ATOM 1122 N N . VAL A 1 155 ? 33.921 9.843 -14.841 1.00 15.37 155 VAL A N 1
ATOM 1123 C CA . VAL A 1 155 ? 33.478 11.071 -15.504 1.00 10.79 155 VAL A CA 1
ATOM 1124 C C . VAL A 1 155 ? 32.476 11.859 -14.662 1.00 12.24 155 VAL A C 1
ATOM 1125 O O . VAL A 1 155 ? 32.522 13.092 -14.635 1.00 22.79 155 VAL A O 1
ATOM 1129 N N . ALA A 1 156 ? 31.589 11.158 -13.961 1.00 15.83 156 ALA A N 1
ATOM 1130 C CA . ALA A 1 156 ? 30.632 11.821 -13.072 1.00 13.26 156 ALA A CA 1
ATOM 1131 C C . ALA A 1 156 ? 31.357 12.325 -11.835 1.00 19.41 156 ALA A C 1
ATOM 1132 O O . ALA A 1 156 ? 31.037 13.394 -11.306 1.00 21.91 156 ALA A O 1
ATOM 1134 N N . ALA A 1 157 ? 32.337 11.546 -11.381 1.00 11.98 157 ALA A N 1
ATOM 1135 C CA . ALA A 1 157 ? 33.174 11.932 -10.253 1.00 9.75 157 ALA A CA 1
ATOM 1136 C C . ALA A 1 157 ? 33.909 13.248 -10.499 1.00 8.09 157 ALA A C 1
ATOM 1137 O O . ALA A 1 157 ? 34.062 14.045 -9.584 1.00 14.09 157 ALA A O 1
ATOM 1139 N N . ALA A 1 158 ? 34.381 13.459 -11.723 1.00 10.53 158 ALA A N 1
ATOM 1140 C CA . ALA A 1 158 ? 35.174 14.652 -12.040 1.00 16.06 158 ALA A CA 1
ATOM 1141 C C . ALA A 1 158 ? 34.305 15.911 -12.027 1.00 13.73 158 ALA A C 1
ATOM 1142 O O . ALA A 1 158 ? 34.702 16.922 -11.482 1.00 10.44 158 ALA A O 1
ATOM 1144 N N . ARG A 1 159 ? 33.115 15.824 -12.610 1.00 11.42 159 ARG A N 1
ATOM 1145 C CA . ARG A 1 159 ? 32.230 16.965 -12.736 1.00 12.02 159 ARG A CA 1
ATOM 1146 C C . ARG A 1 159 ? 31.591 17.338 -11.394 1.00 13.86 159 ARG A C 1
ATOM 1147 O O . ARG A 1 159 ? 31.467 18.508 -11.066 1.00 24.08 159 ARG A O 1
ATOM 1155 N N . ILE A 1 160 ? 31.205 16.329 -10.626 1.00 10.75 160 ILE A N 1
ATOM 1156 C CA . ILE A 1 160 ? 30.505 16.509 -9.367 1.00 3.99 160 ILE A CA 1
ATOM 1157 C C . ILE A 1 160 ? 31.484 16.711 -8.206 1.00 14.15 160 ILE A C 1
ATOM 1158 O O . ILE A 1 160 ? 32.295 15.830 -7.905 1.00 18.96 160 ILE A O 1
ATOM 1163 N N . HIS A 1 161 ? 31.383 17.851 -7.527 1.00 17.71 161 HIS A N 1
ATOM 1164 C CA . HIS A 1 161 ? 32.294 18.162 -6.423 1.00 18.71 161 HIS A CA 1
ATOM 1165 C C . HIS A 1 161 ? 31.972 17.339 -5.151 1.00 15.44 161 HIS A C 1
ATOM 1166 O O . HIS A 1 161 ? 30.806 17.131 -4.831 1.00 18.46 161 HIS A O 1
ATOM 1173 N N . PRO A 1 162 ? 33.013 16.859 -4.432 1.00 21.87 162 PRO A N 1
ATOM 1174 C CA . PRO A 1 162 ? 32.887 16.082 -3.182 1.00 12.38 162 PRO A CA 1
ATOM 1175 C C . PRO A 1 162 ? 31.960 16.660 -2.117 1.00 21.09 162 PRO A C 1
ATOM 1176 O O . PRO A 1 162 ? 31.480 15.912 -1.261 1.00 22.51 162 PRO A O 1
ATOM 1180 N N . ASN A 1 163 ? 31.753 17.981 -2.152 1.00 26.30 163 ASN A N 1
ATOM 1181 C CA . ASN A 1 163 ? 30.905 18.701 -1.193 1.00 24.05 163 ASN A CA 1
ATOM 1182 C C . ASN A 1 163 ? 29.509 19.061 -1.735 1.00 22.32 163 ASN A C 1
ATOM 1183 O O . ASN A 1 163 ? 28.807 19.876 -1.138 1.00 10.22 163 ASN A O 1
ATOM 1188 N N . ASP A 1 164 ? 29.117 18.440 -2.846 1.00 18.33 164 ASP A N 1
ATOM 1189 C CA . ASP A 1 164 ? 27.786 18.594 -3.435 1.00 17.04 164 ASP A CA 1
ATOM 1190 C C . ASP A 1 164 ? 26.957 17.338 -3.078 1.00 11.24 164 ASP A C 1
ATOM 1191 O O . ASP A 1 164 ? 26.918 16.396 -3.851 1.00 8.18 164 ASP A O 1
ATOM 1196 N N . PRO A 1 165 ? 26.308 17.314 -1.897 1.00 10.83 165 PRO A N 1
ATOM 1197 C CA . PRO A 1 165 ? 25.565 16.102 -1.506 1.00 14.84 165 PRO A CA 1
ATOM 1198 C C . PRO A 1 165 ? 24.507 15.674 -2.502 1.00 16.42 165 PRO A C 1
ATOM 1199 O O . PRO A 1 165 ? 24.349 14.483 -2.756 1.00 19.72 165 PRO A O 1
ATOM 1203 N N . GLN A 1 166 ? 23.793 16.642 -3.065 1.00 11.39 166 GLN A N 1
ATOM 1204 C CA . GLN A 1 166 ? 22.596 16.342 -3.835 1.00 9.29 166 GLN A CA 1
ATOM 1205 C C . GLN A 1 166 ? 22.896 15.564 -5.116 1.00 9.09 166 GLN A C 1
ATOM 1206 O O . GLN A 1 166 ? 22.186 14.620 -5.442 1.00 17.20 166 GLN A O 1
ATOM 1212 N N . ARG A 1 167 ? 23.934 15.969 -5.841 1.00 11.69 167 ARG A N 1
ATOM 1213 C CA . ARG A 1 167 ? 24.288 15.328 -7.108 1.00 9.33 167 ARG A CA 1
ATOM 1214 C C . ARG A 1 167 ? 25.140 14.089 -6.887 1.00 13.52 167 ARG A C 1
ATOM 1215 O O . ARG A 1 167 ? 25.154 13.181 -7.719 1.00 19.19 167 ARG A O 1
ATOM 1223 N N . LEU A 1 168 ? 25.865 14.070 -5.773 1.00 12.46 168 LEU A N 1
ATOM 1224 C CA . LEU A 1 168 ? 26.658 12.915 -5.379 1.00 12.24 168 LEU A CA 1
ATOM 1225 C C . LEU A 1 168 ? 25.718 11.749 -5.032 1.00 11.91 168 LEU A C 1
ATOM 1226 O O . LEU A 1 168 ? 25.858 10.652 -5.555 1.00 17.97 168 LEU A O 1
ATOM 1231 N N . SER A 1 169 ? 24.737 12.012 -4.179 1.00 13.82 169 SER A N 1
ATOM 1232 C CA . SER A 1 169 ? 23.665 11.065 -3.920 1.00 14.25 169 SER A CA 1
ATOM 1233 C C . SER A 1 169 ? 22.987 10.602 -5.201 1.00 18.77 169 SER A C 1
ATOM 1234 O O . SER A 1 169 ? 22.719 9.403 -5.371 1.00 18.52 169 SER A O 1
ATOM 1237 N N . ARG A 1 170 ? 22.724 11.543 -6.105 1.00 9.59 170 ARG A N 1
ATOM 1238 C CA . ARG A 1 170 ? 22.016 11.226 -7.349 1.00 11.04 170 ARG A CA 1
ATOM 1239 C C . ARG A 1 170 ? 22.824 10.321 -8.287 1.00 9.14 170 ARG A C 1
ATOM 1240 O O . ARG A 1 170 ? 22.276 9.390 -8.878 1.00 13.35 170 ARG A O 1
ATOM 1248 N N . ALA A 1 171 ? 24.112 10.599 -8.437 1.00 9.04 171 ALA A N 1
ATOM 1249 C CA . ALA A 1 171 ? 24.959 9.804 -9.323 1.00 5.84 171 ALA A CA 1
ATOM 1250 C C . ALA A 1 171 ? 25.100 8.361 -8.826 1.00 7.17 171 ALA A C 1
ATOM 1251 O O . ALA A 1 171 ? 25.055 7.415 -9.616 1.00 5.49 171 ALA A O 1
ATOM 1253 N N . LEU A 1 172 ? 25.260 8.191 -7.517 1.00 3.63 172 LEU A N 1
ATOM 1254 C CA . LEU A 1 172 ? 25.335 6.852 -6.947 1.00 13.65 172 LEU A CA 1
ATOM 1255 C C . LEU A 1 172 ? 23.993 6.120 -7.059 1.00 16.70 172 LEU A C 1
ATOM 1256 O O . LEU A 1 172 ? 23.947 4.998 -7.548 1.00 26.15 172 LEU A O 1
ATOM 1261 N N . GLU A 1 173 ? 22.917 6.774 -6.626 1.00 15.72 173 GLU A N 1
ATOM 1262 C CA . GLU A 1 173 ? 21.561 6.214 -6.664 1.00 14.01 173 GLU A CA 1
ATOM 1263 C C . GLU A 1 173 ? 21.247 5.543 -7.996 1.00 13.96 173 GLU A C 1
ATOM 1264 O O . GLU A 1 173 ? 20.753 4.415 -8.042 1.00 12.35 173 GLU A O 1
ATOM 1270 N N . VAL A 1 174 ? 21.533 6.247 -9.080 1.00 11.76 174 VAL A N 1
ATOM 1271 C CA . VAL A 1 174 ? 21.251 5.737 -10.415 1.00 14.34 174 VAL A CA 1
ATOM 1272 C C . VAL A 1 174 ? 22.015 4.433 -10.677 1.00 12.39 174 VAL A C 1
ATOM 1273 O O . VAL A 1 174 ? 21.480 3.525 -11.305 1.00 16.54 174 VAL A O 1
ATOM 1277 N N . PHE A 1 175 ? 23.252 4.348 -10.189 1.00 12.31 175 PHE A N 1
ATOM 1278 C CA . PHE A 1 175 ? 24.050 3.119 -10.282 1.00 13.95 175 PHE A CA 1
ATOM 1279 C C . PHE A 1 175 ? 23.462 1.987 -9.440 1.00 5.97 175 PHE A C 1
ATOM 1280 O O . PHE A 1 175 ? 23.295 0.881 -9.932 1.00 13.66 175 PHE A O 1
ATOM 1288 N N . PHE A 1 176 ? 23.144 2.268 -8.181 1.00 5.85 176 PHE A N 1
ATOM 1289 C CA . PHE A 1 176 ? 22.621 1.241 -7.266 1.00 12.03 176 PHE A CA 1
ATOM 1290 C C . PHE A 1 176 ? 21.320 0.599 -7.744 1.00 13.93 176 PHE A C 1
ATOM 1291 O O . PHE A 1 176 ? 21.093 -0.599 -7.529 1.00 23.25 176 PHE A O 1
ATOM 1299 N N . ILE A 1 177 ? 20.485 1.391 -8.407 1.00 13.03 177 ILE A N 1
ATOM 1300 C CA . ILE A 1 177 ? 19.176 0.941 -8.874 1.00 12.24 177 ILE A CA 1
ATOM 1301 C C . ILE A 1 177 ? 19.245 0.081 -10.142 1.00 11.43 177 ILE A C 1
ATOM 1302 O O . ILE A 1 177 ? 18.500 -0.899 -10.263 1.00 12.67 177 ILE A O 1
ATOM 1307 N N . SER A 1 178 ? 20.123 0.447 -11.076 1.00 8.58 178 SER A N 1
ATOM 1308 C CA . SER A 1 178 ? 20.129 -0.147 -12.418 1.00 10.61 178 SER A CA 1
ATOM 1309 C C . SER A 1 178 ? 21.408 -0.878 -12.842 1.00 11.37 178 SER A C 1
ATOM 1310 O O . SER A 1 178 ? 21.438 -1.482 -13.917 1.00 9.28 178 SER A O 1
ATOM 1313 N N . GLY A 1 179 ? 22.466 -0.789 -12.038 1.00 10.73 179 GLY A N 1
ATOM 1314 C CA . GLY A 1 179 ? 23.774 -1.329 -12.419 1.00 16.70 179 GLY A CA 1
ATOM 1315 C C . GLY A 1 179 ? 24.515 -0.591 -13.531 1.00 11.37 179 GLY A C 1
ATOM 1316 O O . GLY A 1 179 ? 25.634 -0.961 -13.870 1.00 27.97 179 GLY A O 1
ATOM 1317 N N . LYS A 1 180 ? 23.897 0.442 -14.101 1.00 21.84 180 LYS A N 1
ATOM 1318 C CA . LYS A 1 180 ? 24.519 1.268 -15.138 1.00 26.08 180 LYS A CA 1
ATOM 1319 C C . LYS A 1 180 ? 24.892 2.622 -14.533 1.00 21.39 180 LYS A C 1
ATOM 1320 O O . LYS A 1 180 ? 24.191 3.133 -13.655 1.00 31.15 180 LYS A O 1
ATOM 1326 N N . THR A 1 181 ? 25.981 3.208 -15.009 1.00 12.35 181 THR A N 1
ATOM 1327 C CA . THR A 1 181 ? 26.460 4.490 -14.467 1.00 12.31 181 THR A CA 1
ATOM 1328 C C . THR A 1 181 ? 25.689 5.681 -15.051 1.00 8.32 181 THR A C 1
ATOM 1329 O O . THR A 1 181 ? 25.157 5.603 -16.165 1.00 9.22 181 THR A O 1
ATOM 1333 N N . LEU A 1 182 ? 25.636 6.784 -14.302 1.00 12.98 182 LEU A N 1
ATOM 1334 C CA . LEU A 1 182 ? 25.034 8.040 -14.797 1.00 9.67 182 LEU A CA 1
ATOM 1335 C C . LEU A 1 182 ? 25.580 8.437 -16.167 1.00 9.57 182 LEU A C 1
ATOM 1336 O O . LEU A 1 182 ? 24.815 8.799 -17.055 1.00 16.66 182 LEU A O 1
ATOM 1341 N N . THR A 1 183 ? 26.896 8.359 -16.342 1.00 15.30 183 THR A N 1
ATOM 1342 C CA . THR A 1 183 ? 27.524 8.630 -17.649 1.00 18.05 183 THR A CA 1
ATOM 1343 C C . THR A 1 183 ? 26.941 7.757 -18.764 1.00 18.38 183 THR A C 1
ATOM 1344 O O . THR A 1 183 ? 26.503 8.264 -19.800 1.00 14.19 183 THR A O 1
ATOM 1348 N N . GLU A 1 184 ? 26.938 6.448 -18.528 1.00 24.42 184 GLU A N 1
ATOM 1349 C CA . GLU A 1 184 ? 26.371 5.463 -19.456 1.00 31.66 184 GLU A CA 1
ATOM 1350 C C . GLU A 1 184 ? 24.943 5.826 -19.908 1.00 26.75 184 GLU A C 1
ATOM 1351 O O . GLU A 1 184 ? 24.632 5.825 -21.100 1.00 24.55 184 GLU A O 1
ATOM 1357 N N . LEU A 1 185 ? 24.072 6.141 -18.961 1.00 16.89 185 LEU A N 1
ATOM 1358 C CA . LEU A 1 185 ? 22.681 6.414 -19.308 1.00 16.78 185 LEU A CA 1
ATOM 1359 C C . LEU A 1 185 ? 22.486 7.769 -20.011 1.00 16.75 185 LEU A C 1
ATOM 1360 O O . LEU A 1 185 ? 21.619 7.875 -20.878 1.00 15.62 185 LEU A O 1
ATOM 1365 N N . THR A 1 186 ? 23.288 8.782 -19.663 1.00 14.44 186 THR A N 1
ATOM 1366 C CA . THR A 1 186 ? 23.109 10.138 -20.222 1.00 16.89 186 THR A CA 1
ATOM 1367 C C . THR A 1 186 ? 23.778 10.387 -21.579 1.00 19.86 186 THR A C 1
ATOM 1368 O O . THR A 1 186 ? 23.718 11.504 -22.096 1.00 26.76 186 THR A O 1
ATOM 1372 N N . GLN A 1 187 ? 24.399 9.364 -22.163 1.00 26.13 187 GLN A N 1
ATOM 1373 C CA . GLN A 1 187 ? 24.849 9.450 -23.561 1.00 30.38 187 GLN A CA 1
ATOM 1374 C C . GLN A 1 187 ? 23.692 9.182 -24.531 1.00 27.78 187 GLN A C 1
ATOM 1375 O O . GLN A 1 187 ? 23.743 9.587 -25.695 1.00 20.64 187 GLN A O 1
ATOM 1381 N N . THR A 1 188 ? 22.648 8.512 -24.041 1.00 29.17 188 THR A N 1
ATOM 1382 C CA . THR A 1 188 ? 21.334 8.565 -24.684 1.00 35.01 188 THR A CA 1
ATOM 1383 C C . THR A 1 188 ? 20.756 9.962 -24.443 1.00 30.30 188 THR A C 1
ATOM 1384 O O . THR A 1 188 ? 20.542 10.362 -23.295 1.00 15.39 188 THR A O 1
ATOM 1388 N N . SER A 1 189 ? 20.507 10.691 -25.528 1.00 35.18 189 SER A N 1
ATOM 1389 C CA . SER A 1 189 ? 20.135 12.104 -25.449 1.00 40.53 189 SER A CA 1
ATOM 1390 C C . SER A 1 189 ? 18.629 12.319 -25.242 1.00 39.05 189 SER A C 1
ATOM 1391 O O . SER A 1 189 ? 17.805 11.448 -25.554 1.00 26.00 189 SER A O 1
ATOM 1394 N N . GLY A 1 190 ? 18.290 13.490 -24.703 1.00 42.95 190 GLY A N 1
ATOM 1395 C CA . GLY A 1 190 ? 16.900 13.913 -24.546 1.00 42.62 190 GLY A CA 1
ATOM 1396 C C . GLY A 1 190 ? 16.286 14.372 -25.862 1.00 41.30 190 GLY A C 1
ATOM 1397 O O . GLY A 1 190 ? 16.979 14.946 -26.715 1.00 34.34 190 GLY A O 1
ATOM 1398 N N . ASP A 1 191 ? 14.987 14.114 -26.023 1.00 41.06 191 ASP A N 1
ATOM 1399 C CA . ASP A 1 191 ? 14.232 14.551 -27.205 1.00 42.85 191 ASP A CA 1
ATOM 1400 C C . ASP A 1 191 ? 14.010 16.060 -27.152 1.00 38.55 191 ASP A C 1
ATOM 1401 O O . ASP A 1 191 ? 13.519 16.580 -26.147 1.00 37.29 191 ASP A O 1
ATOM 1406 N N . ALA A 1 192 ? 14.365 16.763 -28.224 1.00 35.03 192 ALA A N 1
ATOM 1407 C CA . ALA A 1 192 ? 14.142 18.205 -28.277 1.00 33.35 192 ALA A CA 1
ATOM 1408 C C . ALA A 1 192 ? 12.644 18.478 -28.422 1.00 27.68 192 ALA A C 1
ATOM 1409 O O . ALA A 1 192 ? 11.893 17.635 -28.916 1.00 21.86 192 ALA A O 1
ATOM 1411 N N . LEU A 1 193 ? 12.225 19.651 -27.955 1.00 25.07 193 LEU A N 1
ATOM 1412 C CA . LEU A 1 193 ? 10.832 20.080 -28.026 1.00 22.29 193 LEU A CA 1
ATOM 1413 C C . LEU A 1 193 ? 10.455 20.289 -29.480 1.00 22.52 193 LEU A C 1
ATOM 1414 O O . LEU A 1 193 ? 11.137 21.050 -30.176 1.00 19.95 193 LEU A O 1
ATOM 1419 N N . PRO A 1 194 ? 9.389 19.609 -29.954 1.00 22.12 194 PRO A N 1
ATOM 1420 C CA . PRO A 1 194 ? 8.933 19.756 -31.337 1.00 23.39 194 PRO A CA 1
ATOM 1421 C C . PRO A 1 194 ? 7.992 20.955 -31.501 1.00 25.69 194 PRO A C 1
ATOM 1422 O O . PRO A 1 194 ? 6.851 20.801 -31.943 1.00 33.07 194 PRO A O 1
ATOM 1426 N N . TYR A 1 195 ? 8.479 22.132 -31.116 1.00 22.32 195 TYR A N 1
ATOM 1427 C CA . TYR A 1 195 ? 7.748 23.387 -31.236 1.00 23.17 195 TYR A CA 1
ATOM 1428 C C . TYR A 1 195 ? 8.720 24.495 -31.625 1.00 24.26 195 TYR A C 1
ATOM 1429 O O . TYR A 1 195 ? 9.875 24.509 -31.173 1.00 13.11 195 TYR A O 1
ATOM 1438 N N . GLN A 1 196 ? 8.241 25.425 -32.447 1.00 27.95 196 GLN A N 1
ATOM 1439 C CA . GLN A 1 196 ? 8.953 26.671 -32.720 1.00 30.24 196 GLN A CA 1
ATOM 1440 C C . GLN A 1 196 ? 8.674 27.614 -31.555 1.00 21.65 196 GLN A C 1
ATOM 1441 O O . GLN A 1 196 ? 7.547 28.065 -31.380 1.00 16.36 196 GLN A O 1
ATOM 1447 N N . VAL A 1 197 ? 9.690 27.913 -30.757 1.00 14.70 197 VAL A N 1
ATOM 1448 C CA . VAL A 1 197 ? 9.470 28.638 -29.517 1.00 15.90 197 VAL A CA 1
ATOM 1449 C C . VAL A 1 197 ? 10.153 30.002 -29.508 1.00 21.30 197 VAL A C 1
ATOM 1450 O O . VAL A 1 197 ? 11.346 30.116 -29.794 1.00 22.10 197 VAL A O 1
ATOM 1454 N N . HIS A 1 198 ? 9.368 31.032 -29.198 1.00 24.05 198 HIS A N 1
ATOM 1455 C CA . HIS A 1 198 ? 9.873 32.383 -29.012 1.00 24.27 198 HIS A CA 1
ATOM 1456 C C . HIS A 1 198 ? 10.160 32.563 -27.532 1.00 20.03 198 HIS A C 1
ATOM 1457 O O . HIS A 1 198 ? 9.260 32.422 -26.703 1.00 17.56 198 HIS A O 1
ATOM 1464 N N . GLN A 1 199 ? 11.405 32.889 -27.204 1.00 14.20 199 GLN A N 1
ATOM 1465 C CA . GLN A 1 199 ? 11.845 32.945 -25.818 1.00 13.68 199 GLN A CA 1
ATOM 1466 C C . GLN A 1 199 ? 12.178 34.356 -25.363 1.00 18.16 199 GLN A C 1
ATOM 1467 O O . GLN A 1 199 ? 13.017 35.037 -25.962 1.00 21.59 199 GLN A O 1
ATOM 1473 N N . PHE A 1 200 ? 11.534 34.791 -24.290 1.00 14.86 200 PHE A N 1
ATOM 1474 C CA . PHE A 1 200 ? 11.797 36.107 -23.742 1.00 14.51 200 PHE A CA 1
ATOM 1475 C C . PHE A 1 200 ? 12.301 35.978 -22.314 1.00 20.53 200 PHE A C 1
ATOM 1476 O O . PHE A 1 200 ? 12.056 34.984 -21.637 1.00 20.78 200 PHE A O 1
ATOM 1484 N N . ALA A 1 201 ? 13.037 36.991 -21.884 1.00 26.54 201 ALA A N 1
ATOM 1485 C CA . ALA A 1 201 ? 13.473 37.112 -20.510 1.00 28.19 201 ALA A CA 1
ATOM 1486 C C . ALA A 1 201 ? 13.303 38.577 -20.152 1.00 26.33 201 ALA A C 1
ATOM 1487 O O . ALA A 1 201 ? 14.006 39.429 -20.690 1.00 34.51 201 ALA A O 1
ATOM 1489 N N . ILE A 1 202 ? 12.347 38.866 -19.277 1.00 19.15 202 ILE A N 1
ATOM 1490 C CA . ILE A 1 202 ? 12.117 40.222 -18.814 1.00 17.11 202 ILE A CA 1
ATOM 1491 C C . ILE A 1 202 ? 12.827 40.420 -17.479 1.00 20.57 202 ILE A C 1
ATOM 1492 O O . ILE A 1 202 ? 12.753 39.561 -16.610 1.00 19.78 202 ILE A O 1
ATOM 1497 N N . ALA A 1 203 ? 13.506 41.551 -17.312 1.00 26.15 203 ALA A N 1
ATOM 1498 C CA . ALA A 1 203 ? 14.237 41.813 -16.068 1.00 28.29 203 ALA A CA 1
ATOM 1499 C C . ALA A 1 203 ? 14.560 43.294 -15.860 1.00 29.29 203 ALA A C 1
ATOM 1500 O O . ALA A 1 203 ? 14.706 44.043 -16.829 1.00 28.98 203 ALA A O 1
ATOM 1502 N N . PRO A 1 204 ? 14.685 43.718 -14.585 1.00 30.56 204 PRO A N 1
ATOM 1503 C CA . PRO A 1 204 ? 15.040 45.097 -14.257 1.00 32.29 204 PRO A CA 1
ATOM 1504 C C . PRO A 1 204 ? 16.256 45.609 -15.030 1.00 32.03 204 PRO A C 1
ATOM 1505 O O . PRO A 1 204 ? 17.170 44.835 -15.348 1.00 35.09 204 PRO A O 1
ATOM 1509 N N . ALA A 1 205 ? 16.243 46.905 -15.328 1.00 34.44 205 ALA A N 1
ATOM 1510 C CA . ALA A 1 205 ? 17.304 47.547 -16.097 1.00 34.67 205 ALA A CA 1
ATOM 1511 C C . ALA A 1 205 ? 18.676 47.194 -15.533 1.00 29.94 205 ALA A C 1
ATOM 1512 O O . ALA A 1 205 ? 19.511 46.626 -16.237 1.00 37.06 205 ALA A O 1
ATOM 1514 N N . SER A 1 206 ? 18.888 47.509 -14.257 1.00 21.58 206 SER A N 1
ATOM 1515 C CA . SER A 1 206 ? 20.155 47.223 -13.586 1.00 24.35 206 SER A CA 1
ATOM 1516 C C . SER A 1 206 ? 19.982 46.217 -12.445 1.00 28.24 206 SER A C 1
ATOM 1517 O O . SER A 1 206 ? 18.888 45.702 -12.209 1.00 30.35 206 SER A O 1
ATOM 1520 N N . ARG A 1 207 ? 21.083 45.964 -11.738 1.00 27.45 207 ARG A N 1
ATOM 1521 C CA . ARG A 1 207 ? 21.099 45.102 -10.561 1.00 23.14 207 ARG A CA 1
ATOM 1522 C C . ARG A 1 207 ? 20.741 45.856 -9.269 1.00 26.26 207 ARG A C 1
ATOM 1523 O O . ARG A 1 207 ? 20.339 45.233 -8.280 1.00 18.28 207 ARG A O 1
ATOM 1531 N N . GLU A 1 208 ? 20.875 47.153 -9.226 1.00 38.85 208 GLU A N 1
ATOM 1532 C CA . GLU A 1 208 ? 20.689 47.820 -7.968 1.00 41.14 208 GLU A CA 1
ATOM 1533 C C . GLU A 1 208 ? 19.256 47.859 -7.708 1.00 33.46 208 GLU A C 1
ATOM 1534 O O . GLU A 1 208 ? 18.801 47.860 -6.595 1.00 25.02 208 GLU A O 1
ATOM 1540 N N . LEU A 1 209 ? 18.556 47.889 -8.806 1.00 34.55 209 LEU A N 1
ATOM 1541 C CA . LEU A 1 209 ? 17.154 48.051 -8.800 1.00 32.96 209 LEU A CA 1
ATOM 1542 C C . LEU A 1 209 ? 16.445 46.735 -8.602 1.00 27.87 209 LEU A C 1
ATOM 1543 O O . LEU A 1 209 ? 15.396 46.687 -8.019 1.00 31.45 209 LEU A O 1
ATOM 1548 N N . LEU A 1 210 ? 17.034 45.658 -9.061 1.00 26.64 210 LEU A N 1
ATOM 1549 C CA . LEU A 1 210 ? 16.466 44.364 -8.821 1.00 26.22 210 LEU A CA 1
ATOM 1550 C C . LEU A 1 210 ? 16.389 44.126 -7.339 1.00 22.70 210 LEU A C 1
ATOM 1551 O O . LEU A 1 210 ? 15.426 43.695 -6.858 1.00 12.43 210 LEU A O 1
ATOM 1556 N N . HIS A 1 211 ? 17.428 44.466 -6.624 1.00 25.20 211 HIS A N 1
ATOM 1557 C CA . HIS A 1 211 ? 17.524 44.320 -5.151 1.00 26.96 211 HIS A CA 1
ATOM 1558 C C . HIS A 1 211 ? 16.453 45.161 -4.447 1.00 33.64 211 HIS A C 1
ATOM 1559 O O . HIS A 1 211 ? 15.879 44.721 -3.448 1.00 35.64 211 HIS A O 1
ATOM 1566 N N . GLN A 1 212 ? 16.197 46.368 -4.955 1.00 36.19 212 GLN A N 1
ATOM 1567 C CA . GLN A 1 212 ? 15.252 47.289 -4.311 1.00 36.02 212 GLN A CA 1
ATOM 1568 C C . GLN A 1 212 ? 13.834 46.730 -4.367 1.00 31.16 212 GLN A C 1
ATOM 1569 O O . GLN A 1 212 ? 13.125 46.709 -3.356 1.00 30.41 212 GLN A O 1
ATOM 1575 N N . ARG A 1 213 ? 13.432 46.266 -5.546 1.00 26.13 213 ARG A N 1
ATOM 1576 C CA . ARG A 1 213 ? 12.118 45.652 -5.709 1.00 25.59 213 ARG A CA 1
ATOM 1577 C C . ARG A 1 213 ? 11.968 44.372 -4.878 1.00 25.61 213 ARG A C 1
ATOM 1578 O O . ARG A 1 213 ? 10.862 44.049 -4.437 1.00 27.57 213 ARG A O 1
ATOM 1586 N N . ILE A 1 214 ? 13.065 43.644 -4.662 1.00 22.39 214 ILE A N 1
ATOM 1587 C CA . ILE A 1 214 ? 13.005 42.413 -3.867 1.00 19.53 214 ILE A CA 1
ATOM 1588 C C . ILE A 1 214 ? 12.784 42.740 -2.397 1.00 22.16 214 ILE A C 1
ATOM 1589 O O . ILE A 1 214 ? 11.962 42.108 -1.743 1.00 22.74 214 ILE A O 1
ATOM 1594 N N . GLU A 1 215 ? 13.501 43.733 -1.876 1.00 26.82 215 GLU A N 1
ATOM 1595 C CA . GLU A 1 215 ? 13.267 44.177 -0.503 1.00 24.77 215 GLU A CA 1
ATOM 1596 C C . GLU A 1 215 ? 11.820 44.669 -0.329 1.00 19.60 215 GLU A C 1
ATOM 1597 O O . GLU A 1 215 ? 11.164 44.324 0.652 1.00 15.49 215 GLU A O 1
ATOM 1603 N N . GLN A 1 216 ? 11.322 45.447 -1.289 1.00 15.92 216 GLN A N 1
ATOM 1604 C CA . GLN A 1 216 ? 9.939 45.938 -1.232 1.00 29.39 216 GLN A CA 1
ATOM 1605 C C . GLN A 1 216 ? 8.932 44.789 -1.279 1.00 24.43 216 GLN A C 1
ATOM 1606 O O . GLN A 1 216 ? 8.022 44.716 -0.459 1.00 24.06 216 GLN A O 1
ATOM 1612 N N . ARG A 1 217 ? 9.109 43.884 -2.231 1.00 22.57 217 ARG A N 1
ATOM 1613 C CA . ARG A 1 217 ? 8.184 42.776 -2.397 1.00 23.79 217 ARG A CA 1
ATOM 1614 C C . ARG A 1 217 ? 8.193 41.815 -1.196 1.00 21.64 217 ARG A C 1
ATOM 1615 O O . ARG A 1 217 ? 7.196 41.154 -0.937 1.00 26.53 217 ARG A O 1
ATOM 1623 N N . PHE A 1 218 ? 9.292 41.756 -0.445 1.00 18.88 218 PHE A N 1
ATOM 1624 C CA . PHE A 1 218 ? 9.325 40.923 0.758 1.00 19.16 218 PHE A CA 1
ATOM 1625 C C . PHE A 1 218 ? 8.503 41.513 1.893 1.00 18.97 218 PHE A C 1
ATOM 1626 O O . PHE A 1 218 ? 7.713 40.811 2.526 1.00 22.34 218 PHE A O 1
ATOM 1634 N N . HIS A 1 219 ? 8.703 42.799 2.160 1.00 21.61 219 HIS A N 1
ATOM 1635 C CA . HIS A 1 219 ? 7.958 43.478 3.220 1.00 17.62 219 HIS A CA 1
ATOM 1636 C C . HIS A 1 219 ? 6.483 43.585 2.877 1.00 12.82 219 HIS A C 1
ATOM 1637 O O . HIS A 1 219 ? 5.633 43.525 3.760 1.00 23.81 219 HIS A O 1
ATOM 1644 N N . GLN A 1 220 ? 6.187 43.704 1.589 1.00 14.92 220 GLN A N 1
ATOM 1645 C CA . GLN A 1 220 ? 4.815 43.613 1.103 1.00 25.49 220 GLN A CA 1
ATOM 1646 C C . GLN A 1 220 ? 4.181 42.287 1.530 1.00 21.73 220 GLN A C 1
ATOM 1647 O O . GLN A 1 220 ? 3.044 42.279 1.984 1.00 24.88 220 GLN A O 1
ATOM 1653 N N . MET A 1 221 ? 4.916 41.179 1.383 1.00 24.89 221 MET A N 1
ATOM 1654 C CA . MET A 1 221 ? 4.406 39.846 1.750 1.00 22.10 221 MET A CA 1
ATOM 1655 C C . MET A 1 221 ? 4.167 39.751 3.244 1.00 15.87 221 MET A C 1
ATOM 1656 O O . MET A 1 221 ? 3.134 39.256 3.682 1.00 11.84 221 MET A O 1
ATOM 1661 N N . LEU A 1 222 ? 5.131 40.221 4.025 1.00 13.09 222 LEU A N 1
ATOM 1662 C CA . LEU A 1 222 ? 4.996 40.231 5.483 1.00 18.24 222 LEU A CA 1
ATOM 1663 C C . LEU A 1 222 ? 3.688 40.865 5.935 1.00 20.93 222 LEU A C 1
ATOM 1664 O O . LEU A 1 222 ? 2.981 40.295 6.761 1.00 31.71 222 LEU A O 1
ATOM 1669 N N . ALA A 1 223 ? 3.365 42.033 5.385 1.00 20.77 223 ALA A N 1
ATOM 1670 C CA . ALA A 1 223 ? 2.105 42.717 5.706 1.00 22.25 223 ALA A CA 1
ATOM 1671 C C . ALA A 1 223 ? 0.854 42.014 5.117 1.00 21.75 223 ALA A C 1
ATOM 1672 O O . ALA A 1 223 ? -0.272 42.263 5.566 1.00 23.28 223 ALA A O 1
ATOM 1674 N N . SER A 1 224 ? 1.057 41.140 4.129 1.00 18.49 224 SER A N 1
ATOM 1675 C CA . SER A 1 224 ? -0.028 40.340 3.535 1.00 17.60 224 SER A CA 1
ATOM 1676 C C . SER A 1 224 ? -0.401 39.071 4.320 1.00 19.14 224 SER A C 1
ATOM 1677 O O . SER A 1 224 ? -1.240 38.297 3.866 1.00 19.72 224 SER A O 1
ATOM 1680 N N . GLY A 1 225 ? 0.220 38.852 5.476 1.00 17.47 225 GLY A N 1
ATOM 1681 C CA . GLY A 1 225 ? -0.094 37.692 6.311 1.00 21.02 225 GLY A CA 1
ATOM 1682 C C . GLY A 1 225 ? 0.738 36.460 5.998 1.00 21.16 225 GLY A C 1
ATOM 1683 O O . GLY A 1 225 ? 0.250 35.329 6.096 1.00 26.48 225 GLY A O 1
ATOM 1684 N N . PHE A 1 226 ? 1.998 36.673 5.632 1.00 15.50 226 PHE A N 1
ATOM 1685 C CA . PHE A 1 226 ? 2.895 35.569 5.281 1.00 16.70 226 PHE A CA 1
ATOM 1686 C C . PHE A 1 226 ? 3.192 34.674 6.493 1.00 10.59 226 PHE A C 1
ATOM 1687 O O . PHE A 1 226 ? 3.233 33.455 6.368 1.00 20.05 226 PHE A O 1
ATOM 1695 N N . GLU A 1 227 ? 3.388 35.283 7.658 1.00 7.61 227 GLU A N 1
ATOM 1696 C CA . GLU A 1 227 ? 3.632 34.540 8.888 1.00 11.31 227 GLU A CA 1
ATOM 1697 C C . GLU A 1 227 ? 2.473 33.598 9.222 1.00 16.15 227 GLU A C 1
ATOM 1698 O O . GLU A 1 227 ? 2.700 32.495 9.723 1.00 19.87 227 GLU A O 1
ATOM 1704 N N . ALA A 1 228 ? 1.246 34.022 8.927 1.00 18.99 228 ALA A N 1
ATOM 1705 C CA . ALA A 1 228 ? 0.059 33.217 9.222 1.00 18.55 228 ALA A CA 1
ATOM 1706 C C . ALA A 1 228 ? 0.007 31.970 8.340 1.00 17.12 228 ALA A C 1
ATOM 1707 O O . ALA A 1 228 ? -0.235 30.862 8.827 1.00 16.14 228 ALA A O 1
ATOM 1709 N N . GLU A 1 229 ? 0.225 32.173 7.043 1.00 12.21 229 GLU A N 1
ATOM 1710 C CA . GLU A 1 229 ? 0.296 31.089 6.068 1.00 15.83 229 GLU A CA 1
ATOM 1711 C C . GLU A 1 229 ? 1.315 30.025 6.497 1.00 25.46 229 GLU A C 1
ATOM 1712 O O . GLU A 1 229 ? 1.012 28.821 6.502 1.00 22.78 229 GLU A O 1
ATOM 1718 N N . VAL A 1 230 ? 2.522 30.460 6.855 1.00 15.02 230 VAL A N 1
ATOM 1719 C CA . VAL A 1 230 ? 3.566 29.504 7.209 1.00 17.35 230 VAL A CA 1
ATOM 1720 C C . VAL A 1 230 ? 3.288 28.836 8.556 1.00 21.28 230 VAL A C 1
ATOM 1721 O O . VAL A 1 230 ? 3.731 27.716 8.785 1.00 22.17 230 VAL A O 1
ATOM 1725 N N . ARG A 1 231 ? 2.539 29.508 9.430 1.00 27.10 231 ARG A N 1
ATOM 1726 C CA . ARG A 1 231 ? 2.158 28.929 10.724 1.00 24.35 231 ARG A CA 1
ATOM 1727 C C . ARG A 1 231 ? 1.170 27.775 10.556 1.00 26.84 231 ARG A C 1
ATOM 1728 O O . ARG A 1 231 ? 1.224 26.792 11.290 1.00 34.33 231 ARG A O 1
ATOM 1736 N N . ALA A 1 232 ? 0.254 27.905 9.605 1.00 27.21 232 ALA A N 1
ATOM 1737 C CA . ALA A 1 232 ? -0.676 26.821 9.300 1.00 23.59 232 ALA A CA 1
ATOM 1738 C C . ALA A 1 232 ? 0.108 25.577 8.873 1.00 18.50 232 ALA A C 1
ATOM 1739 O O . ALA A 1 232 ? -0.128 24.494 9.387 1.00 22.02 232 ALA A O 1
ATOM 1741 N N . LEU A 1 233 ? 1.056 25.753 7.953 1.00 24.20 233 LEU A N 1
ATOM 1742 C CA . LEU A 1 233 ? 1.967 24.676 7.536 1.00 18.94 233 LEU A CA 1
ATOM 1743 C C . LEU A 1 233 ? 2.730 24.099 8.720 1.00 21.95 233 LEU A C 1
ATOM 1744 O O . LEU A 1 233 ? 2.782 22.872 8.916 1.00 22.49 233 LEU A O 1
ATOM 1749 N N . PHE A 1 234 ? 3.322 25.001 9.498 1.00 18.05 234 PHE A N 1
ATOM 1750 C CA . PHE A 1 234 ? 4.078 24.637 10.696 1.00 18.92 234 PHE A CA 1
ATOM 1751 C C . PHE A 1 234 ? 3.217 23.836 11.668 1.00 17.22 234 PHE A C 1
ATOM 1752 O O . PHE A 1 234 ? 3.709 22.916 12.310 1.00 23.64 234 PHE A O 1
ATOM 1760 N N . ALA A 1 235 ? 1.932 24.182 11.752 1.00 23.07 235 ALA A N 1
ATOM 1761 C CA . ALA A 1 235 ? 1.004 23.557 12.706 1.00 27.56 235 ALA A CA 1
ATOM 1762 C C . ALA A 1 235 ? 0.606 22.119 12.344 1.00 26.14 235 ALA A C 1
ATOM 1763 O O . ALA A 1 235 ? 0.246 21.343 13.231 1.00 22.40 235 ALA A O 1
ATOM 1765 N N . ARG A 1 236 ? 0.658 21.773 11.056 1.00 25.28 236 ARG A N 1
ATOM 1766 C CA . ARG A 1 236 ? 0.291 20.426 10.593 1.00 23.95 236 ARG A CA 1
ATOM 1767 C C . ARG A 1 236 ? 1.070 19.335 11.315 1.00 26.76 236 ARG A C 1
ATOM 1768 O O . ARG A 1 236 ? 0.494 18.327 11.723 1.00 27.79 236 ARG A O 1
ATOM 1776 N N . GLY A 1 237 ? 2.379 19.543 11.454 1.00 32.04 237 GLY A N 1
ATOM 1777 C CA . GLY A 1 237 ? 3.240 18.658 12.234 1.00 31.63 237 GLY A CA 1
ATOM 1778 C C . GLY A 1 237 ? 4.025 17.622 11.443 1.00 30.53 237 GLY A C 1
ATOM 1779 O O . GLY A 1 237 ? 4.871 16.931 12.008 1.00 33.79 237 GLY A O 1
ATOM 1780 N N . ASP A 1 238 ? 3.761 17.520 10.143 1.00 27.49 238 ASP A N 1
ATOM 1781 C CA . ASP A 1 238 ? 4.359 16.472 9.304 1.00 31.78 238 ASP A CA 1
ATOM 1782 C C . ASP A 1 238 ? 5.235 17.037 8.179 1.00 33.16 238 ASP A C 1
ATOM 1783 O O . ASP A 1 238 ? 5.540 16.344 7.203 1.00 39.90 238 ASP A O 1
ATOM 1788 N N . LEU A 1 239 ? 5.625 18.298 8.308 1.00 24.54 239 LEU A N 1
ATOM 1789 C CA . LEU A 1 239 ? 6.476 18.930 7.322 1.00 24.80 239 LEU A CA 1
ATOM 1790 C C . LEU A 1 239 ? 7.786 19.302 7.995 1.00 23.90 239 LEU A C 1
ATOM 1791 O O . LEU A 1 239 ? 7.806 19.658 9.169 1.00 28.81 239 LEU A O 1
ATOM 1796 N N . HIS A 1 240 ? 8.877 19.209 7.246 1.00 23.87 240 HIS A N 1
ATOM 1797 C CA . HIS A 1 240 ? 10.224 19.327 7.813 1.00 24.68 240 HIS A CA 1
ATOM 1798 C C . HIS A 1 240 ? 11.156 19.879 6.746 1.00 19.16 240 HIS A C 1
ATOM 1799 O O . HIS A 1 240 ? 10.846 19.819 5.555 1.00 19.72 240 HIS A O 1
ATOM 1806 N N . THR A 1 241 ? 12.303 20.393 7.174 1.00 15.52 241 THR A N 1
ATOM 1807 C CA . THR A 1 241 ? 13.170 21.171 6.292 1.00 19.12 241 THR A CA 1
ATOM 1808 C C . THR A 1 241 ? 13.877 20.374 5.184 1.00 19.33 241 THR A C 1
ATOM 1809 O O . THR A 1 241 ? 14.529 20.974 4.332 1.00 21.32 241 THR A O 1
ATOM 1813 N N . ASP A 1 242 ? 13.755 19.046 5.169 1.00 24.45 242 ASP A N 1
ATOM 1814 C CA . ASP A 1 242 ? 14.283 18.265 4.035 1.00 28.82 242 ASP A CA 1
ATOM 1815 C C . ASP A 1 242 ? 13.322 18.247 2.837 1.00 24.07 242 ASP A C 1
ATOM 1816 O O . ASP A 1 242 ? 13.689 17.769 1.765 1.00 26.00 242 ASP A O 1
ATOM 1821 N N . LEU A 1 243 ? 12.106 18.767 3.012 1.00 22.17 243 LEU A N 1
ATOM 1822 C CA . LEU A 1 243 ? 11.120 18.812 1.928 1.00 21.55 243 LEU A CA 1
ATOM 1823 C C . LEU A 1 243 ? 11.342 20.034 1.032 1.00 22.98 243 LEU A C 1
ATOM 1824 O O . LEU A 1 243 ? 11.565 21.133 1.532 1.00 24.10 243 LEU A O 1
ATOM 1829 N N . PRO A 1 244 ? 11.264 19.850 -0.296 1.00 17.98 244 PRO A N 1
ATOM 1830 C CA . PRO A 1 244 ? 11.426 20.971 -1.235 1.00 14.00 244 PRO A CA 1
ATOM 1831 C C . PRO A 1 244 ? 10.588 22.215 -0.907 1.00 18.50 244 PRO A C 1
ATOM 1832 O O . PRO A 1 244 ? 11.076 23.337 -1.032 1.00 17.70 244 PRO A O 1
ATOM 1836 N N . SER A 1 245 ? 9.347 22.020 -0.487 1.00 16.41 245 SER A N 1
ATOM 1837 C CA . SER A 1 245 ? 8.437 23.143 -0.272 1.00 14.29 245 SER A CA 1
ATOM 1838 C C . SER A 1 245 ? 8.867 24.036 0.889 1.00 16.76 245 SER A C 1
ATOM 1839 O O . SER A 1 245 ? 8.721 25.258 0.835 1.00 19.00 245 SER A O 1
ATOM 1842 N N . ILE A 1 246 ? 9.394 23.414 1.938 1.00 14.12 246 ILE A N 1
ATOM 1843 C CA . ILE A 1 246 ? 9.815 24.121 3.142 1.00 10.12 246 ILE A CA 1
ATOM 1844 C C . ILE A 1 246 ? 11.200 24.728 2.926 1.00 15.26 246 ILE A C 1
ATOM 1845 O O . ILE A 1 246 ? 11.658 25.589 3.695 1.00 6.71 246 ILE A O 1
ATOM 1850 N N . ARG A 1 247 ? 11.873 24.265 1.880 1.00 10.73 247 ARG A N 1
ATOM 1851 C CA . ARG A 1 247 ? 13.167 24.807 1.515 1.00 16.03 247 ARG A CA 1
ATOM 1852 C C . ARG A 1 247 ? 13.010 26.022 0.629 1.00 9.31 247 ARG A C 1
ATOM 1853 O O . ARG A 1 247 ? 13.994 26.647 0.281 1.00 19.64 247 ARG A O 1
ATOM 1861 N N . CYS A 1 248 ? 11.775 26.353 0.259 1.00 17.75 248 CYS A N 1
ATOM 1862 C CA . CYS A 1 248 ? 11.518 27.549 -0.535 1.00 14.15 248 CYS A CA 1
ATOM 1863 C C . CYS A 1 248 ? 11.957 28.816 0.168 1.00 11.72 248 CYS A C 1
ATOM 1864 O O . CYS A 1 248 ? 11.988 28.894 1.399 1.00 12.07 248 CYS A O 1
ATOM 1867 N N . VAL A 1 249 ? 12.295 29.802 -0.654 1.00 16.18 249 VAL A N 1
ATOM 1868 C CA . VAL A 1 249 ? 12.692 31.121 -0.201 1.00 7.93 249 VAL A CA 1
ATOM 1869 C C . VAL A 1 249 ? 11.554 31.749 0.580 1.00 13.23 249 VAL A C 1
ATOM 1870 O O . VAL A 1 249 ? 10.395 31.674 0.180 1.00 19.10 249 VAL A O 1
ATOM 1874 N N . GLY A 1 250 ? 11.896 32.325 1.725 1.00 16.28 250 GLY A N 1
ATOM 1875 C CA . GLY A 1 250 ? 10.915 32.893 2.632 1.00 12.15 250 GLY A CA 1
ATOM 1876 C C . GLY A 1 250 ? 10.415 31.869 3.628 1.00 10.81 250 GLY A C 1
ATOM 1877 O O . GLY A 1 250 ? 10.520 32.064 4.835 1.00 13.65 250 GLY A O 1
ATOM 1878 N N . TYR A 1 251 ? 9.868 30.774 3.121 1.00 13.97 251 TYR A N 1
ATOM 1879 C CA . TYR A 1 251 ? 9.274 29.748 3.981 1.00 11.81 251 TYR A CA 1
ATOM 1880 C C . TYR A 1 251 ? 10.315 29.111 4.898 1.00 8.48 251 TYR A C 1
ATOM 1881 O O . TYR A 1 251 ? 10.051 28.884 6.081 1.00 5.00 251 TYR A O 1
ATOM 1890 N N . ARG A 1 252 ? 11.513 28.862 4.374 1.00 13.46 252 ARG A N 1
ATOM 1891 C CA . ARG A 1 252 ? 12.565 28.233 5.178 1.00 14.63 252 ARG A CA 1
ATOM 1892 C C . ARG A 1 252 ? 12.969 29.119 6.347 1.00 13.99 252 ARG A C 1
ATOM 1893 O O . ARG A 1 252 ? 13.058 28.645 7.476 1.00 16.47 252 ARG A O 1
ATOM 1901 N N . GLN A 1 253 ? 13.186 30.409 6.082 1.00 12.35 253 GLN A N 1
ATOM 1902 C CA . GLN A 1 253 ? 13.612 31.346 7.125 1.00 12.13 253 GLN A CA 1
ATOM 1903 C C . GLN A 1 253 ? 12.490 31.594 8.142 1.00 17.37 253 GLN A C 1
ATOM 1904 O O . GLN A 1 253 ? 12.749 31.711 9.346 1.00 14.13 253 GLN A O 1
ATOM 1910 N N . MET A 1 254 ? 11.247 31.673 7.660 1.00 12.40 254 MET A N 1
ATOM 1911 C CA . MET A 1 254 ? 10.100 31.778 8.550 1.00 10.18 254 MET A CA 1
ATOM 1912 C C . MET A 1 254 ? 9.977 30.515 9.389 1.00 12.94 254 MET A C 1
ATOM 1913 O O . MET A 1 254 ? 9.567 30.582 10.552 1.00 24.14 254 MET A O 1
ATOM 1918 N N . TRP A 1 255 ? 10.348 29.369 8.815 1.00 12.40 255 TRP A N 1
ATOM 1919 C CA . TRP A 1 255 ? 10.401 28.117 9.573 1.00 13.13 255 TRP A CA 1
ATOM 1920 C C . TRP A 1 255 ? 11.392 28.208 10.729 1.00 12.60 255 TRP A C 1
ATOM 1921 O O . TRP A 1 255 ? 11.072 27.799 11.846 1.00 22.10 255 TRP A O 1
ATOM 1932 N N . SER A 1 256 ? 12.591 28.735 10.479 1.00 6.89 256 SER A N 1
ATOM 1933 C CA . SER A 1 256 ? 13.546 28.928 11.575 1.00 12.21 256 SER A CA 1
ATOM 1934 C C . SER A 1 256 ? 12.885 29.805 12.637 1.00 17.15 256 SER A C 1
ATOM 1935 O O . SER A 1 256 ? 12.893 29.467 13.825 1.00 18.83 256 SER A O 1
ATOM 1938 N N . TYR A 1 257 ? 12.309 30.925 12.192 1.00 16.87 257 TYR A N 1
ATOM 1939 C CA . TYR A 1 257 ? 11.641 31.873 13.087 1.00 15.53 257 TYR A CA 1
ATOM 1940 C C . TYR A 1 257 ? 10.627 31.179 13.980 1.00 6.88 257 TYR A C 1
ATOM 1941 O O . TYR A 1 257 ? 10.699 31.291 15.201 1.00 8.55 257 TYR A O 1
ATOM 1950 N N . LEU A 1 258 ? 9.698 30.444 13.380 1.00 9.64 258 LEU A N 1
ATOM 1951 C CA . LEU A 1 258 ? 8.693 29.721 14.166 1.00 14.04 258 LEU A CA 1
ATOM 1952 C C . LEU A 1 258 ? 9.293 28.636 15.064 1.00 4.75 258 LEU A C 1
ATOM 1953 O O . LEU A 1 258 ? 8.725 28.331 16.100 1.00 20.28 258 LEU A O 1
ATOM 1958 N N . GLU A 1 259 ? 10.439 28.074 14.690 1.00 16.51 259 GLU A N 1
ATOM 1959 C CA . GLU A 1 259 ? 11.148 27.110 15.570 1.00 22.85 259 GLU A CA 1
ATOM 1960 C C . GLU A 1 259 ? 11.902 27.790 16.727 1.00 17.06 259 GLU A C 1
ATOM 1961 O O . GLU A 1 259 ? 12.422 27.121 17.620 1.00 23.98 259 GLU A O 1
ATOM 1967 N N . GLY A 1 260 ? 11.966 29.115 16.702 1.00 18.09 260 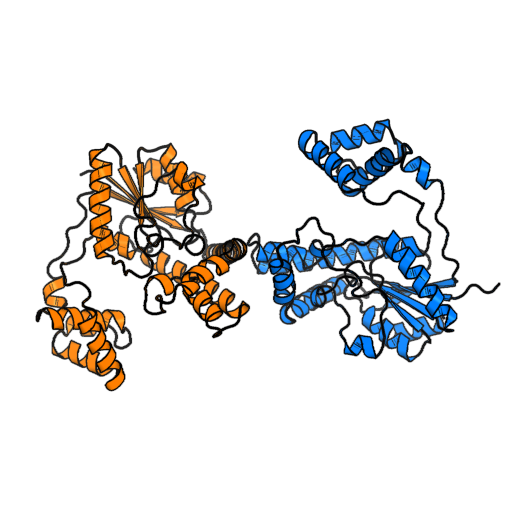GLY A N 1
ATOM 1968 C CA . GLY A 1 260 ? 12.658 29.876 17.729 1.00 16.88 260 GLY A CA 1
ATOM 1969 C C . GLY A 1 260 ? 14.166 29.856 17.571 1.00 20.70 260 GLY A C 1
ATOM 1970 O O . GLY A 1 260 ? 14.892 30.092 18.537 1.00 26.65 260 GLY A O 1
ATOM 1971 N N . GLU A 1 261 ? 14.632 29.583 16.353 1.00 23.12 261 GLU A N 1
ATOM 1972 C CA . GLU A 1 261 ? 16.063 29.520 16.046 1.00 22.45 261 GLU A CA 1
ATOM 1973 C C . GLU A 1 261 ? 16.633 30.860 15.608 1.00 25.30 261 GLU A C 1
ATOM 1974 O O . GLU A 1 261 ? 17.848 31.029 15.627 1.00 31.59 261 GLU A O 1
ATOM 1980 N N . ILE A 1 262 ? 15.773 31.786 15.172 1.00 23.47 262 ILE A N 1
ATOM 1981 C CA . ILE A 1 262 ? 16.195 33.161 14.863 1.00 15.71 262 ILE A CA 1
ATOM 1982 C C . ILE A 1 262 ? 15.139 34.200 15.241 1.00 21.13 262 ILE A C 1
ATOM 1983 O O . ILE A 1 262 ? 13.953 33.881 15.376 1.00 22.69 262 ILE A O 1
ATOM 1988 N N . SER A 1 263 ? 15.595 35.443 15.397 1.00 24.31 263 SER A N 1
ATOM 1989 C CA . SER A 1 263 ? 14.728 36.579 15.704 1.00 21.25 263 SER A CA 1
ATOM 1990 C C . SER A 1 263 ? 13.948 36.975 14.468 1.00 21.12 263 SER A C 1
ATOM 1991 O O . SER A 1 263 ? 14.310 36.609 13.358 1.00 29.91 263 SER A O 1
ATOM 1994 N N . TYR A 1 264 ? 12.898 37.761 14.666 1.00 26.83 264 TYR A N 1
ATOM 1995 C CA . TYR A 1 264 ? 12.106 38.288 13.558 1.00 22.31 264 TYR A CA 1
ATOM 1996 C C . TYR A 1 264 ? 12.949 39.103 12.593 1.00 17.03 264 TYR A C 1
ATOM 1997 O O . TYR A 1 264 ? 12.810 38.969 11.382 1.00 15.96 264 TYR A O 1
ATOM 2006 N N . ASP A 1 265 ? 13.808 39.958 13.138 1.00 23.47 265 ASP A N 1
ATOM 2007 C CA . ASP A 1 265 ? 14.699 40.786 12.326 1.00 24.02 265 ASP A CA 1
ATOM 2008 C C . ASP A 1 265 ? 15.720 39.933 11.561 1.00 20.82 265 ASP A C 1
ATOM 2009 O O . ASP A 1 265 ? 16.078 40.254 10.423 1.00 20.71 265 ASP A O 1
ATOM 2014 N N . GLU A 1 266 ? 16.189 38.850 12.172 1.00 21.91 266 GLU A N 1
ATOM 2015 C CA . GLU A 1 266 ? 17.090 37.920 11.469 1.00 27.44 266 GLU A CA 1
ATOM 2016 C C . GLU A 1 266 ? 16.352 37.166 10.347 1.00 18.52 266 GLU A C 1
ATOM 2017 O O . GLU A 1 266 ? 16.906 36.960 9.264 1.00 16.01 266 GLU A O 1
ATOM 2023 N N . MET A 1 267 ? 15.098 36.788 10.590 1.00 13.04 267 MET A N 1
ATOM 2024 C CA . MET A 1 267 ? 14.253 36.175 9.548 1.00 8.40 267 MET A CA 1
ATOM 2025 C C . MET A 1 267 ? 14.103 37.103 8.356 1.00 7.08 267 MET A C 1
ATOM 2026 O O . MET A 1 267 ? 14.338 36.703 7.208 1.00 8.74 267 MET A O 1
ATOM 2031 N N . VAL A 1 268 ? 13.716 38.346 8.635 1.00 9.98 268 VAL A N 1
ATOM 2032 C CA . VAL A 1 268 ? 13.584 39.378 7.599 1.00 12.91 268 VAL A CA 1
ATOM 2033 C C . VAL A 1 268 ? 14.868 39.552 6.791 1.00 12.13 268 VAL A C 1
ATOM 2034 O O . VAL A 1 268 ? 14.837 39.611 5.561 1.00 22.85 268 VAL A O 1
ATOM 2038 N N . TYR A 1 269 ? 15.994 39.631 7.489 1.00 12.39 269 TYR A N 1
ATOM 2039 C CA . TYR A 1 269 ? 17.297 39.776 6.840 1.00 16.09 269 TYR A CA 1
ATOM 2040 C C . TYR A 1 269 ? 17.582 38.575 5.957 1.00 16.27 269 TYR A C 1
ATOM 2041 O O . TYR A 1 269 ? 17.876 38.721 4.766 1.00 22.83 269 TYR A O 1
ATOM 2050 N N . ARG A 1 270 ? 17.478 37.382 6.536 1.00 15.18 270 ARG A N 1
ATOM 2051 C CA . ARG A 1 270 ? 17.807 36.158 5.799 1.00 19.80 270 ARG A CA 1
ATOM 2052 C C . ARG A 1 270 ? 16.788 35.818 4.700 1.00 18.64 270 ARG A C 1
ATOM 2053 O O . ARG A 1 270 ? 17.142 35.178 3.712 1.00 23.69 270 ARG A O 1
ATOM 2061 N N . GLY A 1 271 ? 15.542 36.263 4.852 1.00 18.80 271 GLY A N 1
ATOM 2062 C CA . GLY A 1 271 ? 14.544 36.080 3.793 1.00 15.54 271 GLY A CA 1
ATOM 2063 C C . GLY A 1 271 ? 14.875 36.891 2.547 1.00 14.37 271 GLY A C 1
ATOM 2064 O O . GLY A 1 271 ? 14.879 36.369 1.433 1.00 13.10 271 GLY A O 1
ATOM 2065 N N . VAL A 1 272 ? 15.150 38.181 2.733 1.00 14.11 272 VAL A N 1
ATOM 2066 C CA . VAL A 1 272 ? 15.516 39.050 1.618 1.00 12.00 272 VAL A CA 1
ATOM 2067 C C . VAL A 1 272 ? 16.791 38.542 0.925 1.00 15.47 272 VAL A C 1
ATOM 2068 O O . VAL A 1 272 ? 16.816 38.374 -0.294 1.00 18.53 272 VAL A O 1
ATOM 2072 N N . CYS A 1 273 ? 17.837 38.286 1.708 1.00 10.59 273 CYS A N 1
ATOM 2073 C CA . CYS A 1 273 ? 19.089 37.748 1.166 1.00 15.82 273 CYS A CA 1
ATOM 2074 C C . CYS A 1 273 ? 18.869 36.508 0.296 1.00 15.47 273 CYS A C 1
ATOM 2075 O O . CYS A 1 273 ? 19.372 36.441 -0.831 1.00 19.49 273 CYS A O 1
ATOM 2078 N N . ALA A 1 274 ? 18.107 35.542 0.802 1.00 5.36 274 ALA A N 1
ATOM 2079 C CA . ALA A 1 274 ? 17.782 34.342 0.025 1.00 6.57 274 ALA A CA 1
ATOM 2080 C C . ALA A 1 274 ? 17.075 34.698 -1.284 1.00 13.38 274 ALA A C 1
ATOM 2081 O O . ALA A 1 274 ? 17.322 34.061 -2.327 1.00 12.39 274 ALA A O 1
ATOM 2083 N N . THR A 1 275 ? 16.211 35.720 -1.246 1.00 8.22 275 THR A N 1
ATOM 2084 C CA . THR A 1 275 ? 15.503 36.138 -2.467 1.00 8.19 275 THR A CA 1
ATOM 2085 C C . THR A 1 275 ? 16.458 36.778 -3.467 1.00 2.00 275 THR A C 1
ATOM 2086 O O . THR A 1 275 ? 16.419 36.447 -4.651 1.00 17.01 275 THR A O 1
ATOM 2090 N N . ARG A 1 276 ? 17.325 37.684 -3.010 1.00 11.71 276 ARG A N 1
ATOM 2091 C CA . ARG A 1 276 ? 18.379 38.232 -3.894 1.00 11.38 276 ARG A CA 1
ATOM 2092 C C . ARG A 1 276 ? 19.229 37.102 -4.490 1.00 10.72 276 ARG A C 1
ATOM 2093 O O . ARG A 1 276 ? 19.526 37.097 -5.683 1.00 12.60 276 ARG A O 1
ATOM 2101 N N . GLN A 1 277 ? 19.615 36.151 -3.639 1.00 11.49 277 GLN A N 1
ATOM 2102 C CA . GLN A 1 277 ? 20.422 35.001 -4.055 1.00 18.15 277 GLN A CA 1
ATOM 2103 C C . GLN A 1 277 ? 19.679 34.138 -5.086 1.00 16.01 277 GLN A C 1
ATOM 2104 O O . GLN A 1 277 ? 20.287 33.621 -6.029 1.00 10.11 277 GLN A O 1
ATOM 2110 N N . LEU A 1 278 ? 18.365 34.009 -4.929 1.00 12.15 278 LEU A N 1
ATOM 2111 C CA . LEU A 1 278 ? 17.548 33.375 -5.964 1.00 14.51 278 LEU A CA 1
ATOM 2112 C C . LEU A 1 278 ? 17.716 34.119 -7.280 1.00 16.24 278 LEU A C 1
ATOM 2113 O O . LEU A 1 278 ? 18.170 33.542 -8.277 1.00 13.55 278 LEU A O 1
ATOM 2118 N N . ALA A 1 279 ? 17.356 35.405 -7.273 1.00 20.32 279 ALA A N 1
ATOM 2119 C CA . ALA A 1 279 ? 17.381 36.232 -8.489 1.00 9.97 279 ALA A CA 1
ATOM 2120 C C . ALA A 1 279 ? 18.712 36.130 -9.205 1.00 2.00 279 ALA A C 1
ATOM 2121 O O . ALA A 1 279 ? 18.756 35.979 -10.421 1.00 8.61 279 ALA A O 1
ATOM 2123 N N . LYS A 1 280 ? 19.800 36.219 -8.444 1.00 9.77 280 LYS A N 1
ATOM 2124 C CA . LYS A 1 280 ? 21.144 36.180 -9.023 1.00 13.17 280 LYS A CA 1
ATOM 2125 C C . LYS A 1 280 ? 21.365 34.904 -9.828 1.00 9.54 280 LYS A C 1
ATOM 2126 O O . LYS A 1 280 ? 21.856 34.973 -10.957 1.00 6.22 280 LYS A O 1
ATOM 2132 N N . ARG A 1 281 ? 20.990 33.755 -9.257 1.00 11.22 281 ARG A N 1
ATOM 2133 C CA . ARG A 1 281 ? 21.122 32.462 -9.962 1.00 12.24 281 ARG A CA 1
ATOM 2134 C C . ARG A 1 281 ? 20.192 32.360 -11.166 1.00 11.01 281 ARG A C 1
ATOM 2135 O O . ARG A 1 281 ? 20.558 31.756 -12.172 1.00 19.63 281 ARG A O 1
ATOM 2143 N N . GLN A 1 282 ? 19.002 32.956 -11.082 1.00 19.12 282 GLN A N 1
ATOM 2144 C CA . GLN A 1 282 ? 18.088 32.979 -12.236 1.00 20.13 282 GLN A CA 1
ATOM 2145 C C . GLN A 1 282 ? 18.702 33.777 -13.391 1.00 21.80 282 GLN A C 1
ATOM 2146 O O . GLN A 1 282 ? 18.636 33.359 -14.551 1.00 26.64 282 GLN A O 1
ATOM 2152 N N . ILE A 1 283 ? 19.310 34.918 -13.071 1.00 20.54 283 ILE A N 1
ATOM 2153 C CA . ILE A 1 283 ? 20.002 35.721 -14.082 1.00 18.58 283 ILE A CA 1
ATOM 2154 C C . ILE A 1 283 ? 21.201 34.983 -14.709 1.00 21.12 283 ILE A C 1
ATOM 2155 O O . ILE A 1 283 ? 21.432 35.113 -15.912 1.00 24.10 283 ILE A O 1
ATOM 2160 N N . THR A 1 284 ? 21.937 34.192 -13.925 1.00 17.34 284 THR A N 1
ATOM 2161 C CA . THR A 1 284 ? 23.072 33.421 -14.476 1.00 19.31 284 THR A CA 1
ATOM 2162 C C . THR A 1 284 ? 22.611 32.484 -15.597 1.00 16.05 284 THR A C 1
ATOM 2163 O O . THR A 1 284 ? 23.184 32.481 -16.692 1.00 11.12 284 THR A O 1
ATOM 2167 N N . TRP A 1 285 ? 21.583 31.692 -15.305 1.00 11.45 285 TRP A N 1
ATOM 2168 C CA . TRP A 1 285 ? 20.897 30.874 -16.319 1.00 14.04 285 TRP A CA 1
ATOM 2169 C C . TRP A 1 285 ? 20.571 31.667 -17.568 1.00 12.75 285 TRP A C 1
ATOM 2170 O O . TRP A 1 285 ? 20.774 31.187 -18.678 1.00 22.53 285 TRP A O 1
ATOM 2181 N N . LEU A 1 286 ? 20.040 32.873 -17.380 1.00 17.20 286 LEU A N 1
ATOM 2182 C CA . LEU A 1 286 ? 19.593 33.692 -18.510 1.00 15.08 286 LEU A CA 1
ATOM 2183 C C . LEU A 1 286 ? 20.731 34.312 -19.316 1.00 12.17 286 LEU A C 1
ATOM 2184 O O . LEU A 1 286 ? 20.589 34.509 -20.524 1.00 14.13 286 LEU A O 1
ATOM 2189 N N . ARG A 1 287 ? 21.861 34.603 -18.679 1.00 16.87 287 ARG A N 1
ATOM 2190 C CA . ARG A 1 287 ? 23.008 35.153 -19.419 1.00 20.24 287 ARG A CA 1
ATOM 2191 C C . ARG A 1 287 ? 23.628 34.134 -20.371 1.00 24.75 287 ARG A C 1
ATOM 2192 O O . ARG A 1 287 ? 24.116 34.501 -21.439 1.00 35.52 287 ARG A O 1
ATOM 2200 N N . GLY A 1 288 ? 23.606 32.859 -19.989 1.00 27.77 288 GLY A N 1
ATOM 2201 C CA . GLY A 1 288 ? 24.147 31.788 -20.835 1.00 31.16 288 GLY A CA 1
ATOM 2202 C C . GLY A 1 288 ? 23.135 31.170 -21.786 1.00 25.74 288 GLY A C 1
ATOM 2203 O O . GLY A 1 288 ? 23.481 30.333 -22.615 1.00 28.51 288 GLY A O 1
ATOM 2204 N N . TRP A 1 289 ? 21.885 31.596 -21.673 1.00 25.08 289 TRP A N 1
ATOM 2205 C CA . TRP A 1 289 ? 20.792 31.004 -22.429 1.00 25.34 289 TRP A CA 1
ATOM 2206 C C . TRP A 1 289 ? 20.812 31.523 -23.857 1.00 27.33 289 TRP A C 1
ATOM 2207 O O . TRP A 1 289 ? 21.168 32.675 -24.098 1.00 40.75 289 TRP A O 1
ATOM 2218 N N . GLU A 1 290 ? 20.404 30.671 -24.791 1.00 26.02 290 GLU A N 1
ATOM 2219 C CA . GLU A 1 290 ? 20.475 30.957 -26.214 1.00 26.92 290 GLU A CA 1
ATOM 2220 C C . GLU A 1 290 ? 19.083 31.236 -26.781 1.00 29.25 290 GLU A C 1
ATOM 2221 O O . GLU A 1 290 ? 18.148 30.470 -26.548 1.00 38.22 290 GLU A O 1
ATOM 2227 N N . GLY A 1 291 ? 18.958 32.332 -27.527 1.00 24.21 291 GLY A N 1
ATOM 2228 C CA . GLY A 1 291 ? 17.704 32.700 -28.188 1.00 27.05 291 GLY A CA 1
ATOM 2229 C C . GLY A 1 291 ? 16.903 33.792 -27.493 1.00 26.03 291 GLY A C 1
ATOM 2230 O O . GLY A 1 291 ? 15.826 34.153 -27.950 1.00 30.25 291 GLY A O 1
ATOM 2231 N N . VAL A 1 292 ? 17.443 34.346 -26.413 1.00 29.62 292 VAL A N 1
ATOM 2232 C CA . VAL A 1 292 ? 16.685 35.226 -25.525 1.00 32.80 292 VAL A CA 1
ATOM 2233 C C . VAL A 1 292 ? 16.534 36.671 -26.040 1.00 35.70 292 VAL A C 1
ATOM 2234 O O . VAL A 1 292 ? 17.516 37.333 -26.387 1.00 30.80 292 VAL A O 1
ATOM 2238 N N . HIS A 1 293 ? 15.290 37.143 -26.083 1.00 36.86 293 HIS A N 1
ATOM 2239 C CA . HIS A 1 293 ? 14.983 38.549 -26.332 1.00 31.33 293 HIS A CA 1
ATOM 2240 C C . HIS A 1 293 ? 14.752 39.223 -24.991 1.00 29.06 293 HIS A C 1
ATOM 2241 O O . HIS A 1 293 ? 13.898 38.799 -24.219 1.00 28.95 293 HIS A O 1
ATOM 2248 N N . TRP A 1 294 ? 15.507 40.278 -24.713 1.00 25.89 294 TRP A N 1
ATOM 2249 C CA . TRP A 1 294 ? 15.430 40.924 -23.419 1.00 22.28 294 TRP A CA 1
ATOM 2250 C C . TRP A 1 294 ? 14.411 42.048 -23.416 1.00 22.81 294 TRP A C 1
ATOM 2251 O O . TRP A 1 294 ? 14.399 42.908 -24.307 1.00 27.27 294 TRP A O 1
ATOM 2262 N N . LEU A 1 295 ? 13.559 42.013 -22.394 1.00 23.63 295 LEU A N 1
ATOM 2263 C CA . LEU A 1 295 ? 12.519 43.005 -22.172 1.00 24.20 295 LEU A CA 1
ATOM 2264 C C . LEU A 1 295 ? 12.819 43.725 -20.861 1.00 25.32 295 LEU A C 1
ATOM 2265 O O . LEU A 1 295 ? 13.414 43.137 -19.949 1.00 15.54 295 LEU A O 1
ATOM 2270 N N . ASP A 1 296 ? 12.415 44.994 -20.780 1.00 28.05 296 ASP A N 1
ATOM 2271 C CA . ASP A 1 296 ? 12.666 45.832 -19.605 1.00 32.56 296 ASP A CA 1
ATOM 2272 C C . ASP A 1 296 ? 11.468 45.777 -18.652 1.00 32.32 296 ASP A C 1
ATOM 2273 O O . ASP A 1 296 ? 10.351 46.160 -19.024 1.00 28.07 296 ASP A O 1
ATOM 2278 N N . SER A 1 297 ? 11.719 45.316 -17.424 1.00 28.94 297 SER A N 1
ATOM 2279 C CA . SER A 1 297 ? 10.675 45.174 -16.401 1.00 32.94 297 SER A CA 1
ATOM 2280 C C . SER A 1 297 ? 9.929 46.477 -16.125 1.00 36.46 297 SER A C 1
ATOM 2281 O O . SER A 1 297 ? 8.695 46.491 -16.076 1.00 37.06 297 SER A O 1
ATOM 2284 N N . GLU A 1 298 ? 10.676 47.568 -15.962 1.00 37.55 298 GLU A N 1
ATOM 2285 C CA . GLU A 1 298 ? 10.078 48.865 -15.601 1.00 38.83 298 GLU A CA 1
ATOM 2286 C C . GLU A 1 298 ? 9.451 49.593 -16.805 1.00 34.87 298 GLU A C 1
ATOM 2287 O O . GLU A 1 298 ? 9.103 50.771 -16.715 1.00 33.87 298 GLU A O 1
ATOM 2293 N N . LYS A 1 299 ? 9.287 48.877 -17.917 1.00 32.61 299 LYS A N 1
ATOM 2294 C CA . LYS A 1 299 ? 8.586 49.389 -19.090 1.00 33.02 299 LYS A CA 1
ATOM 2295 C C . LYS A 1 299 ? 7.671 48.304 -19.667 1.00 29.74 299 LYS A C 1
ATOM 2296 O O . LYS A 1 299 ? 7.986 47.709 -20.693 1.00 24.54 299 LYS A O 1
ATOM 2302 N N . PRO A 1 300 ? 6.526 48.045 -19.005 1.00 35.87 300 PRO A N 1
ATOM 2303 C CA . PRO A 1 300 ? 5.611 46.970 -19.428 1.00 36.26 300 PRO A CA 1
ATOM 2304 C C . PRO A 1 300 ? 4.924 47.194 -20.777 1.00 35.04 300 PRO A C 1
ATOM 2305 O O . PRO A 1 300 ? 4.469 46.229 -21.398 1.00 27.04 300 PRO A O 1
ATOM 2309 N N . GLU A 1 301 ? 4.843 48.454 -21.206 1.00 36.59 301 GLU A N 1
ATOM 2310 C CA . GLU A 1 301 ? 4.132 48.832 -22.424 1.00 38.21 301 GLU A CA 1
ATOM 2311 C C . GLU A 1 301 ? 4.923 48.421 -23.652 1.00 31.64 301 GLU A C 1
ATOM 2312 O O . GLU A 1 301 ? 4.364 47.899 -24.613 1.00 32.78 301 GLU A O 1
ATOM 2318 N N . GLN A 1 302 ? 6.225 48.681 -23.615 1.00 32.79 302 GLN A N 1
ATOM 2319 C CA . GLN A 1 302 ? 7.125 48.320 -24.709 1.00 37.82 302 GLN A CA 1
ATOM 2320 C C . GLN A 1 302 ? 7.358 46.814 -24.690 1.00 35.93 302 GLN A C 1
ATOM 2321 O O . GLN A 1 302 ? 7.384 46.168 -25.734 1.00 38.19 302 GLN A O 1
ATOM 2327 N N . ALA A 1 303 ? 7.519 46.263 -23.490 1.00 33.01 303 ALA A N 1
ATOM 2328 C CA . ALA A 1 303 ? 7.604 44.820 -23.302 1.00 37.59 303 ALA A CA 1
ATOM 2329 C C . ALA A 1 303 ? 6.476 44.101 -24.036 1.00 37.39 303 ALA A C 1
ATOM 2330 O O . ALA A 1 303 ? 6.724 43.136 -24.759 1.00 36.19 303 ALA A O 1
ATOM 2332 N N . ARG A 1 304 ? 5.246 44.582 -23.856 1.00 37.83 304 ARG A N 1
ATOM 2333 C CA . ARG A 1 304 ? 4.077 43.986 -24.505 1.00 41.25 304 ARG A CA 1
ATOM 2334 C C . ARG A 1 304 ? 4.177 44.108 -26.016 1.00 37.75 304 ARG A C 1
ATOM 2335 O O . ARG A 1 304 ? 3.918 43.148 -26.742 1.00 38.35 304 ARG A O 1
ATOM 2343 N N . ASP A 1 305 ? 4.566 45.290 -26.481 1.00 33.51 305 ASP A N 1
ATOM 2344 C CA . ASP A 1 305 ? 4.677 45.556 -27.915 1.00 31.02 305 ASP A CA 1
ATOM 2345 C C . ASP A 1 305 ? 5.849 44.821 -28.561 1.00 20.58 305 ASP A C 1
ATOM 2346 O O . ASP A 1 305 ? 5.758 44.439 -29.721 1.00 18.30 305 ASP A O 1
ATOM 2351 N N . GLU A 1 306 ? 6.940 44.623 -27.820 1.00 19.83 306 GLU A N 1
ATOM 2352 C CA . GLU A 1 306 ? 8.097 43.891 -28.348 1.00 22.86 306 GLU A CA 1
ATOM 2353 C C . GLU A 1 306 ? 7.766 42.415 -28.580 1.00 21.07 306 GLU A C 1
ATOM 2354 O O . GLU A 1 306 ? 8.152 41.847 -29.597 1.00 28.36 306 GLU A O 1
ATOM 2360 N N . VAL A 1 307 ? 7.045 41.801 -27.648 1.00 22.53 307 VAL A N 1
ATOM 2361 C CA . VAL A 1 307 ? 6.578 40.426 -27.840 1.00 31.17 307 VAL A CA 1
ATOM 2362 C C . VAL A 1 307 ? 5.736 40.339 -29.098 1.00 30.27 307 VAL A C 1
ATOM 2363 O O . VAL A 1 307 ? 6.002 39.516 -29.977 1.00 33.26 307 VAL A O 1
ATOM 2367 N N . LEU A 1 308 ? 4.726 41.203 -29.166 1.00 29.19 308 LEU A N 1
ATOM 2368 C CA . LEU A 1 308 ? 3.773 41.218 -30.279 1.00 30.55 308 LEU A CA 1
ATOM 2369 C C . LEU A 1 308 ? 4.438 41.236 -31.642 1.00 30.71 308 LEU A C 1
ATOM 2370 O O . LEU A 1 308 ? 3.988 40.556 -32.570 1.00 33.12 308 LEU A O 1
ATOM 2375 N N . GLN A 1 309 ? 5.508 42.015 -31.758 1.00 29.83 309 GLN A N 1
ATOM 2376 C CA . GLN A 1 309 ? 6.154 42.241 -33.045 1.00 39.01 309 GLN A CA 1
ATOM 2377 C C . GLN A 1 309 ? 7.414 41.394 -33.228 1.00 34.50 309 GLN A C 1
ATOM 2378 O O . GLN A 1 309 ? 8.168 41.598 -34.181 1.00 34.28 309 GLN A O 1
ATOM 2384 N N . VAL A 1 310 ? 7.631 40.452 -32.309 1.00 31.81 310 VAL A N 1
ATOM 2385 C CA . VAL A 1 310 ? 8.582 39.355 -32.510 1.00 31.88 310 VAL A CA 1
ATOM 2386 C C . VAL A 1 310 ? 7.820 38.065 -32.849 1.00 31.63 310 VAL A C 1
ATOM 2387 O O . VAL A 1 310 ? 8.347 37.195 -33.549 1.00 27.38 310 VAL A O 1
ATOM 2391 N N . VAL A 1 311 ? 6.588 37.949 -32.351 1.00 30.82 311 VAL A N 1
ATOM 2392 C CA . VAL A 1 311 ? 5.623 36.997 -32.896 1.00 30.63 311 VAL A CA 1
ATOM 2393 C C . VAL A 1 311 ? 4.848 37.712 -34.000 1.00 38.46 311 VAL A C 1
ATOM 2394 O O . VAL A 1 311 ? 4.083 37.103 -34.745 1.00 46.78 311 VAL A O 1
ATOM 2398 N N . LEU B 1 9 ? 28.394 31.277 61.345 1.00 55.91 9 LEU B N 1
ATOM 2399 C CA . LEU B 1 9 ? 27.316 31.494 60.331 1.00 62.89 9 LEU B CA 1
ATOM 2400 C C . LEU B 1 9 ? 27.533 30.633 59.074 1.00 57.62 9 LEU B C 1
ATOM 2401 O O . LEU B 1 9 ? 28.486 30.862 58.320 1.00 54.65 9 LEU B O 1
ATOM 2406 N N . PRO B 1 10 ? 26.636 29.661 58.827 1.00 46.26 10 PRO B N 1
ATOM 2407 C CA . PRO B 1 10 ? 26.773 28.812 57.650 1.00 44.89 10 PRO B CA 1
ATOM 2408 C C . PRO B 1 10 ? 26.479 29.617 56.394 1.00 43.32 10 PRO B C 1
ATOM 2409 O O . PRO B 1 10 ? 25.776 30.626 56.473 1.00 39.21 10 PRO B O 1
ATOM 2413 N N . LYS B 1 11 ? 26.986 29.170 55.248 1.00 40.95 11 LYS B N 1
ATOM 2414 C CA . LYS B 1 11 ? 26.905 29.979 54.029 1.00 43.63 11 LYS B CA 1
ATOM 2415 C C . LYS B 1 11 ? 25.806 29.547 53.050 1.00 38.65 11 LYS B C 1
ATOM 2416 O O . LYS B 1 11 ? 25.261 28.452 53.153 1.00 44.97 11 LYS B O 1
ATOM 2422 N N . ALA B 1 12 ? 25.481 30.445 52.123 1.00 33.49 12 ALA B N 1
ATOM 2423 C CA . ALA B 1 12 ? 24.423 30.238 51.133 1.00 28.12 12 ALA B CA 1
ATOM 2424 C C . ALA B 1 12 ? 24.729 31.051 49.887 1.00 27.06 12 ALA B C 1
ATOM 2425 O O . ALA B 1 12 ? 25.437 32.054 49.957 1.00 39.75 12 ALA B O 1
ATOM 2427 N N . ILE B 1 13 ? 24.191 30.628 48.748 1.00 23.12 13 ILE B N 1
ATOM 2428 C CA . ILE B 1 13 ? 24.383 31.355 47.499 1.00 18.58 13 ILE B CA 1
ATOM 2429 C C . ILE B 1 13 ? 23.056 31.746 46.859 1.00 23.38 13 ILE B C 1
ATOM 2430 O O . ILE B 1 13 ? 22.185 30.898 46.662 1.00 30.10 13 ILE B O 1
ATOM 2435 N N . PHE B 1 14 ? 22.908 33.029 46.532 1.00 23.33 14 PHE B N 1
ATOM 2436 C CA . PHE B 1 14 ? 21.818 33.475 45.666 1.00 20.82 14 PHE B CA 1
ATOM 2437 C C . PHE B 1 14 ? 22.312 33.609 44.231 1.00 21.23 14 PHE B C 1
ATOM 2438 O O . PHE B 1 14 ? 23.283 34.332 43.950 1.00 19.76 14 PHE B O 1
ATOM 2446 N N . LEU B 1 15 ? 21.643 32.896 43.329 1.00 17.24 15 LEU B N 1
ATOM 2447 C CA . LEU B 1 15 ? 21.821 33.095 41.902 1.00 19.31 15 LEU B CA 1
ATOM 2448 C C . LEU B 1 15 ? 20.513 33.667 41.360 1.00 22.75 15 LEU B C 1
ATOM 2449 O O . LEU B 1 15 ? 19.507 32.963 41.215 1.00 27.65 15 LEU B O 1
ATOM 2454 N N . MET B 1 16 ? 20.539 34.965 41.086 1.00 22.54 16 MET B N 1
ATOM 2455 C CA . MET B 1 16 ? 19.368 35.705 40.670 1.00 18.04 16 MET B CA 1
ATOM 2456 C C . MET B 1 16 ? 19.596 36.244 39.268 1.00 20.74 16 MET B C 1
ATOM 2457 O O . MET B 1 16 ? 20.726 36.518 38.876 1.00 24.83 16 MET B O 1
ATOM 2462 N N . GLY B 1 17 ? 18.521 36.400 38.509 1.00 23.49 17 GLY B N 1
ATOM 2463 C CA . GLY B 1 17 ? 18.624 36.970 37.172 1.00 23.05 17 GLY B CA 1
ATOM 2464 C C . GLY B 1 17 ? 17.295 36.923 36.458 1.00 23.40 17 GLY B C 1
ATOM 2465 O O . GLY B 1 17 ? 16.377 36.238 36.902 1.00 29.50 17 GLY B O 1
ATOM 2466 N N . PRO B 1 18 ? 17.182 37.643 35.337 1.00 22.13 18 PRO B N 1
ATOM 2467 C CA . PRO B 1 18 ? 15.902 37.710 34.670 1.00 20.29 18 PRO B CA 1
ATOM 2468 C C . PRO B 1 18 ? 15.618 36.446 33.884 1.00 26.81 18 PRO B C 1
ATOM 2469 O O . PRO B 1 18 ? 16.422 35.512 33.881 1.00 25.67 18 PRO B O 1
ATOM 2473 N N . THR B 1 19 ? 14.461 36.418 33.238 1.00 32.94 19 THR B N 1
ATOM 2474 C CA . THR B 1 19 ? 14.069 35.282 32.429 1.00 33.24 19 THR B CA 1
ATOM 2475 C C . THR B 1 19 ? 14.933 35.258 31.157 1.00 38.78 19 THR B C 1
ATOM 2476 O O . THR B 1 19 ? 15.233 36.312 30.584 1.00 39.46 19 THR B O 1
ATOM 2480 N N . ALA B 1 20 ? 15.353 34.058 30.747 1.00 33.86 20 ALA B N 1
ATOM 2481 C CA . ALA B 1 20 ? 16.243 33.870 29.594 1.00 26.14 20 ALA B CA 1
ATOM 2482 C C . ALA B 1 20 ? 17.648 34.396 29.874 1.00 27.36 20 ALA B C 1
ATOM 2483 O O . ALA B 1 20 ? 18.224 35.132 29.070 1.00 34.50 20 ALA B O 1
ATOM 2485 N N . SER B 1 21 ? 18.192 33.999 31.019 1.00 28.32 21 SER B N 1
ATOM 2486 C CA . SER B 1 21 ? 19.503 34.451 31.475 1.00 27.03 21 SER B CA 1
ATOM 2487 C C . SER B 1 21 ? 20.533 33.330 31.599 1.00 31.06 21 SER B C 1
ATOM 2488 O O . SER B 1 21 ? 21.709 33.602 31.837 1.00 35.37 21 SER B O 1
ATOM 2491 N N . GLY B 1 22 ? 20.097 32.077 31.459 1.00 33.59 22 GLY B N 1
ATOM 2492 C CA . GLY B 1 22 ? 20.974 30.929 31.656 1.00 28.25 22 GLY B CA 1
ATOM 2493 C C . GLY B 1 22 ? 21.292 30.690 33.122 1.00 31.90 22 GLY B C 1
ATOM 2494 O O . GLY B 1 22 ? 22.420 30.338 33.467 1.00 30.12 22 GLY B O 1
ATOM 2495 N N . LYS B 1 23 ? 20.295 30.882 33.984 1.00 35.94 23 LYS B N 1
ATOM 2496 C CA . LYS B 1 23 ? 20.431 30.603 35.414 1.00 38.98 23 LYS B CA 1
ATOM 2497 C C . LYS B 1 23 ? 20.658 29.109 35.630 1.00 42.83 23 LYS B C 1
ATOM 2498 O O . LYS B 1 23 ? 21.661 28.706 36.220 1.00 48.79 23 LYS B O 1
ATOM 2504 N N . THR B 1 24 ? 19.717 28.298 35.148 1.00 44.96 24 THR B N 1
ATOM 2505 C CA . THR B 1 24 ? 19.781 26.843 35.303 1.00 44.37 24 THR B CA 1
ATOM 2506 C C . THR B 1 24 ? 21.034 26.273 34.662 1.00 40.86 24 THR B C 1
ATOM 2507 O O . THR B 1 24 ? 21.700 25.415 35.245 1.00 43.89 24 THR B O 1
ATOM 2511 N N . ALA B 1 25 ? 21.346 26.756 33.461 1.00 39.38 25 ALA B N 1
ATOM 2512 C CA . ALA B 1 25 ? 22.567 26.369 32.762 1.00 39.85 25 ALA B CA 1
ATOM 2513 C C . ALA B 1 25 ? 23.787 26.521 33.673 1.00 36.14 25 ALA B C 1
ATOM 2514 O O . ALA B 1 25 ? 24.606 25.615 33.776 1.00 42.49 25 ALA B O 1
ATOM 2516 N N . LEU B 1 26 ? 23.887 27.659 34.347 1.00 27.98 26 LEU B N 1
ATOM 2517 C CA . LEU B 1 26 ? 24.999 27.918 35.254 1.00 29.59 26 LEU B CA 1
ATOM 2518 C C . LEU B 1 26 ? 24.910 27.080 36.534 1.00 31.34 26 LEU B C 1
ATOM 2519 O O . LEU B 1 26 ? 25.917 26.545 37.005 1.00 31.80 26 LEU B O 1
ATOM 2524 N N . ALA B 1 27 ? 23.708 26.971 37.092 1.00 29.76 27 ALA B N 1
ATOM 2525 C CA . ALA B 1 27 ? 23.491 26.196 38.318 1.00 30.49 27 ALA B CA 1
ATOM 2526 C C . ALA B 1 27 ? 23.953 24.743 38.163 1.00 29.75 27 ALA B C 1
ATOM 2527 O O . ALA B 1 27 ? 24.600 24.193 39.051 1.00 25.15 27 ALA B O 1
ATOM 2529 N N . ILE B 1 28 ? 23.629 24.137 37.025 1.00 29.87 28 ILE B N 1
ATOM 2530 C CA . ILE B 1 28 ? 24.021 22.757 36.744 1.00 37.07 28 ILE B CA 1
ATOM 2531 C C . ILE B 1 28 ? 25.537 22.622 36.554 1.00 37.75 28 ILE B C 1
ATOM 2532 O O . ILE B 1 28 ? 26.107 21.568 36.841 1.00 40.07 28 ILE B O 1
ATOM 2537 N N . GLU B 1 29 ? 26.188 23.685 36.085 1.00 36.80 29 GLU B N 1
ATOM 2538 C CA . GLU B 1 29 ? 27.645 23.679 35.922 1.00 41.55 29 GLU B CA 1
ATOM 2539 C C . GLU B 1 29 ? 28.368 23.920 37.249 1.00 39.73 29 GLU B C 1
ATOM 2540 O O . GLU B 1 29 ? 29.508 23.483 37.421 1.00 38.83 29 GLU B O 1
ATOM 2546 N N . LEU B 1 30 ? 27.714 24.628 38.173 1.00 41.38 30 LEU B N 1
ATOM 2547 C CA . LEU B 1 30 ? 28.247 24.826 39.532 1.00 39.77 30 LEU B CA 1
ATOM 2548 C C . LEU B 1 30 ? 28.144 23.548 40.358 1.00 41.79 30 LEU B C 1
ATOM 2549 O O . LEU B 1 30 ? 29.014 23.251 41.182 1.00 43.87 30 LEU B O 1
ATOM 2554 N N . ARG B 1 31 ? 27.062 22.809 40.137 1.00 42.63 31 ARG B N 1
ATOM 2555 C CA . ARG B 1 31 ? 26.770 21.584 40.874 1.00 42.12 31 ARG B CA 1
ATOM 2556 C C . ARG B 1 31 ? 27.870 20.527 40.706 1.00 44.50 31 ARG B C 1
ATOM 2557 O O . ARG B 1 31 ? 28.055 19.671 41.571 1.00 42.73 31 ARG B O 1
ATOM 2565 N N . LYS B 1 32 ? 28.598 20.601 39.597 1.00 45.95 32 LYS B N 1
ATOM 2566 C CA . LYS B 1 32 ? 29.721 19.704 39.340 1.00 47.07 32 LYS B CA 1
ATOM 2567 C C . LYS B 1 32 ? 30.969 20.050 40.164 1.00 46.98 32 LYS B C 1
ATOM 2568 O O . LYS B 1 32 ? 31.769 19.161 40.468 1.00 43.50 32 LYS B O 1
ATOM 2574 N N . ILE B 1 33 ? 31.133 21.324 40.530 1.00 46.31 33 ILE B N 1
ATOM 2575 C CA . ILE B 1 33 ? 32.343 21.778 41.234 1.00 47.72 33 ILE B CA 1
ATOM 2576 C C . ILE B 1 33 ? 32.155 21.863 42.757 1.00 49.79 33 ILE B C 1
ATOM 2577 O O . ILE B 1 33 ? 32.747 21.069 43.494 1.00 48.37 33 ILE B O 1
ATOM 2582 N N . LEU B 1 34 ? 31.337 22.812 43.223 1.00 47.45 34 LEU B N 1
ATOM 2583 C CA . LEU B 1 34 ? 31.143 23.045 44.666 1.00 42.80 34 LEU B CA 1
ATOM 2584 C C . LEU B 1 34 ? 30.076 22.112 45.246 1.00 41.22 34 LEU B C 1
ATOM 2585 O O . LEU B 1 34 ? 29.143 21.733 44.535 1.00 39.94 34 LEU B O 1
ATOM 2590 N N . PRO B 1 35 ? 30.195 21.758 46.546 1.00 39.18 35 PRO B N 1
ATOM 2591 C CA . PRO B 1 35 ? 29.207 20.868 47.156 1.00 35.57 35 PRO B CA 1
ATOM 2592 C C . PRO B 1 35 ? 27.936 21.641 47.488 1.00 32.58 35 PRO B C 1
ATOM 2593 O O . PRO B 1 35 ? 27.883 22.347 48.502 1.00 27.48 35 PRO B O 1
ATOM 2597 N N . VAL B 1 36 ? 26.924 21.509 46.634 1.00 29.81 36 VAL B N 1
ATOM 2598 C CA . VAL B 1 36 ? 25.812 22.452 46.644 1.00 30.90 36 VAL B CA 1
ATOM 2599 C C . VAL B 1 36 ? 24.485 21.838 46.189 1.00 29.81 36 VAL B C 1
ATOM 2600 O O . VAL B 1 36 ? 24.459 20.961 45.327 1.00 30.11 36 VAL B O 1
ATOM 2604 N N . GLU B 1 37 ? 23.388 22.312 46.772 1.00 29.27 37 GLU B N 1
ATOM 2605 C CA . GLU B 1 37 ? 22.062 21.746 46.519 1.00 32.66 37 GLU B CA 1
ATOM 2606 C C . GLU B 1 37 ? 21.069 22.848 46.131 1.00 30.92 37 GLU B C 1
ATOM 2607 O O . GLU B 1 37 ? 20.845 23.794 46.892 1.00 30.89 37 GLU B O 1
ATOM 2613 N N . LEU B 1 38 ? 20.470 22.712 44.950 1.00 26.52 38 LEU B N 1
ATOM 2614 C CA . LEU B 1 38 ? 19.704 23.799 44.343 1.00 25.15 38 LEU B CA 1
ATOM 2615 C C . LEU B 1 38 ? 18.318 23.933 44.958 1.00 26.64 38 LEU B C 1
ATOM 2616 O O . LEU B 1 38 ? 17.670 22.934 45.256 1.00 30.77 38 LEU B O 1
ATOM 2621 N N . ILE B 1 39 ? 17.876 25.173 45.153 1.00 25.59 39 ILE B N 1
ATOM 2622 C CA . ILE B 1 39 ? 16.500 25.459 45.562 1.00 22.65 39 ILE B CA 1
ATOM 2623 C C . ILE B 1 39 ? 15.915 26.422 44.541 1.00 21.72 39 ILE B C 1
ATOM 2624 O O . ILE B 1 39 ? 16.489 27.474 44.287 1.00 30.69 39 ILE B O 1
ATOM 2629 N N . SER B 1 40 ? 14.790 26.061 43.940 1.00 25.30 40 SER B N 1
ATOM 2630 C CA . SER B 1 40 ? 14.140 26.938 42.972 1.00 23.68 40 SER B CA 1
ATOM 2631 C C . SER B 1 40 ? 13.420 28.044 43.720 1.00 20.56 40 SER B C 1
ATOM 2632 O O . SER B 1 40 ? 12.633 27.762 44.622 1.00 20.68 40 SER B O 1
ATOM 2635 N N . VAL B 1 41 ? 13.706 29.293 43.351 1.00 16.35 41 VAL B N 1
ATOM 2636 C CA . VAL B 1 41 ? 13.011 30.454 43.897 1.00 13.42 41 VAL B CA 1
ATOM 2637 C C . VAL B 1 41 ? 12.198 31.089 42.777 1.00 16.21 41 VAL B C 1
ATOM 2638 O O . VAL B 1 41 ? 12.676 31.986 42.071 1.00 16.54 41 VAL B O 1
ATOM 2642 N N . ASP B 1 42 ? 10.970 30.607 42.611 1.00 14.19 42 ASP B N 1
ATOM 2643 C CA . ASP B 1 42 ? 10.124 31.000 41.486 1.00 20.55 42 ASP B CA 1
ATOM 2644 C C . ASP B 1 42 ? 8.649 30.860 41.877 1.00 19.42 42 ASP B C 1
ATOM 2645 O O . ASP B 1 42 ? 8.241 29.832 42.417 1.00 25.71 42 ASP B O 1
ATOM 2650 N N . SER B 1 43 ? 7.853 31.893 41.609 1.00 18.22 43 SER B N 1
ATOM 2651 C CA . SER B 1 43 ? 6.418 31.867 41.927 1.00 11.49 43 SER B CA 1
ATOM 2652 C C . SER B 1 43 ? 5.621 30.928 41.013 1.00 14.23 43 SER B C 1
ATOM 2653 O O . SER B 1 43 ? 4.538 30.486 41.377 1.00 25.26 43 SER B O 1
ATOM 2656 N N . ALA B 1 44 ? 6.160 30.626 39.836 1.00 15.40 44 ALA B N 1
ATOM 2657 C CA . ALA B 1 44 ? 5.471 29.794 38.848 1.00 14.38 44 ALA B CA 1
ATOM 2658 C C . ALA B 1 44 ? 5.972 28.334 38.793 1.00 12.25 44 ALA B C 1
ATOM 2659 O O . ALA B 1 44 ? 5.180 27.435 38.551 1.00 11.42 44 ALA B O 1
ATOM 2661 N N . LEU B 1 45 ? 7.260 28.083 39.024 1.00 12.97 45 LEU B N 1
ATOM 2662 C CA . LEU B 1 45 ? 7.800 26.710 38.877 1.00 20.08 45 LEU B CA 1
ATOM 2663 C C . LEU B 1 45 ? 7.361 25.751 39.994 1.00 20.49 45 LEU B C 1
ATOM 2664 O O . LEU B 1 45 ? 7.613 24.547 39.919 1.00 17.62 45 LEU B O 1
ATOM 2669 N N . ILE B 1 46 ? 6.716 26.300 41.020 1.00 14.04 46 ILE B N 1
ATOM 2670 C CA . ILE B 1 46 ? 6.098 25.514 42.080 1.00 13.60 46 ILE B CA 1
ATOM 2671 C C . ILE B 1 46 ? 4.921 24.686 41.585 1.00 14.01 46 ILE B C 1
ATOM 2672 O O . ILE B 1 46 ? 4.598 23.669 42.189 1.00 19.53 46 ILE B O 1
ATOM 2677 N N . TYR B 1 47 ? 4.280 25.128 40.501 1.00 11.43 47 TYR B N 1
ATOM 2678 C CA . TYR B 1 47 ? 3.014 24.544 40.048 1.00 11.23 47 TYR B CA 1
ATOM 2679 C C . TYR B 1 47 ? 3.162 23.288 39.187 1.00 18.02 47 TYR B C 1
ATOM 2680 O O . TYR B 1 47 ? 3.865 23.306 38.171 1.00 14.89 47 TYR B O 1
ATOM 2689 N N . LYS B 1 48 ? 2.466 22.218 39.592 1.00 21.33 48 LYS B N 1
ATOM 2690 C CA . LYS B 1 48 ? 2.420 20.951 38.840 1.00 23.20 48 LYS B CA 1
ATOM 2691 C C . LYS B 1 48 ? 1.798 21.163 37.468 1.00 16.76 48 LYS B C 1
ATOM 2692 O O . LYS B 1 48 ? 0.811 21.876 37.340 1.00 25.17 48 LYS B O 1
ATOM 2698 N N . GLY B 1 49 ? 2.362 20.523 36.451 1.00 18.54 49 GLY B N 1
ATOM 2699 C CA . GLY B 1 49 ? 1.803 20.582 35.101 1.00 18.98 49 GLY B CA 1
ATOM 2700 C C . GLY B 1 49 ? 1.899 21.941 34.430 1.00 18.12 49 GLY B C 1
ATOM 2701 O O . GLY B 1 49 ? 1.099 22.247 33.549 1.00 26.67 49 GLY B O 1
ATOM 2702 N N . MET B 1 50 ? 2.862 22.757 34.859 1.00 19.20 50 MET B N 1
ATOM 2703 C CA . MET B 1 50 ? 3.199 24.024 34.194 1.00 16.36 50 MET B CA 1
ATOM 2704 C C . MET B 1 50 ? 4.707 24.039 33.958 1.00 16.09 50 MET B C 1
ATOM 2705 O O . MET B 1 50 ? 5.493 24.520 34.787 1.00 19.06 50 MET B O 1
ATOM 2710 N N . ASP B 1 51 ? 5.087 23.480 32.814 1.00 11.95 51 ASP B N 1
ATOM 2711 C CA . ASP B 1 51 ? 6.445 23.012 32.572 1.00 18.57 51 ASP B CA 1
ATOM 2712 C C . ASP B 1 51 ? 7.055 23.743 31.391 1.00 11.06 51 ASP B C 1
ATOM 2713 O O . ASP B 1 51 ? 8.139 24.288 31.488 1.00 10.98 51 ASP B O 1
ATOM 2718 N N . ILE B 1 52 ? 6.350 23.727 30.270 1.00 6.02 52 ILE B N 1
ATOM 2719 C CA . ILE B 1 52 ? 6.838 24.314 29.046 1.00 7.86 52 ILE B CA 1
ATOM 2720 C C . ILE B 1 52 ? 6.853 25.826 29.188 1.00 18.22 52 ILE B C 1
ATOM 2721 O O . ILE B 1 52 ? 7.888 26.469 28.988 1.00 18.43 52 ILE B O 1
ATOM 2726 N N . GLY B 1 53 ? 5.707 26.387 29.564 1.00 20.53 53 GLY B N 1
ATOM 2727 C CA . GLY B 1 53 ? 5.521 27.835 29.540 1.00 20.75 53 GLY B CA 1
ATOM 2728 C C . GLY B 1 53 ? 6.340 28.577 30.567 1.00 16.91 53 GLY B C 1
ATOM 2729 O O . GLY B 1 53 ? 6.573 29.768 30.423 1.00 21.33 53 GLY B O 1
ATOM 2730 N N . THR B 1 54 ? 6.771 27.866 31.604 1.00 18.08 54 THR B N 1
ATOM 2731 C CA . THR B 1 54 ? 7.473 28.463 32.732 1.00 15.82 54 THR B CA 1
ATOM 2732 C C . THR B 1 54 ? 8.985 28.303 32.632 1.00 15.20 54 THR B C 1
ATOM 2733 O O . THR B 1 54 ? 9.710 28.760 33.513 1.00 11.86 54 THR B O 1
ATOM 2737 N N . ALA B 1 55 ? 9.454 27.638 31.574 1.00 16.29 55 ALA B N 1
ATOM 2738 C CA . ALA B 1 55 ? 10.878 27.342 31.404 1.00 22.41 55 ALA B CA 1
ATOM 2739 C C . ALA B 1 55 ? 11.392 26.392 32.487 1.00 21.81 55 ALA B C 1
ATOM 2740 O O . ALA B 1 55 ? 12.512 26.545 32.979 1.00 21.27 55 ALA B O 1
ATOM 2742 N N . LYS B 1 56 ? 10.575 25.408 32.852 1.00 23.02 56 LYS B N 1
ATOM 2743 C CA . LYS B 1 56 ? 10.972 24.427 33.857 1.00 24.70 56 LYS B CA 1
ATOM 2744 C C . LYS B 1 56 ? 12.156 23.613 33.359 1.00 22.74 56 LYS B C 1
ATOM 2745 O O . LYS B 1 56 ? 12.174 23.192 32.204 1.00 25.59 56 LYS B O 1
ATOM 2751 N N . PRO B 1 57 ? 13.159 23.396 34.219 1.00 23.94 57 PRO B N 1
ATOM 2752 C CA . PRO B 1 57 ? 14.211 22.496 33.757 1.00 23.01 57 PRO B CA 1
ATOM 2753 C C . PRO B 1 57 ? 13.650 21.108 33.445 1.00 22.86 57 PRO B C 1
ATOM 2754 O O . PRO B 1 57 ? 12.891 20.559 34.243 1.00 22.35 57 PRO B O 1
ATOM 2758 N N . ASN B 1 58 ? 14.009 20.577 32.277 1.00 23.62 58 ASN B N 1
ATOM 2759 C CA . ASN B 1 58 ? 13.540 19.262 31.820 1.00 24.21 58 ASN B CA 1
ATOM 2760 C C . ASN B 1 58 ? 13.964 18.123 32.742 1.00 22.06 58 ASN B C 1
ATOM 2761 O O . ASN B 1 58 ? 14.820 18.305 33.603 1.00 29.26 58 ASN B O 1
ATOM 2766 N N . ALA B 1 59 ? 13.378 16.946 32.539 1.00 26.18 59 ALA B N 1
ATOM 2767 C CA . ALA B 1 59 ? 13.704 15.759 33.346 1.00 27.22 59 ALA B CA 1
ATOM 2768 C C . ALA B 1 59 ? 15.177 15.332 33.277 1.00 26.81 59 ALA B C 1
ATOM 2769 O O . ALA B 1 59 ? 15.663 14.674 34.197 1.00 25.45 59 ALA B O 1
ATOM 2771 N N . GLU B 1 60 ? 15.880 15.712 32.207 1.00 30.50 60 GLU B N 1
ATOM 2772 C CA . GLU B 1 60 ? 17.323 15.422 32.056 1.00 37.26 60 GLU B CA 1
ATOM 2773 C C . GLU B 1 60 ? 18.188 16.317 32.944 1.00 31.05 60 GLU B C 1
ATOM 2774 O O . GLU B 1 60 ? 19.069 15.843 33.662 1.00 24.44 60 GLU B O 1
ATOM 2780 N N . GLU B 1 61 ? 17.936 17.617 32.868 1.00 31.09 61 GLU B N 1
ATOM 2781 C CA . GLU B 1 61 ? 18.567 18.589 33.758 1.00 34.00 61 GLU B CA 1
ATOM 2782 C C . GLU B 1 61 ? 18.289 18.245 35.229 1.00 28.55 61 GLU B C 1
ATOM 2783 O O . GLU B 1 61 ? 19.171 18.391 36.071 1.00 21.85 61 GLU B O 1
ATOM 2789 N N . LEU B 1 62 ? 17.072 17.778 35.517 1.00 29.59 62 LEU B N 1
ATOM 2790 C CA . LEU B 1 62 ? 16.684 17.348 36.872 1.00 31.51 62 LEU B CA 1
ATOM 2791 C C . LEU B 1 62 ? 17.415 16.100 37.373 1.00 35.09 62 LEU B C 1
ATOM 2792 O O . LEU B 1 62 ? 17.479 15.882 38.577 1.00 33.16 62 LEU B O 1
ATOM 2797 N N . LEU B 1 63 ? 17.982 15.298 36.463 1.00 35.82 63 LEU B N 1
ATOM 2798 C CA . LEU B 1 63 ? 18.738 14.113 36.849 1.00 39.83 63 LEU B CA 1
ATOM 2799 C C . LEU B 1 63 ? 20.150 14.544 37.274 1.00 42.00 63 LEU B C 1
ATOM 2800 O O . LEU B 1 63 ? 20.705 13.970 38.202 1.00 42.27 63 LEU B O 1
ATOM 2805 N N . ALA B 1 64 ? 20.719 15.548 36.559 1.00 41.25 64 ALA B N 1
ATOM 2806 C CA . ALA B 1 64 ? 22.070 16.076 36.857 1.00 40.14 64 ALA B CA 1
ATOM 2807 C C . ALA B 1 64 ? 21.956 16.876 38.127 1.00 41.27 64 ALA B C 1
ATOM 2808 O O . ALA B 1 64 ? 22.757 16.774 39.074 1.00 50.33 64 ALA B O 1
ATOM 2810 N N . ALA B 1 65 ? 20.926 17.695 38.110 1.00 40.44 65 ALA B N 1
ATOM 2811 C CA . ALA B 1 65 ? 20.674 18.552 39.210 1.00 42.43 65 ALA B CA 1
ATOM 2812 C C . ALA B 1 65 ? 19.279 18.580 39.680 1.00 45.49 65 ALA B C 1
ATOM 2813 O O . ALA B 1 65 ? 18.364 19.144 39.082 1.00 44.45 65 ALA B O 1
ATOM 2815 N N . PRO B 1 66 ? 19.215 17.966 40.845 1.00 41.95 66 PRO B N 1
ATOM 2816 C CA . PRO B 1 66 ? 18.047 18.075 41.663 1.00 36.80 66 PRO B CA 1
ATOM 2817 C C . PRO B 1 66 ? 17.834 19.514 42.153 1.00 39.50 66 PRO B C 1
ATOM 2818 O O . PRO B 1 66 ? 18.740 20.156 42.711 1.00 43.72 66 PRO B O 1
ATOM 2822 N N . HIS B 1 67 ? 16.607 19.974 41.933 1.00 36.71 67 HIS B N 1
ATOM 2823 C CA . HIS B 1 67 ? 16.060 21.262 42.327 1.00 33.18 67 HIS B CA 1
ATOM 2824 C C . HIS B 1 67 ? 14.937 21.044 43.315 1.00 23.80 67 HIS B C 1
ATOM 2825 O O . HIS B 1 67 ? 13.992 20.309 43.005 1.00 22.09 67 HIS B O 1
ATOM 2832 N N . ARG B 1 68 ? 14.993 21.656 44.506 1.00 15.91 68 ARG B N 1
ATOM 2833 C CA . ARG B 1 68 ? 13.842 21.513 45.415 1.00 19.93 68 ARG B CA 1
ATOM 2834 C C . ARG B 1 68 ? 12.916 22.722 45.246 1.00 15.55 68 ARG B C 1
ATOM 2835 O O . ARG B 1 68 ? 13.303 23.733 44.683 1.00 9.59 68 ARG B O 1
ATOM 2843 N N . LEU B 1 69 ? 11.688 22.578 45.743 1.00 8.32 69 LEU B N 1
ATOM 2844 C CA . LEU B 1 69 ? 10.592 23.541 45.533 1.00 17.38 69 LEU B CA 1
ATOM 2845 C C . LEU B 1 69 ? 10.134 23.650 44.068 1.00 15.13 69 LEU B C 1
ATOM 2846 O O . LEU B 1 69 ? 9.873 24.740 43.568 1.00 25.72 69 LEU B O 1
ATOM 2851 N N . LEU B 1 70 ? 10.036 22.500 43.409 1.00 17.99 70 LEU B N 1
ATOM 2852 C CA . LEU B 1 70 ? 9.395 22.357 42.107 1.00 20.64 70 LEU B CA 1
ATOM 2853 C C . LEU B 1 70 ? 8.168 21.472 42.245 1.00 21.81 70 LEU B C 1
ATOM 2854 O O . LEU B 1 70 ? 8.179 20.510 43.015 1.00 22.70 70 LEU B O 1
ATOM 2859 N N . ASP B 1 71 ? 7.122 21.790 41.483 1.00 24.85 71 ASP B N 1
ATOM 2860 C CA . ASP B 1 71 ? 5.926 20.950 41.401 1.00 28.79 71 ASP B CA 1
ATOM 2861 C C . ASP B 1 71 ? 5.426 20.525 42.780 1.00 21.71 71 ASP B C 1
ATOM 2862 O O . ASP B 1 71 ? 5.200 19.346 43.021 1.00 13.93 71 ASP B O 1
ATOM 2867 N N . ILE B 1 72 ? 5.263 21.495 43.674 1.00 19.90 72 ILE B N 1
ATOM 2868 C CA . ILE B 1 72 ? 4.772 21.239 45.027 1.00 16.77 72 ILE B CA 1
ATOM 2869 C C . ILE B 1 72 ? 3.328 21.717 45.232 1.00 17.99 72 ILE B C 1
ATOM 2870 O O . ILE B 1 72 ? 2.776 21.569 46.315 1.00 20.39 72 ILE B O 1
ATOM 2875 N N . ARG B 1 73 ? 2.723 22.293 44.197 1.00 20.68 73 ARG B N 1
ATOM 2876 C CA . ARG B 1 73 ? 1.396 22.898 44.308 1.00 21.20 73 ARG B CA 1
ATOM 2877 C C . ARG B 1 73 ? 0.571 22.649 43.058 1.00 20.17 73 ARG B C 1
ATOM 2878 O O . ARG B 1 73 ? 1.078 22.745 41.936 1.00 15.58 73 ARG B O 1
ATOM 2886 N N . ASP B 1 74 ? -0.701 22.332 43.248 1.00 14.87 74 ASP B N 1
ATOM 2887 C CA . ASP B 1 74 ? -1.631 22.319 42.133 1.00 20.43 74 ASP B CA 1
ATOM 2888 C C . ASP B 1 74 ? -1.961 23.788 41.764 1.00 17.78 74 ASP B C 1
ATOM 2889 O O . ASP B 1 74 ? -1.999 24.644 42.646 1.00 13.28 74 ASP B O 1
ATOM 2894 N N . PRO B 1 75 ? -2.192 24.085 40.467 1.00 16.96 75 PRO B N 1
ATOM 2895 C CA . PRO B 1 75 ? -2.475 25.477 40.060 1.00 21.85 75 PRO B CA 1
ATOM 2896 C C . PRO B 1 75 ? -3.671 26.163 40.729 1.00 23.74 75 PRO B C 1
ATOM 2897 O O . PRO B 1 75 ? -3.786 27.383 40.664 1.00 27.08 75 PRO B O 1
ATOM 2901 N N . SER B 1 76 ? -4.553 25.394 41.359 1.00 28.80 76 SER B N 1
ATOM 2902 C CA . SER B 1 76 ? -5.697 25.963 42.067 1.00 18.71 76 SER B CA 1
ATOM 2903 C C . SER B 1 76 ? -5.324 26.491 43.451 1.00 12.44 76 SER B C 1
ATOM 2904 O O . SER B 1 76 ? -6.210 26.904 44.207 1.00 14.50 76 SER B O 1
ATOM 2907 N N . GLN B 1 77 ? -4.037 26.455 43.801 1.00 10.00 77 GLN B N 1
ATOM 2908 C CA . GLN B 1 77 ? -3.598 26.859 45.138 1.00 20.05 77 GLN B CA 1
ATOM 2909 C C . GLN B 1 77 ? -2.646 28.049 45.104 1.00 22.31 77 GLN B C 1
ATOM 2910 O O . GLN B 1 77 ? -1.591 28.003 44.481 1.00 27.84 77 GLN B O 1
ATOM 2916 N N . ALA B 1 78 ? -3.022 29.122 45.780 1.00 27.84 78 ALA B N 1
ATOM 2917 C CA . ALA B 1 78 ? -2.181 30.312 45.823 1.00 29.62 78 ALA B CA 1
ATOM 2918 C C . ALA B 1 78 ? -0.998 30.075 46.761 1.00 21.53 78 ALA B C 1
ATOM 2919 O O . ALA B 1 78 ? -1.172 29.669 47.907 1.00 29.44 78 ALA B O 1
ATOM 2921 N N . TYR B 1 79 ? 0.203 30.299 46.252 1.00 18.07 79 TYR B N 1
ATOM 2922 C CA . TYR B 1 79 ? 1.405 30.318 47.076 1.00 18.21 79 TYR B CA 1
ATOM 2923 C C . TYR B 1 79 ? 1.592 31.761 47.573 1.00 22.14 79 TYR B C 1
ATOM 2924 O O . TYR B 1 79 ? 0.813 32.650 47.236 1.00 22.48 79 TYR B O 1
ATOM 2933 N N . SER B 1 80 ? 2.618 31.992 48.378 1.00 25.55 80 SER B N 1
ATOM 2934 C CA . SER B 1 80 ? 2.896 33.329 48.882 1.00 21.85 80 SER B CA 1
ATOM 2935 C C . SER B 1 80 ? 4.339 33.418 49.349 1.00 24.15 80 SER B C 1
ATOM 2936 O O . SER B 1 80 ? 4.939 32.416 49.744 1.00 34.04 80 SER B O 1
ATOM 2939 N N . ALA B 1 81 ? 4.879 34.629 49.309 1.00 22.37 81 ALA B N 1
ATOM 2940 C CA . ALA B 1 81 ? 6.245 34.905 49.738 1.00 11.11 81 ALA B CA 1
ATOM 2941 C C . ALA B 1 81 ? 6.535 34.401 51.146 1.00 12.63 81 ALA B C 1
ATOM 2942 O O . ALA B 1 81 ? 7.678 34.098 51.467 1.00 19.59 81 ALA B O 1
ATOM 2944 N N . ALA B 1 82 ? 5.509 34.345 51.989 1.00 14.56 82 ALA B N 1
ATOM 2945 C CA . ALA B 1 82 ? 5.641 33.770 53.323 1.00 20.60 82 ALA B CA 1
ATOM 2946 C C . ALA B 1 82 ? 5.766 32.246 53.270 1.00 19.27 82 ALA B C 1
ATOM 2947 O O . ALA B 1 82 ? 6.569 31.673 54.007 1.00 20.61 82 ALA B O 1
ATOM 2949 N N . ASP B 1 83 ? 4.970 31.599 52.413 1.00 17.43 83 ASP B N 1
ATOM 2950 C CA . ASP B 1 83 ? 5.065 30.146 52.220 1.00 16.25 83 ASP B CA 1
ATOM 2951 C C . ASP B 1 83 ? 6.434 29.777 51.677 1.00 20.45 83 ASP B C 1
ATOM 2952 O O . ASP B 1 83 ? 7.015 28.779 52.103 1.00 16.30 83 ASP B O 1
ATOM 2957 N N . PHE B 1 84 ? 6.952 30.577 50.742 1.00 18.93 84 PHE B N 1
ATOM 2958 C CA . PHE B 1 84 ? 8.294 30.338 50.226 1.00 14.26 84 PHE B CA 1
ATOM 2959 C C . PHE B 1 84 ? 9.324 30.407 51.354 1.00 18.44 84 PHE B C 1
ATOM 2960 O O . PHE B 1 84 ? 10.157 29.509 51.491 1.00 24.15 84 PHE B O 1
ATOM 2968 N N . ARG B 1 85 ? 9.262 31.473 52.151 1.00 15.04 85 ARG B N 1
ATOM 2969 C CA . ARG B 1 85 ? 10.209 31.686 53.251 1.00 18.05 85 ARG B CA 1
ATOM 2970 C C . ARG B 1 85 ? 10.298 30.463 54.170 1.00 25.64 85 ARG B C 1
ATOM 2971 O O . ARG B 1 85 ? 11.392 29.976 54.462 1.00 24.14 85 ARG B O 1
ATOM 2979 N N . ARG B 1 86 ? 9.143 29.975 54.622 1.00 25.26 86 ARG B N 1
ATOM 2980 C CA . ARG B 1 86 ? 9.089 28.796 55.486 1.00 29.88 86 ARG B CA 1
ATOM 2981 C C . ARG B 1 86 ? 9.772 27.592 54.832 1.00 22.93 86 ARG B C 1
ATOM 2982 O O . ARG B 1 86 ? 10.631 26.954 55.438 1.00 12.88 86 ARG B O 1
ATOM 2990 N N . ASP B 1 87 ? 9.374 27.296 53.601 1.00 18.71 87 ASP B N 1
ATOM 2991 C CA . ASP B 1 87 ? 9.861 26.123 52.887 1.00 24.20 87 ASP B CA 1
ATOM 2992 C C . ASP B 1 87 ? 11.353 26.205 52.569 1.00 26.24 87 ASP B C 1
ATOM 2993 O O . ASP B 1 87 ? 12.058 25.219 52.708 1.00 34.35 87 ASP B O 1
ATOM 2998 N N . ALA B 1 88 ? 11.835 27.376 52.160 1.00 27.33 88 ALA B N 1
ATOM 2999 C CA . ALA B 1 88 ? 13.259 27.560 51.859 1.00 22.32 88 ALA B CA 1
ATOM 3000 C C . ALA B 1 88 ? 14.137 27.416 53.104 1.00 21.36 88 ALA B C 1
ATOM 3001 O O . ALA B 1 88 ? 15.184 26.776 53.052 1.00 33.91 88 ALA B O 1
ATOM 3003 N N . LEU B 1 89 ? 13.715 28.016 54.214 1.00 20.40 89 LEU B N 1
ATOM 3004 C CA . LEU B 1 89 ? 14.398 27.834 55.495 1.00 21.60 89 LEU B CA 1
ATOM 3005 C C . LEU B 1 89 ? 14.445 26.359 55.911 1.00 20.52 89 LEU B C 1
ATOM 3006 O O . LEU B 1 89 ? 15.501 25.855 56.291 1.00 23.40 89 LEU B O 1
ATOM 3011 N N . ALA B 1 90 ? 13.304 25.678 55.830 1.00 18.46 90 ALA B N 1
ATOM 3012 C CA . ALA B 1 90 ? 13.212 24.255 56.181 1.00 20.79 90 ALA B CA 1
ATOM 3013 C C . ALA B 1 90 ? 14.103 23.375 55.300 1.00 25.50 90 ALA B C 1
ATOM 3014 O O . ALA B 1 90 ? 14.636 22.366 55.765 1.00 29.49 90 ALA B O 1
ATOM 3016 N N . GLU B 1 91 ? 14.264 23.769 54.037 1.00 27.50 91 GLU B N 1
ATOM 3017 C CA . GLU B 1 91 ? 15.093 23.032 53.078 1.00 28.80 91 GLU B CA 1
ATOM 3018 C C . GLU B 1 91 ? 16.580 23.366 53.220 1.00 29.77 91 GLU B C 1
ATOM 3019 O O . GLU B 1 91 ? 17.431 22.493 53.059 1.00 30.05 91 GLU B O 1
ATOM 3025 N N . MET B 1 92 ? 16.890 24.628 53.506 1.00 31.41 92 MET B N 1
ATOM 3026 C CA . MET B 1 92 ? 18.262 25.025 53.822 1.00 30.26 92 MET B CA 1
ATOM 3027 C C . MET B 1 92 ? 18.773 24.267 55.052 1.00 33.43 92 MET B C 1
ATOM 3028 O O . MET B 1 92 ? 19.933 23.856 55.099 1.00 36.74 92 MET B O 1
ATOM 3033 N N . ALA B 1 93 ? 17.893 24.066 56.031 1.00 32.73 93 ALA B N 1
ATOM 3034 C CA . ALA B 1 93 ? 18.237 23.335 57.249 1.00 28.31 93 ALA B CA 1
ATOM 3035 C C . ALA B 1 93 ? 18.623 21.870 56.979 1.00 29.12 93 ALA B C 1
ATOM 3036 O O . ALA B 1 93 ? 19.472 21.315 57.679 1.00 24.51 93 ALA B O 1
ATOM 3038 N N . ASP B 1 94 ? 17.998 21.252 55.975 1.00 30.06 94 ASP B N 1
ATOM 3039 C CA . ASP B 1 94 ? 18.354 19.891 55.553 1.00 35.31 94 ASP B CA 1
ATOM 3040 C C . ASP B 1 94 ? 19.725 19.866 54.878 1.00 36.48 94 ASP B C 1
ATOM 3041 O O . ASP B 1 94 ? 20.581 19.048 55.217 1.00 36.16 94 ASP B O 1
ATOM 3046 N N . ILE B 1 95 ? 19.914 20.767 53.917 1.00 35.85 95 ILE B N 1
ATOM 3047 C CA . ILE B 1 95 ? 21.149 20.850 53.142 1.00 32.11 95 ILE B CA 1
ATOM 3048 C C . ILE B 1 95 ? 22.333 21.203 54.032 1.00 33.94 95 ILE B C 1
ATOM 3049 O O . ILE B 1 95 ? 23.443 20.717 53.816 1.00 37.08 95 ILE B O 1
ATOM 3054 N N . THR B 1 96 ? 22.091 22.049 55.031 1.00 32.96 96 THR B N 1
ATOM 3055 C CA . THR B 1 96 ? 23.128 22.443 55.979 1.00 32.12 96 THR B CA 1
ATOM 3056 C C . THR B 1 96 ? 23.454 21.326 56.963 1.00 32.60 96 THR B C 1
ATOM 3057 O O . THR B 1 96 ? 24.621 21.096 57.284 1.00 38.21 96 THR B O 1
ATOM 3061 N N . ALA B 1 97 ? 22.426 20.626 57.433 1.00 32.14 97 ALA B N 1
ATOM 3062 C CA . ALA B 1 97 ? 22.625 19.476 58.313 1.00 28.95 97 ALA B CA 1
ATOM 3063 C C . ALA B 1 97 ? 23.212 18.263 57.569 1.00 32.31 97 ALA B C 1
ATOM 3064 O O . ALA B 1 97 ? 23.570 17.266 58.199 1.00 40.20 97 ALA B O 1
ATOM 3066 N N . ALA B 1 98 ? 23.315 18.355 56.240 1.00 31.98 98 ALA B N 1
ATOM 3067 C CA . ALA B 1 98 ? 23.854 17.280 55.402 1.00 32.00 98 ALA B CA 1
ATOM 3068 C C . ALA B 1 98 ? 25.200 17.636 54.751 1.00 31.51 98 ALA B C 1
ATOM 3069 O O . ALA B 1 98 ? 25.613 16.992 53.783 1.00 32.34 98 ALA B O 1
ATOM 3071 N N . GLY B 1 99 ? 25.877 18.656 55.275 1.00 29.61 99 GLY B N 1
ATOM 3072 C CA . GLY B 1 99 ? 27.208 19.032 54.797 1.00 30.75 99 GLY B CA 1
ATOM 3073 C C . GLY B 1 99 ? 27.293 19.958 53.588 1.00 35.07 99 GLY B C 1
ATOM 3074 O O . GLY B 1 99 ? 28.362 20.506 53.319 1.00 39.72 99 GLY B O 1
ATOM 3075 N N . ARG B 1 100 ? 26.192 20.151 52.861 1.00 34.08 100 ARG B N 1
ATOM 3076 C CA . ARG B 1 100 ? 26.229 20.912 51.602 1.00 38.75 100 ARG B CA 1
ATOM 3077 C C . ARG B 1 100 ? 25.782 22.368 51.767 1.00 31.87 100 ARG B C 1
ATOM 3078 O O . ARG B 1 100 ? 25.237 22.744 52.800 1.00 32.44 100 ARG B O 1
ATOM 3086 N N . ILE B 1 101 ? 26.024 23.172 50.732 1.00 28.01 101 ILE B N 1
ATOM 3087 C CA . ILE B 1 101 ? 25.713 24.609 50.734 1.00 24.85 101 ILE B CA 1
ATOM 3088 C C . ILE B 1 101 ? 24.490 24.890 49.856 1.00 22.18 101 ILE B C 1
ATOM 3089 O O . ILE B 1 101 ? 24.483 24.531 48.686 1.00 17.24 101 ILE B O 1
ATOM 3094 N N . PRO B 1 102 ? 23.446 25.534 50.413 1.00 25.07 102 PRO B N 1
ATOM 3095 C CA . PRO B 1 102 ? 22.273 25.836 49.585 1.00 24.31 102 PRO B CA 1
ATOM 3096 C C . PRO B 1 102 ? 22.517 26.921 48.538 1.00 23.54 102 PRO B C 1
ATOM 3097 O O . PRO B 1 102 ? 23.013 27.999 48.863 1.00 18.70 102 PRO B O 1
ATOM 3101 N N . LEU B 1 103 ? 22.176 26.607 47.291 1.00 22.73 103 LEU B N 1
ATOM 3102 C CA . LEU B 1 103 ? 22.261 27.542 46.184 1.00 20.31 103 LEU B CA 1
ATOM 3103 C C . LEU B 1 103 ? 20.842 27.797 45.697 1.00 23.61 103 LEU B C 1
ATOM 3104 O O . LEU B 1 103 ? 20.242 26.947 45.028 1.00 17.87 103 LEU B O 1
ATOM 3109 N N . LEU B 1 104 ? 20.306 28.966 46.041 1.00 21.77 104 LEU B N 1
ATOM 3110 C CA . LEU B 1 104 ? 18.955 29.339 45.628 1.00 18.93 104 LEU B CA 1
ATOM 3111 C C . LEU B 1 104 ? 19.006 30.068 44.285 1.00 17.75 104 LEU B C 1
ATOM 3112 O O . LEU B 1 104 ? 19.575 31.156 44.173 1.00 16.61 104 LEU B O 1
ATOM 3117 N N . VAL B 1 105 ? 18.415 29.445 43.271 1.00 17.50 105 VAL B N 1
ATOM 3118 C CA . VAL B 1 105 ? 18.449 29.951 41.908 1.00 12.01 105 VAL B CA 1
ATOM 3119 C C . VAL B 1 105 ? 17.040 30.332 41.476 1.00 18.37 105 VAL B C 1
ATOM 3120 O O . VAL B 1 105 ? 16.082 29.609 41.759 1.00 17.78 105 VAL B O 1
ATOM 3124 N N . GLY B 1 106 ? 16.914 31.478 40.804 1.00 21.82 106 GLY B N 1
ATOM 3125 C CA . GLY B 1 106 ? 15.624 31.899 40.269 1.00 22.39 106 GLY B CA 1
ATOM 3126 C C . GLY B 1 106 ? 15.464 33.382 40.020 1.00 25.14 106 GLY B C 1
ATOM 3127 O O . GLY B 1 106 ? 16.392 34.168 40.215 1.00 26.94 106 GLY B O 1
ATOM 3128 N N . GLY B 1 107 ? 14.257 33.756 39.605 1.00 27.00 107 GLY B N 1
ATOM 3129 C CA . GLY B 1 107 ? 13.972 35.110 39.164 1.00 23.74 107 GLY B CA 1
ATOM 3130 C C . GLY B 1 107 ? 12.843 35.811 39.885 1.00 22.44 107 GLY B C 1
ATOM 3131 O O . GLY B 1 107 ? 12.350 36.820 39.392 1.00 29.44 107 GLY B O 1
ATOM 3132 N N . THR B 1 108 ? 12.426 35.301 41.045 1.00 21.31 108 THR B N 1
ATOM 3133 C CA . THR B 1 108 ? 11.374 35.960 41.831 1.00 14.96 108 THR B CA 1
ATOM 3134 C C . THR B 1 108 ? 11.975 36.747 42.990 1.00 11.43 108 THR B C 1
ATOM 3135 O O . THR B 1 108 ? 12.075 36.246 44.111 1.00 12.94 108 THR B O 1
ATOM 3139 N N . MET B 1 109 ? 12.357 37.993 42.716 1.00 10.76 109 MET B N 1
ATOM 3140 C CA . MET B 1 109 ? 13.173 38.765 43.660 1.00 11.04 109 MET B CA 1
ATOM 3141 C C . MET B 1 109 ? 12.476 39.083 44.978 1.00 11.15 109 MET B C 1
ATOM 3142 O O . MET B 1 109 ? 13.143 39.189 45.999 1.00 24.62 109 MET B O 1
ATOM 3147 N N . LEU B 1 110 ? 11.153 39.218 44.983 1.00 11.77 110 LEU B N 1
ATOM 3148 C CA . LEU B 1 110 ? 10.452 39.426 46.246 1.00 13.71 110 LEU B CA 1
ATOM 3149 C C . LEU B 1 110 ? 10.637 38.221 47.152 1.00 19.22 110 LEU B C 1
ATOM 3150 O O . LEU B 1 110 ? 10.748 38.369 48.372 1.00 25.94 110 LEU B O 1
ATOM 3155 N N . TYR B 1 111 ? 10.669 37.027 46.562 1.00 20.85 111 TYR B N 1
ATOM 3156 C CA . TYR B 1 111 ? 10.873 35.811 47.343 1.00 10.33 111 TYR B CA 1
ATOM 3157 C C . TYR B 1 111 ? 12.260 35.812 47.969 1.00 6.12 111 TYR B C 1
ATOM 3158 O O . TYR B 1 111 ? 12.399 35.522 49.154 1.00 10.42 111 TYR B O 1
ATOM 3167 N N . PHE B 1 112 ? 13.281 36.174 47.196 1.00 20.21 112 PHE B N 1
ATOM 3168 C CA . PHE B 1 112 ? 14.640 36.340 47.746 1.00 19.70 112 PHE B CA 1
ATOM 3169 C C . PHE B 1 112 ? 14.677 37.385 48.869 1.00 24.25 112 PHE B C 1
ATOM 3170 O O . PHE B 1 112 ? 15.287 37.157 49.918 1.00 30.26 112 PHE B O 1
ATOM 3178 N N . LYS B 1 113 ? 14.019 38.521 48.644 1.00 19.32 113 LYS B N 1
ATOM 3179 C CA . LYS B 1 113 ? 13.931 39.603 49.640 1.00 22.67 113 LYS B CA 1
ATOM 3180 C C . LYS B 1 113 ? 13.338 39.120 50.970 1.00 16.60 113 LYS B C 1
ATOM 3181 O O . LYS B 1 113 ? 13.937 39.299 52.029 1.00 12.59 113 LYS B O 1
ATOM 3187 N N . ALA B 1 114 ? 12.154 38.518 50.909 1.00 21.28 114 ALA B N 1
ATOM 3188 C CA . ALA B 1 114 ? 11.505 37.952 52.094 1.00 18.21 114 ALA B CA 1
ATOM 3189 C C . ALA B 1 114 ? 12.423 37.009 52.871 1.00 25.46 114 ALA B C 1
ATOM 3190 O O . ALA B 1 114 ? 12.445 37.030 54.098 1.00 28.36 114 ALA B O 1
ATOM 3192 N N . LEU B 1 115 ? 13.175 36.180 52.153 1.00 25.43 115 LEU B N 1
ATOM 3193 C CA . LEU B 1 115 ? 14.048 35.195 52.784 1.00 25.00 115 LEU B CA 1
ATOM 3194 C C . LEU B 1 115 ? 15.227 35.855 53.497 1.00 23.30 115 LEU B C 1
ATOM 3195 O O . LEU B 1 115 ? 15.477 35.571 54.667 1.00 28.99 115 LEU B O 1
ATOM 3200 N N . LEU B 1 116 ? 15.933 36.737 52.790 1.00 23.34 116 LEU B N 1
ATOM 3201 C CA . LEU B 1 116 ? 17.140 37.396 53.313 1.00 27.14 116 LEU B CA 1
ATOM 3202 C C . LEU B 1 116 ? 16.866 38.378 54.455 1.00 28.25 116 LEU B C 1
ATOM 3203 O O . LEU B 1 116 ? 17.517 38.329 55.504 1.00 26.74 116 LEU B O 1
ATOM 3208 N N . GLU B 1 117 ? 15.909 39.273 54.233 1.00 31.56 117 GLU B N 1
ATOM 3209 C CA . GLU B 1 117 ? 15.601 40.352 55.175 1.00 38.06 117 GLU B CA 1
ATOM 3210 C C . GLU B 1 117 ? 14.524 39.966 56.193 1.00 38.79 117 GLU B C 1
ATOM 3211 O O . GLU B 1 117 ? 14.479 40.518 57.295 1.00 37.90 117 GLU B O 1
ATOM 3217 N N . GLY B 1 118 ? 13.654 39.030 55.818 1.00 40.11 118 GLY B N 1
ATOM 3218 C CA . GLY B 1 118 ? 12.526 38.645 56.656 1.00 33.63 118 GLY B CA 1
ATOM 3219 C C . GLY B 1 118 ? 11.292 39.476 56.357 1.00 34.92 118 GLY B C 1
ATOM 3220 O O . GLY B 1 118 ? 11.391 40.632 55.940 1.00 39.32 118 GLY B O 1
ATOM 3221 N N . LEU B 1 119 ? 10.130 38.866 56.554 1.00 33.88 119 LEU B N 1
ATOM 3222 C CA . LEU B 1 119 ? 8.852 39.562 56.512 1.00 32.16 119 LEU B CA 1
ATOM 3223 C C . LEU B 1 119 ? 8.401 39.810 57.939 1.00 34.00 119 LEU B C 1
ATOM 3224 O O . LEU B 1 119 ? 8.699 39.017 58.838 1.00 33.48 119 LEU B O 1
ATOM 3229 N N . SER B 1 120 ? 7.663 40.893 58.151 1.00 33.10 120 SER B N 1
ATOM 3230 C CA . SER B 1 120 ? 7.082 41.151 59.464 1.00 36.40 120 SER B CA 1
ATOM 3231 C C . SER B 1 120 ? 5.824 40.296 59.657 1.00 32.71 120 SER B C 1
ATOM 3232 O O . SER B 1 120 ? 5.049 40.108 58.720 1.00 34.74 120 SER B O 1
ATOM 3235 N N . PRO B 1 121 ? 5.619 39.770 60.874 1.00 29.33 121 PRO B N 1
ATOM 3236 C CA . PRO B 1 121 ? 4.469 38.906 61.117 1.00 27.04 121 PRO B CA 1
ATOM 3237 C C . PRO B 1 121 ? 3.123 39.621 60.957 1.00 24.07 121 PRO B C 1
ATOM 3238 O O . PRO B 1 121 ? 2.779 40.489 61.752 1.00 35.46 121 PRO B O 1
ATOM 3242 N N . LEU B 1 122 ? 2.397 39.245 59.911 1.00 23.51 122 LEU B N 1
ATOM 3243 C CA . LEU B 1 122 ? 1.061 39.751 59.613 1.00 23.84 122 LEU B CA 1
ATOM 3244 C C . LEU B 1 122 ? 0.094 38.569 59.445 1.00 27.25 122 LEU B C 1
ATOM 3245 O O . LEU B 1 122 ? 0.525 37.409 59.400 1.00 19.86 122 LEU B O 1
ATOM 3250 N N . PRO B 1 123 ? -1.218 38.854 59.342 1.00 30.82 123 PRO B N 1
ATOM 3251 C CA . PRO B 1 123 ? -2.196 37.812 58.990 1.00 31.51 123 PRO B CA 1
ATOM 3252 C C . PRO B 1 123 ? -2.155 37.410 57.516 1.00 31.50 123 PRO B C 1
ATOM 3253 O O . PRO B 1 123 ? -1.815 38.228 56.661 1.00 35.30 123 PRO B O 1
ATOM 3257 N N . SER B 1 124 ? -2.522 36.163 57.238 1.00 27.74 124 SER B N 1
ATOM 3258 C CA . SER B 1 124 ? -2.604 35.637 55.877 1.00 27.27 124 SER B CA 1
ATOM 3259 C C . SER B 1 124 ? -3.909 36.045 55.205 1.00 28.77 124 SER B C 1
ATOM 3260 O O . SER B 1 124 ? -4.781 36.647 55.835 1.00 29.85 124 SER B O 1
ATOM 3263 N N . ALA B 1 125 ? -4.043 35.695 53.927 1.00 30.87 125 ALA B N 1
ATOM 3264 C CA . ALA B 1 125 ? -5.259 35.993 53.163 1.00 35.62 125 ALA B CA 1
ATOM 3265 C C . ALA B 1 125 ? -6.512 35.382 53.801 1.00 37.98 125 ALA B C 1
ATOM 3266 O O . ALA B 1 125 ? -6.526 34.195 54.123 1.00 43.28 125 ALA B O 1
ATOM 3268 N N . ASP B 1 126 ? -7.545 36.206 53.991 1.00 44.62 126 ASP B N 1
ATOM 3269 C CA . ASP B 1 126 ? -8.886 35.735 54.373 1.00 49.21 126 ASP B CA 1
ATOM 3270 C C . ASP B 1 126 ? -9.847 36.015 53.208 1.00 43.80 126 ASP B C 1
ATOM 3271 O O . ASP B 1 126 ? -10.387 37.116 53.105 1.00 45.49 126 ASP B O 1
ATOM 3276 N N . PRO B 1 127 ? -10.054 35.022 52.320 1.00 40.66 127 PRO B N 1
ATOM 3277 C CA . PRO B 1 127 ? -10.848 35.186 51.093 1.00 38.97 127 PRO B CA 1
ATOM 3278 C C . PRO B 1 127 ? -12.231 35.844 51.246 1.00 32.38 127 PRO B C 1
ATOM 3279 O O . PRO B 1 127 ? -12.682 36.523 50.325 1.00 23.47 127 PRO B O 1
ATOM 3283 N N . GLU B 1 128 ? -12.898 35.638 52.377 1.00 30.25 128 GLU B N 1
ATOM 3284 C CA . GLU B 1 128 ? -14.179 36.297 52.632 1.00 39.14 128 GLU B CA 1
ATOM 3285 C C . GLU B 1 128 ? -13.989 37.810 52.778 1.00 43.74 128 GLU B C 1
ATOM 3286 O O . GLU B 1 128 ? -14.741 38.598 52.194 1.00 47.57 128 GLU B O 1
ATOM 3292 N N . VAL B 1 129 ? -12.984 38.206 53.559 1.00 42.17 129 VAL B N 1
ATOM 3293 C CA . VAL B 1 129 ? -12.685 39.624 53.788 1.00 37.98 129 VAL B CA 1
ATOM 3294 C C . VAL B 1 129 ? -12.231 40.307 52.492 1.00 34.59 129 VAL B C 1
ATOM 3295 O O . VAL B 1 129 ? -12.458 41.502 52.300 1.00 32.88 129 VAL B O 1
ATOM 3299 N N . ARG B 1 130 ? -11.599 39.537 51.609 1.00 30.90 130 ARG B N 1
ATOM 3300 C CA . ARG B 1 130 ? -11.253 40.007 50.272 1.00 30.53 130 ARG B CA 1
ATOM 3301 C C . ARG B 1 130 ? -12.477 40.086 49.377 1.00 29.15 130 ARG B C 1
ATOM 3302 O O . ARG B 1 130 ? -12.530 40.918 48.473 1.00 36.79 130 ARG B O 1
ATOM 3310 N N . ALA B 1 131 ? -13.438 39.196 49.603 1.00 28.44 131 ALA B N 1
ATOM 3311 C CA . ALA B 1 131 ? -14.690 39.205 48.850 1.00 28.41 131 ALA B CA 1
ATOM 3312 C C . ALA B 1 131 ? -15.483 40.478 49.140 1.00 29.96 131 ALA B C 1
ATOM 3313 O O . ALA B 1 131 ? -16.047 41.074 48.224 1.00 31.73 131 ALA B O 1
ATOM 3315 N N . ARG B 1 132 ? -15.502 40.896 50.407 1.00 33.05 132 ARG B N 1
ATOM 3316 C CA . ARG B 1 132 ? -16.219 42.109 50.830 1.00 37.43 132 ARG B CA 1
ATOM 3317 C C . ARG B 1 132 ? -15.557 43.403 50.353 1.00 38.04 132 ARG B C 1
ATOM 3318 O O . ARG B 1 132 ? -16.251 44.358 49.989 1.00 40.27 132 ARG B O 1
ATOM 3326 N N . ILE B 1 133 ? -14.227 43.440 50.361 1.00 38.61 133 ILE B N 1
ATOM 3327 C CA . ILE B 1 133 ? -13.493 44.614 49.873 1.00 40.47 133 ILE B CA 1
ATOM 3328 C C . ILE B 1 133 ? -13.614 44.782 48.354 1.00 41.96 133 ILE B C 1
ATOM 3329 O O . ILE B 1 133 ? -13.732 45.902 47.862 1.00 46.28 133 ILE B O 1
ATOM 3334 N N . GLU B 1 134 ? -13.588 43.672 47.621 1.00 43.14 134 GLU B N 1
ATOM 3335 C CA . GLU B 1 134 ? -13.816 43.701 46.174 1.00 49.90 134 GLU B CA 1
ATOM 3336 C C . GLU B 1 134 ? -15.278 44.016 45.837 1.00 53.63 134 GLU B C 1
ATOM 3337 O O . GLU B 1 134 ? -15.556 44.589 44.782 1.00 58.96 134 GLU B O 1
ATOM 3343 N N . GLN B 1 135 ? -16.202 43.649 46.728 1.00 52.81 135 GLN B N 1
ATOM 3344 C CA . GLN B 1 135 ? -17.625 43.975 46.554 1.00 55.30 135 GLN B CA 1
ATOM 3345 C C . GLN B 1 135 ? -17.909 45.450 46.843 1.00 52.33 135 GLN B C 1
ATOM 3346 O O . GLN B 1 135 ? -18.627 46.108 46.087 1.00 51.76 135 GLN B O 1
ATOM 3352 N N . GLN B 1 136 ? -17.366 45.952 47.949 1.00 47.21 136 GLN B N 1
ATOM 3353 C CA . GLN B 1 136 ? -17.485 47.369 48.294 1.00 44.48 136 GLN B CA 1
ATOM 3354 C C . GLN B 1 136 ? -16.886 48.269 47.212 1.00 44.66 136 GLN B C 1
ATOM 3355 O O . GLN B 1 136 ? -17.450 49.317 46.893 1.00 46.25 136 GLN B O 1
ATOM 3361 N N . ALA B 1 137 ? -15.743 47.859 46.662 1.00 39.91 137 ALA B N 1
ATOM 3362 C CA . ALA B 1 137 ? -15.027 48.654 45.662 1.00 36.41 137 ALA B CA 1
ATOM 3363 C C . ALA B 1 137 ? -15.767 48.737 44.328 1.00 37.90 137 ALA B C 1
ATOM 3364 O O . ALA B 1 137 ? -15.628 49.725 43.608 1.00 41.36 137 ALA B O 1
ATOM 3366 N N . ALA B 1 138 ? -16.535 47.701 43.995 1.00 39.21 138 ALA B N 1
ATOM 3367 C CA . ALA B 1 138 ? -17.376 47.716 42.792 1.00 39.76 138 ALA B CA 1
ATOM 3368 C C . ALA B 1 138 ? -18.598 48.629 42.971 1.00 39.74 138 ALA B C 1
ATOM 3369 O O . ALA B 1 138 ? -19.076 49.214 42.004 1.00 35.57 138 ALA B O 1
ATOM 3371 N N . GLU B 1 139 ? -19.093 48.750 44.202 1.00 43.64 139 GLU B N 1
ATOM 3372 C CA . GLU B 1 139 ? -20.216 49.644 44.504 1.00 52.10 139 GLU B CA 1
ATOM 3373 C C . GLU B 1 139 ? -19.769 51.093 44.688 1.00 53.12 139 GLU B C 1
ATOM 3374 O O . GLU B 1 139 ? -20.424 52.014 44.198 1.00 52.73 139 GLU B O 1
ATOM 3380 N N . GLN B 1 140 ? -18.660 51.284 45.400 1.00 53.72 140 GLN B N 1
ATOM 3381 C CA . GLN B 1 140 ? -18.237 52.611 45.847 1.00 55.38 140 GLN B CA 1
ATOM 3382 C C . GLN B 1 140 ? -16.909 53.094 45.262 1.00 56.89 140 GLN B C 1
ATOM 3383 O O . GLN B 1 140 ? -16.435 54.169 45.633 1.00 61.14 140 GLN B O 1
ATOM 3389 N N . GLY B 1 141 ? -16.302 52.319 44.369 1.00 53.01 141 GLY B N 1
ATOM 3390 C CA . GLY B 1 141 ? -15.031 52.720 43.764 1.00 54.79 141 GLY B CA 1
ATOM 3391 C C . GLY B 1 141 ? -13.844 52.572 44.703 1.00 54.54 141 GLY B C 1
ATOM 3392 O O . GLY B 1 141 ? -14.002 52.506 45.927 1.00 50.90 141 GLY B O 1
ATOM 3393 N N . TRP B 1 142 ? -12.648 52.537 44.120 1.00 49.43 142 TRP B N 1
ATOM 3394 C CA . TRP B 1 142 ? -11.420 52.310 44.883 1.00 48.92 142 TRP B CA 1
ATOM 3395 C C . TRP B 1 142 ? -10.912 53.535 45.659 1.00 49.62 142 TRP B C 1
ATOM 3396 O O . TRP B 1 142 ? -10.020 53.405 46.495 1.00 48.59 142 TRP B O 1
ATOM 3407 N N . GLU B 1 143 ? -11.469 54.715 45.404 1.00 52.63 143 GLU B N 1
ATOM 3408 C CA . GLU B 1 143 ? -11.063 55.904 46.162 1.00 53.62 143 GLU B CA 1
ATOM 3409 C C . GLU B 1 143 ? -11.601 55.881 47.596 1.00 47.16 143 GLU B C 1
ATOM 3410 O O . GLU B 1 143 ? -10.887 56.240 48.529 1.00 42.01 143 GLU B O 1
ATOM 3416 N N . SER B 1 144 ? -12.850 55.447 47.765 1.00 47.76 144 SER B N 1
ATOM 3417 C CA . SER B 1 144 ? -13.502 55.438 49.082 1.00 48.85 144 SER B CA 1
ATOM 3418 C C . SER B 1 144 ? -12.788 54.498 50.051 1.00 44.34 144 SER B C 1
ATOM 3419 O O . SER B 1 144 ? -12.648 54.801 51.239 1.00 44.29 144 SER B O 1
ATOM 3422 N N . LEU B 1 145 ? -12.336 53.361 49.534 1.00 39.01 145 LEU B N 1
ATOM 3423 C CA . LEU B 1 145 ? -11.533 52.434 50.320 1.00 35.16 145 LEU B CA 1
ATOM 3424 C C . LEU B 1 145 ? -10.187 53.061 50.682 1.00 30.44 145 LEU B C 1
ATOM 3425 O O . LEU B 1 145 ? -9.723 52.921 51.812 1.00 25.14 145 LEU B O 1
ATOM 3430 N N . HIS B 1 146 ? -9.567 53.765 49.738 1.00 30.97 146 HIS B N 1
ATOM 3431 C CA . HIS B 1 146 ? -8.324 54.481 50.041 1.00 38.91 146 HIS B CA 1
ATOM 3432 C C . HIS B 1 146 ? -8.569 55.547 51.108 1.00 41.42 146 HIS B C 1
ATOM 3433 O O . HIS B 1 146 ? -7.769 55.689 52.033 1.00 45.10 146 HIS B O 1
ATOM 3440 N N . ARG B 1 147 ? -9.669 56.290 50.966 1.00 43.14 147 ARG B N 1
ATOM 3441 C CA . ARG B 1 147 ? -10.096 57.263 51.979 1.00 47.07 147 ARG B CA 1
ATOM 3442 C C . ARG B 1 147 ? -10.231 56.590 53.341 1.00 40.23 147 ARG B C 1
ATOM 3443 O O . ARG B 1 147 ? -9.701 57.074 54.344 1.00 36.96 147 ARG B O 1
ATOM 3451 N N . GLN B 1 148 ? -10.950 55.472 53.356 1.00 34.09 148 GLN B N 1
ATOM 3452 C CA . GLN B 1 148 ? -11.102 54.649 54.553 1.00 30.69 148 GLN B CA 1
ATOM 3453 C C . GLN B 1 148 ? -9.749 54.344 55.197 1.00 26.26 148 GLN B C 1
ATOM 3454 O O . GLN B 1 148 ? -9.602 54.434 56.417 1.00 19.56 148 GLN B O 1
ATOM 3460 N N . LEU B 1 149 ? -8.766 53.995 54.368 1.00 23.69 149 LEU B N 1
ATOM 3461 C CA . LEU B 1 149 ? -7.420 53.672 54.846 1.00 27.97 149 LEU B CA 1
ATOM 3462 C C . LEU B 1 149 ? -6.672 54.888 55.394 1.00 30.83 149 LEU B C 1
ATOM 3463 O O . LEU B 1 149 ? -5.876 54.758 56.325 1.00 29.27 149 LEU B O 1
ATOM 3468 N N . GLN B 1 150 ? -6.912 56.058 54.810 1.00 35.42 150 GLN B N 1
ATOM 3469 C CA . GLN B 1 150 ? -6.249 57.285 55.253 1.00 36.71 150 GLN B CA 1
ATOM 3470 C C . GLN B 1 150 ? -6.754 57.715 56.619 1.00 32.36 150 GLN B C 1
ATOM 3471 O O . GLN B 1 150 ? -6.001 58.256 57.425 1.00 22.38 150 GLN B O 1
ATOM 3477 N N . GLU B 1 151 ? -8.033 57.453 56.867 1.00 36.70 151 GLU B N 1
ATOM 3478 C CA . GLU B 1 151 ? -8.680 57.800 58.126 1.00 37.00 151 GLU B CA 1
ATOM 3479 C C . GLU B 1 151 ? -8.125 57.004 59.311 1.00 38.20 151 GLU B C 1
ATOM 3480 O O . GLU B 1 151 ? -8.112 57.500 60.437 1.00 42.07 151 GLU B O 1
ATOM 3486 N N . VAL B 1 152 ? -7.668 55.777 59.058 1.00 39.50 152 VAL B N 1
ATOM 3487 C CA . VAL B 1 152 ? -7.225 54.878 60.133 1.00 41.05 152 VAL B CA 1
ATOM 3488 C C . VAL B 1 152 ? -5.716 54.520 60.096 1.00 40.06 152 VAL B C 1
ATOM 3489 O O . VAL B 1 152 ? -5.156 54.134 61.127 1.00 35.20 152 VAL B O 1
ATOM 3493 N N . ASP B 1 153 ? -5.066 54.655 58.935 1.00 38.98 153 ASP B N 1
ATOM 3494 C CA . ASP B 1 153 ? -3.596 54.543 58.838 1.00 40.36 153 ASP B CA 1
ATOM 3495 C C . ASP B 1 153 ? -3.022 55.475 57.765 1.00 40.83 153 ASP B C 1
ATOM 3496 O O . ASP B 1 153 ? -2.865 55.072 56.610 1.00 43.25 153 ASP B O 1
ATOM 3501 N N . PRO B 1 154 ? -2.695 56.722 58.148 1.00 44.06 154 PRO B N 1
ATOM 3502 C CA . PRO B 1 154 ? -2.139 57.731 57.231 1.00 40.78 154 PRO B CA 1
ATOM 3503 C C . PRO B 1 154 ? -0.850 57.327 56.498 1.00 37.76 154 PRO B C 1
ATOM 3504 O O . PRO B 1 154 ? -0.665 57.708 55.341 1.00 37.95 154 PRO B O 1
ATOM 3508 N N . VAL B 1 155 ? 0.026 56.574 57.162 1.00 36.32 155 VAL B N 1
ATOM 3509 C CA . VAL B 1 155 ? 1.357 56.271 56.616 1.00 39.24 155 VAL B CA 1
ATOM 3510 C C . VAL B 1 155 ? 1.282 55.389 55.362 1.00 34.70 155 VAL B C 1
ATOM 3511 O O . VAL B 1 155 ? 1.926 55.683 54.352 1.00 39.13 155 VAL B O 1
ATOM 3515 N N . ALA B 1 156 ? 0.499 54.317 55.430 1.00 31.70 156 ALA B N 1
ATOM 3516 C CA . ALA B 1 156 ? 0.299 53.423 54.273 1.00 37.85 156 ALA B CA 1
ATOM 3517 C C . ALA B 1 156 ? -0.556 54.083 53.183 1.00 35.57 156 ALA B C 1
ATOM 3518 O O . ALA B 1 156 ? -0.396 53.789 51.994 1.00 34.13 156 ALA B O 1
ATOM 3520 N N . ALA B 1 157 ? -1.468 54.960 53.602 1.00 30.92 157 ALA B N 1
ATOM 3521 C CA . ALA B 1 157 ? -2.281 55.755 52.683 1.00 26.99 157 ALA B CA 1
ATOM 3522 C C . ALA B 1 157 ? -1.415 56.625 51.779 1.00 26.03 157 ALA B C 1
ATOM 3523 O O . ALA B 1 157 ? -1.726 56.797 50.597 1.00 25.90 157 ALA B O 1
ATOM 3525 N N . ALA B 1 158 ? -0.333 57.168 52.336 1.00 23.71 158 ALA B N 1
ATOM 3526 C CA . ALA B 1 158 ? 0.590 58.013 51.574 1.00 32.05 158 ALA B CA 1
ATOM 3527 C C . ALA B 1 158 ? 1.493 57.187 50.642 1.00 32.72 158 ALA B C 1
ATOM 3528 O O . ALA B 1 158 ? 1.886 57.653 49.572 1.00 38.02 158 ALA B O 1
ATOM 3530 N N . ARG B 1 159 ? 1.811 55.960 51.045 1.00 35.87 159 ARG B N 1
ATOM 3531 C CA . ARG B 1 159 ? 2.665 55.079 50.246 1.00 31.27 159 ARG B CA 1
ATOM 3532 C C . ARG B 1 159 ? 1.862 54.343 49.160 1.00 28.38 159 ARG B C 1
ATOM 3533 O O . ARG B 1 159 ? 2.264 54.320 47.996 1.00 17.47 159 ARG B O 1
ATOM 3541 N N . ILE B 1 160 ? 0.727 53.756 49.539 1.00 29.46 160 ILE B N 1
ATOM 3542 C CA . ILE B 1 160 ? -0.129 53.026 48.593 1.00 27.48 160 ILE B CA 1
ATOM 3543 C C . ILE B 1 160 ? -0.999 53.974 47.748 1.00 30.83 160 ILE B C 1
ATOM 3544 O O . ILE B 1 160 ? -1.832 54.719 48.268 1.00 29.75 160 ILE B O 1
ATOM 3549 N N . HIS B 1 161 ? -0.801 53.920 46.436 1.00 30.09 161 HIS B N 1
ATOM 3550 C CA . HIS B 1 161 ? -1.528 54.759 45.495 1.00 25.82 161 HIS B CA 1
ATOM 3551 C C . HIS B 1 161 ? -2.985 54.290 45.389 1.00 27.06 161 HIS B C 1
ATOM 3552 O O . HIS B 1 161 ? -3.268 53.102 45.547 1.00 27.43 161 HIS B O 1
ATOM 3559 N N . PRO B 1 162 ? -3.921 55.224 45.148 1.00 36.11 162 PRO B N 1
ATOM 3560 C CA . PRO B 1 162 ? -5.332 54.847 44.975 1.00 34.10 162 PRO B CA 1
ATOM 3561 C C . PRO B 1 162 ? -5.653 53.884 43.818 1.00 32.32 162 PRO B C 1
ATOM 3562 O O . PRO B 1 162 ? -6.691 53.216 43.871 1.00 30.92 162 PRO B O 1
ATOM 3566 N N . ASN B 1 163 ? -4.800 53.824 42.790 1.00 28.88 163 ASN B N 1
ATOM 3567 C CA . ASN B 1 163 ? -5.011 52.907 41.649 1.00 33.95 163 ASN B CA 1
ATOM 3568 C C . ASN B 1 163 ? -4.330 51.528 41.786 1.00 35.81 163 ASN B C 1
ATOM 3569 O O . ASN B 1 163 ? -4.266 50.782 40.806 1.00 34.96 163 ASN B O 1
ATOM 3574 N N . ASP B 1 164 ? -3.843 51.203 42.992 1.00 37.41 164 ASP B N 1
ATOM 3575 C CA . ASP B 1 164 ? -3.166 49.928 43.311 1.00 31.70 164 ASP B CA 1
ATOM 3576 C C . ASP B 1 164 ? -4.102 49.021 44.134 1.00 23.83 164 ASP B C 1
ATOM 3577 O O . ASP B 1 164 ? -3.973 48.943 45.357 1.00 24.07 164 ASP B O 1
ATOM 3582 N N . PRO B 1 165 ? -5.047 48.330 43.470 1.00 22.01 165 PRO B N 1
ATOM 3583 C CA . PRO B 1 165 ? -6.032 47.546 44.218 1.00 25.13 165 PRO B CA 1
ATOM 3584 C C . PRO B 1 165 ? -5.457 46.468 45.136 1.00 22.33 165 PRO B C 1
ATOM 3585 O O . PRO B 1 165 ? -6.017 46.226 46.199 1.00 30.39 165 PRO B O 1
ATOM 3589 N N . GLN B 1 166 ? -4.355 45.838 44.741 1.00 20.30 166 GLN B N 1
ATOM 3590 C CA . GLN B 1 166 ? -3.780 44.746 45.523 1.00 24.90 166 GLN B CA 1
ATOM 3591 C C . GLN B 1 166 ? -3.218 45.213 46.873 1.00 29.27 166 GLN B C 1
ATOM 3592 O O . GLN B 1 166 ? -3.581 44.654 47.918 1.00 33.90 166 GLN B O 1
ATOM 3598 N N . ARG B 1 167 ? -2.344 46.220 46.861 1.00 22.47 167 ARG B N 1
ATOM 3599 C CA . ARG B 1 167 ? -1.723 46.691 48.107 1.00 20.02 167 ARG B CA 1
ATOM 3600 C C . ARG B 1 167 ? -2.724 47.423 48.990 1.00 21.76 167 ARG B C 1
ATOM 3601 O O . ARG B 1 167 ? -2.638 47.363 50.212 1.00 30.09 167 ARG B O 1
ATOM 3609 N N . LEU B 1 168 ? -3.679 48.106 48.372 1.00 23.38 168 LEU B N 1
ATOM 3610 C CA . LEU B 1 168 ? -4.703 48.820 49.124 1.00 23.90 168 LEU B CA 1
ATOM 3611 C C . LEU B 1 168 ? -5.586 47.810 49.840 1.00 25.04 168 LEU B C 1
ATOM 3612 O O . LEU B 1 168 ? -5.836 47.930 51.042 1.00 24.53 168 LEU B O 1
ATOM 3617 N N . SER B 1 169 ? -6.045 46.809 49.089 1.00 30.52 169 SER B N 1
ATOM 3618 C CA . SER B 1 169 ? -6.849 45.718 49.647 1.00 25.85 169 SER B CA 1
ATOM 3619 C C . SER B 1 169 ? -6.133 45.059 50.809 1.00 16.35 169 SER B C 1
ATOM 3620 O O . SER B 1 169 ? -6.738 44.777 51.828 1.00 17.65 169 SER B O 1
ATOM 3623 N N . ARG B 1 170 ? -4.834 44.829 50.651 1.00 13.00 170 ARG B N 1
ATOM 3624 C CA . ARG B 1 170 ? -4.045 44.143 51.667 1.00 14.02 170 ARG B CA 1
ATOM 3625 C C . ARG B 1 170 ? -3.941 44.985 52.935 1.00 19.04 170 ARG B C 1
ATOM 3626 O O . ARG B 1 170 ? -4.197 44.484 54.026 1.00 25.76 170 ARG B O 1
ATOM 3634 N N . ALA B 1 171 ? -3.578 46.259 52.792 1.00 18.48 171 ALA B N 1
ATOM 3635 C CA . ALA B 1 171 ? -3.528 47.186 53.938 1.00 23.10 171 ALA B CA 1
ATOM 3636 C C . ALA B 1 171 ? -4.840 47.220 54.741 1.00 19.80 171 ALA B C 1
ATOM 3637 O O . ALA B 1 171 ? -4.818 47.153 55.972 1.00 18.27 171 ALA B O 1
ATOM 3639 N N . LEU B 1 172 ? -5.971 47.310 54.043 1.00 22.15 172 LEU B N 1
ATOM 3640 C CA . LEU B 1 172 ? -7.292 47.263 54.693 1.00 28.84 172 LEU B CA 1
ATOM 3641 C C . LEU B 1 172 ? -7.602 45.889 55.314 1.00 35.71 172 LEU B C 1
ATOM 3642 O O . LEU B 1 172 ? -8.170 45.803 56.408 1.00 38.15 172 LEU B O 1
ATOM 3647 N N . GLU B 1 173 ? -7.221 44.826 54.606 1.00 36.92 173 GLU B N 1
ATOM 3648 C CA . GLU B 1 173 ? -7.417 43.449 55.058 1.00 31.46 173 GLU B CA 1
ATOM 3649 C C . GLU B 1 173 ? -6.703 43.200 56.385 1.00 29.17 173 GLU B C 1
ATOM 3650 O O . GLU B 1 173 ? -7.283 42.647 57.315 1.00 22.56 173 GLU B O 1
ATOM 3656 N N . VAL B 1 174 ? -5.445 43.620 56.476 1.00 31.20 174 VAL B N 1
ATOM 3657 C CA . VAL B 1 174 ? -4.684 43.473 57.719 1.00 33.07 174 VAL B CA 1
ATOM 3658 C C . VAL B 1 174 ? -5.390 44.168 58.894 1.00 36.61 174 VAL B C 1
ATOM 3659 O O . VAL B 1 174 ? -5.359 43.662 60.014 1.00 39.92 174 VAL B O 1
ATOM 3663 N N . PHE B 1 175 ? -6.046 45.301 58.631 1.00 35.62 175 PHE B N 1
ATOM 3664 C CA . PHE B 1 175 ? -6.780 46.036 59.673 1.00 30.75 175 PHE B CA 1
ATOM 3665 C C . PHE B 1 175 ? -8.126 45.392 60.007 1.00 22.95 175 PHE B C 1
ATOM 3666 O O . PHE B 1 175 ? -8.455 45.234 61.181 1.00 17.48 175 PHE B O 1
ATOM 3674 N N . PHE B 1 176 ? -8.899 45.033 58.985 1.00 26.71 176 PHE B N 1
ATOM 3675 C CA . PHE B 1 176 ? -10.229 44.426 59.189 1.00 31.31 176 PHE B CA 1
ATOM 3676 C C . PHE B 1 176 ? -10.199 43.139 60.034 1.00 29.70 176 PHE B C 1
ATOM 3677 O O . PHE B 1 176 ? -11.093 42.918 60.848 1.00 31.24 176 PHE B O 1
ATOM 3685 N N . ILE B 1 177 ? -9.173 42.309 59.843 1.00 29.24 177 ILE B N 1
ATOM 3686 C CA . ILE B 1 177 ? -9.040 41.043 60.577 1.00 31.67 177 ILE B CA 1
ATOM 3687 C C . ILE B 1 177 ? -8.464 41.263 61.973 1.00 33.15 177 ILE B C 1
ATOM 3688 O O . ILE B 1 177 ? -8.841 40.582 62.924 1.00 36.55 177 ILE B O 1
ATOM 3693 N N . SER B 1 178 ? -7.544 42.214 62.086 1.00 37.28 178 SER B N 1
ATOM 3694 C CA . SER B 1 178 ? -6.781 42.418 63.311 1.00 36.63 178 SER B CA 1
ATOM 3695 C C . SER B 1 178 ? -7.374 43.513 64.202 1.00 35.26 178 SER B C 1
ATOM 3696 O O . SER B 1 178 ? -7.578 43.307 65.401 1.00 34.50 178 SER B O 1
ATOM 3699 N N . GLY B 1 179 ? -7.644 44.673 63.605 1.00 38.12 179 GLY B N 1
ATOM 3700 C CA . GLY B 1 179 ? -7.932 45.899 64.358 1.00 38.63 179 GLY B CA 1
ATOM 3701 C C . GLY B 1 179 ? -6.670 46.738 64.495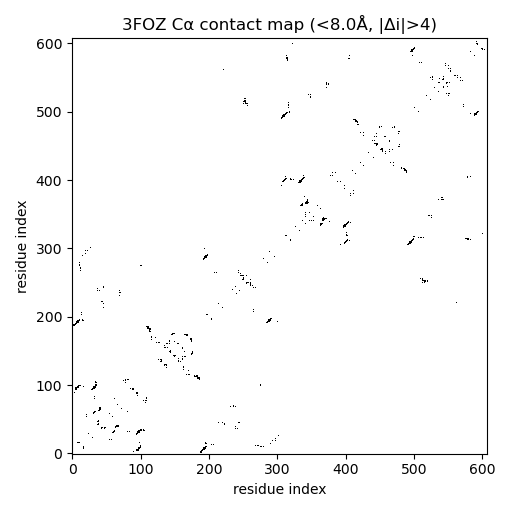 1.00 38.37 179 GLY B C 1
ATOM 3702 O O . GLY B 1 179 ? -6.736 47.928 64.794 1.00 39.62 179 GLY B O 1
ATOM 3703 N N . LYS B 1 180 ? -5.521 46.097 64.283 1.00 37.84 180 LYS B N 1
ATOM 3704 C CA . LYS B 1 180 ? -4.219 46.743 64.260 1.00 38.43 180 LYS B CA 1
ATOM 3705 C C . LYS B 1 180 ? -3.925 47.138 62.818 1.00 38.15 180 LYS B C 1
ATOM 3706 O O . LYS B 1 180 ? -4.207 46.367 61.902 1.00 45.22 180 LYS B O 1
ATOM 3712 N N . THR B 1 181 ? -3.353 48.325 62.615 1.00 36.45 181 THR B N 1
ATOM 3713 C CA . THR B 1 181 ? -3.075 48.832 61.267 1.00 32.95 181 THR B CA 1
ATOM 3714 C C . THR B 1 181 ? -1.759 48.281 60.735 1.00 32.62 181 THR B C 1
ATOM 3715 O O . THR B 1 181 ? -0.936 47.774 61.496 1.00 41.47 181 THR B O 1
ATOM 3719 N N . LEU B 1 182 ? -1.561 48.391 59.423 1.00 27.36 182 LEU B N 1
ATOM 3720 C CA . LEU B 1 182 ? -0.393 47.797 58.771 1.00 30.39 182 LEU B CA 1
ATOM 3721 C C . LEU B 1 182 ? 0.892 48.431 59.291 1.00 36.73 182 LEU B C 1
ATOM 3722 O O . LEU B 1 182 ? 1.895 47.739 59.465 1.00 41.11 182 LEU B O 1
ATOM 3727 N N . THR B 1 183 ? 0.852 49.741 59.543 1.00 38.70 183 THR B N 1
ATOM 3728 C CA . THR B 1 183 ? 1.990 50.457 60.115 1.00 39.74 183 THR B CA 1
ATOM 3729 C C . THR B 1 183 ? 2.349 49.893 61.484 1.00 39.50 183 THR B C 1
ATOM 3730 O O . THR B 1 183 ? 3.513 49.595 61.740 1.00 40.31 183 THR B O 1
ATOM 3734 N N . GLU B 1 184 ? 1.347 49.740 62.350 1.00 35.87 184 GLU B N 1
ATOM 3735 C CA . GLU B 1 184 ? 1.562 49.213 63.702 1.00 37.03 184 GLU B CA 1
ATOM 3736 C C . GLU B 1 184 ? 2.317 47.891 63.672 1.00 35.61 184 GLU B C 1
ATOM 3737 O O . GLU B 1 184 ? 3.259 47.683 64.435 1.00 37.83 184 GLU B O 1
ATOM 3743 N N . LEU B 1 185 ? 1.897 47.012 62.771 1.00 36.73 185 LEU B N 1
ATOM 3744 C CA . LEU B 1 185 ? 2.401 45.645 62.724 1.00 32.77 185 LEU B CA 1
ATOM 3745 C C . LEU B 1 185 ? 3.767 45.547 62.033 1.00 27.79 185 LEU B C 1
ATOM 3746 O O . LEU B 1 185 ? 4.653 44.838 62.516 1.00 25.98 185 LEU B O 1
ATOM 3751 N N . THR B 1 186 ? 3.961 46.289 60.944 1.00 24.14 186 THR B N 1
ATOM 3752 C CA . THR B 1 186 ? 5.258 46.295 60.251 1.00 25.94 186 THR B CA 1
ATOM 3753 C C . THR B 1 186 ? 6.383 46.977 61.054 1.00 30.83 186 THR B C 1
ATOM 3754 O O . THR B 1 186 ? 7.500 47.109 60.555 1.00 27.67 186 THR B O 1
ATOM 3758 N N . GLN B 1 187 ? 6.096 47.390 62.291 1.00 35.74 187 GLN B N 1
ATOM 3759 C CA . GLN B 1 187 ? 7.126 47.898 63.205 1.00 41.59 187 GLN B CA 1
ATOM 3760 C C . GLN B 1 187 ? 7.944 46.773 63.831 1.00 41.06 187 GLN B C 1
ATOM 3761 O O . GLN B 1 187 ? 9.074 46.994 64.268 1.00 40.62 187 GLN B O 1
ATOM 3767 N N . THR B 1 188 ? 7.357 45.581 63.903 1.00 41.25 188 THR B N 1
ATOM 3768 C CA . THR B 1 188 ? 8.114 44.366 64.186 1.00 40.20 188 THR B CA 1
ATOM 3769 C C . THR B 1 188 ? 8.633 43.870 62.842 1.00 39.34 188 THR B C 1
ATOM 3770 O O . THR B 1 188 ? 7.915 43.931 61.854 1.00 41.36 188 THR B O 1
ATOM 3774 N N . SER B 1 189 ? 9.878 43.405 62.800 1.00 40.59 189 SER B N 1
ATOM 3775 C CA . SER B 1 189 ? 10.511 42.999 61.543 1.00 42.79 189 SER B CA 1
ATOM 3776 C C . SER B 1 189 ? 10.858 41.503 61.536 1.00 43.31 189 SER B C 1
ATOM 3777 O O . SER B 1 189 ? 10.471 40.763 62.444 1.00 32.06 189 SER B O 1
ATOM 3780 N N . GLY B 1 190 ? 11.570 41.063 60.496 1.00 49.80 190 GLY B N 1
ATOM 3781 C CA . GLY B 1 190 ? 12.191 39.737 60.482 1.00 52.16 190 GLY B CA 1
ATOM 3782 C C . GLY B 1 190 ? 13.335 39.691 61.487 1.00 56.36 190 GLY B C 1
ATOM 3783 O O . GLY B 1 190 ? 13.794 40.753 61.916 1.00 61.54 190 GLY B O 1
ATOM 3784 N N . ASP B 1 191 ? 13.856 38.516 61.859 1.00 56.12 191 ASP B N 1
ATOM 3785 C CA . ASP B 1 191 ? 13.705 37.218 61.170 1.00 53.61 191 ASP B CA 1
ATOM 3786 C C . ASP B 1 191 ? 14.421 37.222 59.820 1.00 50.53 191 ASP B C 1
ATOM 3787 O O . ASP B 1 191 ? 13.916 36.685 58.827 1.00 43.62 191 ASP B O 1
ATOM 3792 N N . ALA B 1 192 ? 15.610 37.830 59.811 1.00 46.38 192 ALA B N 1
ATOM 3793 C CA . ALA B 1 192 ? 16.523 37.773 58.674 1.00 42.01 192 ALA B CA 1
ATOM 3794 C C . ALA B 1 192 ? 17.234 36.418 58.657 1.00 42.41 192 ALA B C 1
ATOM 3795 O O . ALA B 1 192 ? 17.078 35.609 59.579 1.00 36.59 192 ALA B O 1
ATOM 3797 N N . LEU B 1 193 ? 18.015 36.170 57.610 1.00 43.10 193 LEU B N 1
ATOM 3798 C CA . LEU B 1 193 ? 18.695 34.886 57.477 1.00 39.11 193 LEU B CA 1
ATOM 3799 C C . LEU B 1 193 ? 19.792 34.752 58.514 1.00 40.24 193 LEU B C 1
ATOM 3800 O O . LEU B 1 193 ? 20.541 35.702 58.738 1.00 39.35 193 LEU B O 1
ATOM 3805 N N . PRO B 1 194 ? 19.891 33.567 59.148 1.00 42.44 194 PRO B N 1
ATOM 3806 C CA . PRO B 1 194 ? 21.070 33.206 59.922 1.00 38.55 194 PRO B CA 1
ATOM 3807 C C . PRO B 1 194 ? 22.094 32.518 59.016 1.00 37.42 194 PRO B C 1
ATOM 3808 O O . PRO B 1 194 ? 22.623 31.454 59.357 1.00 45.05 194 PRO B O 1
ATOM 3812 N N . TYR B 1 195 ? 22.353 33.126 57.859 1.00 27.41 195 TYR B N 1
ATOM 3813 C CA . TYR B 1 195 ? 23.297 32.591 56.888 1.00 27.14 195 TYR B CA 1
ATOM 3814 C C . TYR B 1 195 ? 24.172 33.710 56.351 1.00 24.63 195 TYR B C 1
ATOM 3815 O O . TYR B 1 195 ? 23.783 34.882 56.360 1.00 19.25 195 TYR B O 1
ATOM 3824 N N . GLN B 1 196 ? 25.362 33.327 55.905 1.00 26.97 196 GLN B N 1
ATOM 3825 C CA . GLN B 1 196 ? 26.288 34.229 55.241 1.00 33.59 196 GLN B CA 1
ATOM 3826 C C . GLN B 1 196 ? 26.086 33.988 53.755 1.00 34.01 196 GLN B C 1
ATOM 3827 O O . GLN B 1 196 ? 26.461 32.944 53.230 1.00 30.21 196 GLN B O 1
ATOM 3833 N N . VAL B 1 197 ? 25.485 34.960 53.084 1.00 33.48 197 VAL B N 1
ATOM 3834 C CA . VAL B 1 197 ? 24.957 34.752 51.749 1.00 28.53 197 VAL B CA 1
ATOM 3835 C C . VAL B 1 197 ? 25.851 35.400 50.686 1.00 31.59 197 VAL B C 1
ATOM 3836 O O . VAL B 1 197 ? 26.397 36.486 50.908 1.00 30.93 197 VAL B O 1
ATOM 3840 N N . HIS B 1 198 ? 26.009 34.722 49.546 1.00 27.93 198 HIS B N 1
ATOM 3841 C CA . HIS B 1 198 ? 26.739 35.272 48.396 1.00 28.52 198 HIS B CA 1
ATOM 3842 C C . HIS B 1 198 ? 25.770 35.524 47.242 1.00 24.30 198 HIS B C 1
ATOM 3843 O O . HIS B 1 198 ? 25.263 34.586 46.623 1.00 21.48 198 HIS B O 1
ATOM 3850 N N . GLN B 1 199 ? 25.515 36.798 46.956 1.00 24.83 199 GLN B N 1
ATOM 3851 C CA . GLN B 1 199 ? 24.432 37.177 46.051 1.00 20.97 199 GLN B CA 1
ATOM 3852 C C . GLN B 1 199 ? 24.971 37.506 44.659 1.00 21.69 199 GLN B C 1
ATOM 3853 O O . GLN B 1 199 ? 25.883 38.318 44.518 1.00 20.42 199 GLN B O 1
ATOM 3859 N N . PHE B 1 200 ? 24.402 36.862 43.641 1.00 17.16 200 PHE B N 1
ATOM 3860 C CA . PHE B 1 200 ? 24.862 37.007 42.260 1.00 19.69 200 PHE B CA 1
ATOM 3861 C C . PHE B 1 200 ? 23.708 37.376 41.339 1.00 22.01 200 PHE B C 1
ATOM 3862 O O . PHE B 1 200 ? 22.614 36.819 41.445 1.00 11.77 200 PHE B O 1
ATOM 3870 N N . ALA B 1 201 ? 23.960 38.325 40.442 1.00 23.17 201 ALA B N 1
ATOM 3871 C CA . ALA B 1 201 ? 22.982 38.726 39.441 1.00 23.21 201 ALA B CA 1
ATOM 3872 C C . ALA B 1 201 ? 23.540 38.362 38.079 1.00 16.23 201 ALA B C 1
ATOM 3873 O O . ALA B 1 201 ? 24.641 38.778 37.733 1.00 20.26 201 ALA B O 1
ATOM 3875 N N . ILE B 1 202 ? 22.798 37.571 37.312 1.00 16.97 202 ILE B N 1
ATOM 3876 C CA . ILE B 1 202 ? 23.275 37.130 36.002 1.00 18.92 202 ILE B CA 1
ATOM 3877 C C . ILE B 1 202 ? 22.352 37.641 34.898 1.00 21.06 202 ILE B C 1
ATOM 3878 O O . ILE B 1 202 ? 21.195 37.240 34.814 1.00 24.93 202 ILE B O 1
ATOM 3883 N N . ALA B 1 203 ? 22.881 38.534 34.060 1.00 23.69 203 ALA B N 1
ATOM 3884 C CA . ALA B 1 203 ? 22.091 39.207 33.030 1.00 19.02 203 ALA B CA 1
ATOM 3885 C C . ALA B 1 203 ? 22.887 39.388 31.744 1.00 14.52 203 ALA B C 1
ATOM 3886 O O . ALA B 1 203 ? 24.112 39.430 31.774 1.00 18.02 203 ALA B O 1
ATOM 3888 N N . PRO B 1 204 ? 22.190 39.499 30.604 1.00 14.64 204 PRO B N 1
ATOM 3889 C CA . PRO B 1 204 ? 22.844 39.806 29.332 1.00 15.95 204 PRO B CA 1
ATOM 3890 C C . PRO B 1 204 ? 23.511 41.178 29.310 1.00 20.66 204 PRO B C 1
ATOM 3891 O O . PRO B 1 204 ? 23.240 42.016 30.164 1.00 15.37 204 PRO B O 1
ATOM 3895 N N . ALA B 1 205 ? 24.369 41.391 28.317 1.00 27.44 205 ALA B N 1
ATOM 3896 C CA . ALA B 1 205 ? 25.128 42.630 28.192 1.00 27.75 205 ALA B CA 1
ATOM 3897 C C . ALA B 1 205 ? 24.220 43.814 27.874 1.00 25.91 205 ALA B C 1
ATOM 3898 O O . ALA B 1 205 ? 24.365 44.872 28.474 1.00 27.55 205 ALA B O 1
ATOM 3900 N N . SER B 1 206 ? 23.290 43.625 26.938 1.00 20.47 206 SER B N 1
ATOM 3901 C CA . SER B 1 206 ? 22.423 44.703 26.474 1.00 20.51 206 SER B CA 1
ATOM 3902 C C . SER B 1 206 ? 20.929 44.364 26.537 1.00 20.42 206 SER B C 1
ATOM 3903 O O . SER B 1 206 ? 20.525 43.198 26.598 1.00 10.33 206 SER B O 1
ATOM 3906 N N . ARG B 1 207 ? 20.115 45.412 26.510 1.00 23.31 207 ARG B N 1
ATOM 3907 C CA . ARG B 1 207 ? 18.667 45.266 26.578 1.00 21.33 207 ARG B CA 1
ATOM 3908 C C . ARG B 1 207 ? 18.099 44.696 25.270 1.00 22.65 207 ARG B C 1
ATOM 3909 O O . ARG B 1 207 ? 17.141 43.922 25.291 1.00 25.69 207 ARG B O 1
ATOM 3917 N N . GLU B 1 208 ? 18.697 45.065 24.141 1.00 27.70 208 GLU B N 1
ATOM 3918 C CA . GLU B 1 208 ? 18.304 44.502 22.846 1.00 31.16 208 GLU B CA 1
ATOM 3919 C C . GLU B 1 208 ? 18.505 42.983 22.812 1.00 29.61 208 GLU B C 1
ATOM 3920 O O . GLU B 1 208 ? 17.645 42.249 22.327 1.00 16.24 208 GLU B O 1
ATOM 3926 N N . LEU B 1 209 ? 19.640 42.518 23.328 1.00 28.76 209 LEU B N 1
ATOM 3927 C CA . LEU B 1 209 ? 19.946 41.089 23.343 1.00 26.14 209 LEU B CA 1
ATOM 3928 C C . LEU B 1 209 ? 18.967 40.330 24.236 1.00 20.75 209 LEU B C 1
ATOM 3929 O O . LEU B 1 209 ? 18.455 39.283 23.846 1.00 19.91 209 LEU B O 1
ATOM 3934 N N . LEU B 1 210 ? 18.705 40.865 25.424 1.00 16.70 210 LEU B N 1
ATOM 3935 C CA . LEU B 1 210 ? 17.705 40.293 26.312 1.00 19.65 210 LEU B CA 1
ATOM 3936 C C . LEU B 1 210 ? 16.348 40.167 25.606 1.00 27.27 210 LEU B C 1
ATOM 3937 O O . LEU B 1 210 ? 15.731 39.102 25.643 1.00 39.72 210 LEU B O 1
ATOM 3942 N N . HIS B 1 211 ? 15.887 41.236 24.955 1.00 20.37 211 HIS B N 1
ATOM 3943 C CA . HIS B 1 211 ? 14.617 41.176 24.211 1.00 20.80 211 HIS B CA 1
ATOM 3944 C C . HIS B 1 211 ? 14.622 40.078 23.156 1.00 19.05 211 HIS B C 1
ATOM 3945 O O . HIS B 1 211 ? 13.633 39.369 22.985 1.00 13.56 211 HIS B O 1
ATOM 3952 N N . GLN B 1 212 ? 15.738 39.962 22.446 1.00 18.24 212 GLN B N 1
ATOM 3953 C CA . GLN B 1 212 ? 15.846 39.062 21.311 1.00 25.34 212 GLN B CA 1
ATOM 3954 C C . GLN B 1 212 ? 15.800 37.603 21.753 1.00 21.20 212 GLN B C 1
ATOM 3955 O O . GLN B 1 212 ? 15.187 36.774 21.087 1.00 25.07 212 GLN B O 1
ATOM 3961 N N . ARG B 1 213 ? 16.439 37.303 22.878 1.00 18.41 213 ARG B N 1
ATOM 3962 C CA . ARG B 1 213 ? 16.434 35.954 23.436 1.00 28.41 213 ARG B CA 1
ATOM 3963 C C . ARG B 1 213 ? 15.063 35.625 24.014 1.00 30.17 213 ARG B C 1
ATOM 3964 O O . ARG B 1 213 ? 14.665 34.461 24.055 1.00 29.99 213 ARG B O 1
ATOM 3972 N N . ILE B 1 214 ? 14.350 36.654 24.462 1.00 29.79 214 ILE B N 1
ATOM 3973 C CA . ILE B 1 214 ? 12.988 36.487 24.963 1.00 26.21 214 ILE B CA 1
ATOM 3974 C C . ILE B 1 214 ? 12.021 36.124 23.830 1.00 28.50 214 ILE B C 1
ATOM 3975 O O . ILE B 1 214 ? 11.277 35.139 23.940 1.00 20.80 214 ILE B O 1
ATOM 3980 N N . GLU B 1 215 ? 12.034 36.899 22.743 1.00 27.93 215 GLU B N 1
ATOM 3981 C CA . GLU B 1 215 ? 11.242 36.539 21.562 1.00 28.65 215 GLU B CA 1
ATOM 3982 C C . GLU B 1 215 ? 11.537 35.090 21.155 1.00 26.75 215 GLU B C 1
ATOM 3983 O O . GLU B 1 215 ? 10.618 34.291 21.003 1.00 17.76 215 GLU B O 1
ATOM 3989 N N . GLN B 1 216 ? 12.821 34.762 21.003 1.00 21.46 216 GLN B N 1
ATOM 3990 C CA . GLN B 1 216 ? 13.239 33.431 20.565 1.00 21.54 216 GLN B CA 1
ATOM 3991 C C . GLN B 1 216 ? 12.722 32.325 21.490 1.00 20.26 216 GLN B C 1
ATOM 3992 O O . GLN B 1 216 ? 12.179 31.325 21.019 1.00 16.90 216 GLN B O 1
ATOM 3998 N N . ARG B 1 217 ? 12.868 32.525 22.798 1.00 19.11 217 ARG B N 1
ATOM 3999 C CA . ARG B 1 217 ? 12.483 31.525 23.799 1.00 13.45 217 ARG B CA 1
ATOM 4000 C C . ARG B 1 217 ? 10.975 31.268 23.829 1.00 19.00 217 ARG B C 1
ATOM 4001 O O . ARG B 1 217 ? 10.536 30.176 24.189 1.00 25.87 217 ARG B O 1
ATOM 4009 N N . PHE B 1 218 ? 10.191 32.268 23.442 1.00 16.93 218 PHE B N 1
ATOM 4010 C CA . PHE B 1 218 ? 8.741 32.154 23.466 1.00 18.51 218 PHE B CA 1
ATOM 4011 C C . PHE B 1 218 ? 8.244 31.358 22.275 1.00 16.73 218 PHE B C 1
ATOM 4012 O O . PHE B 1 218 ? 7.275 30.605 22.386 1.00 10.76 218 PHE B O 1
ATOM 4020 N N . HIS B 1 219 ? 8.877 31.562 21.124 1.00 14.34 219 HIS B N 1
ATOM 4021 C CA . HIS B 1 219 ? 8.582 30.744 19.956 1.00 17.98 219 HIS B CA 1
ATOM 4022 C C . HIS B 1 219 ? 9.080 29.314 20.160 1.00 20.07 219 HIS B C 1
ATOM 4023 O O . HIS B 1 219 ? 8.429 28.379 19.726 1.00 18.06 219 HIS B O 1
ATOM 4030 N N . GLN B 1 220 ? 10.207 29.162 20.857 1.00 24.30 220 GLN B N 1
ATOM 4031 C CA . GLN B 1 220 ?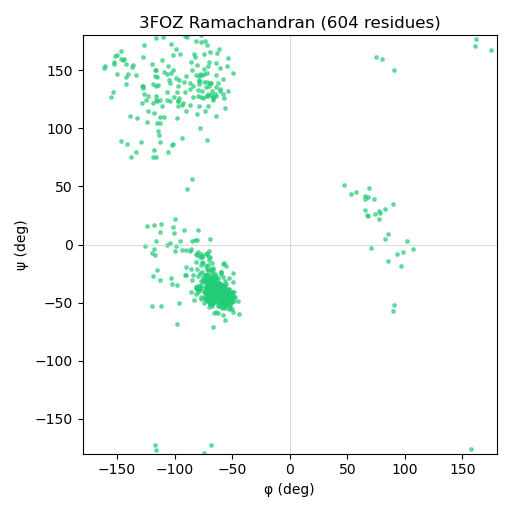 10.732 27.852 21.217 1.00 21.77 220 GLN B CA 1
ATOM 4032 C C . GLN B 1 220 ? 9.690 27.025 21.961 1.00 26.05 220 GLN B C 1
ATOM 4033 O O . GLN B 1 220 ? 9.491 25.851 21.657 1.00 20.42 220 GLN B O 1
ATOM 4039 N N . MET B 1 221 ? 9.015 27.636 22.926 1.00 26.80 221 MET B N 1
ATOM 4040 C CA . MET B 1 221 ? 8.073 26.891 23.755 1.00 26.38 221 MET B CA 1
ATOM 4041 C C . MET B 1 221 ? 6.733 26.617 23.025 1.00 24.34 221 MET B C 1
ATOM 4042 O O . MET B 1 221 ? 6.162 25.534 23.181 1.00 17.38 221 MET B O 1
ATOM 4047 N N . LEU B 1 222 ? 6.275 27.548 22.185 1.00 26.22 222 LEU B N 1
ATOM 4048 C CA . LEU B 1 222 ? 5.102 27.306 21.315 1.00 26.27 222 LEU B CA 1
ATOM 4049 C C . LEU B 1 222 ? 5.288 26.056 20.459 1.00 22.30 222 LEU B C 1
ATOM 4050 O O . LEU B 1 222 ? 4.388 25.221 20.350 1.00 18.06 222 LEU B O 1
ATOM 4055 N N . ALA B 1 223 ? 6.465 25.956 19.851 1.00 23.24 223 ALA B N 1
ATOM 4056 C CA . ALA B 1 223 ? 6.844 24.817 19.015 1.00 26.23 223 ALA B CA 1
ATOM 4057 C C . ALA B 1 223 ? 7.020 23.506 19.806 1.00 21.05 223 ALA B C 1
ATOM 4058 O O . ALA B 1 223 ? 7.047 22.435 19.214 1.00 24.63 223 ALA B O 1
ATOM 4060 N N . SER B 1 224 ? 7.134 23.612 21.132 1.00 20.99 224 SER B N 1
ATOM 4061 C CA . SER B 1 224 ? 7.269 22.470 22.034 1.00 15.62 224 SER B CA 1
ATOM 4062 C C . SER B 1 224 ? 5.954 22.087 22.718 1.00 18.53 224 SER B C 1
ATOM 4063 O O . SER B 1 224 ? 5.979 21.456 23.771 1.00 21.46 224 SER B O 1
ATOM 4066 N N . GLY B 1 225 ? 4.817 22.465 22.135 1.00 19.36 225 GLY B N 1
ATOM 4067 C CA . GLY B 1 225 ? 3.500 22.034 22.635 1.00 19.51 225 GLY B CA 1
ATOM 4068 C C . GLY B 1 225 ? 2.932 22.837 23.794 1.00 18.58 225 GLY B C 1
ATOM 4069 O O . GLY B 1 225 ? 2.181 22.310 24.606 1.00 16.83 225 GLY B O 1
ATOM 4070 N N . PHE B 1 226 ? 3.267 24.124 23.858 1.00 22.97 226 PHE B N 1
ATOM 4071 C CA . PHE B 1 226 ? 2.787 24.998 24.931 1.00 14.87 226 PHE B CA 1
ATOM 4072 C C . PHE B 1 226 ? 1.275 25.141 24.920 1.00 11.40 226 PHE B C 1
ATOM 4073 O O . PHE B 1 226 ? 0.650 25.089 25.976 1.00 19.17 226 PHE B O 1
ATOM 4081 N N . GLU B 1 227 ? 0.668 25.305 23.747 1.00 16.50 227 GLU B N 1
ATOM 4082 C CA . GLU B 1 227 ? -0.782 25.469 23.732 1.00 27.34 227 GLU B CA 1
ATOM 4083 C C . GLU B 1 227 ? -1.475 24.200 24.222 1.00 23.81 227 GLU B C 1
ATOM 4084 O O . GLU B 1 227 ? -2.376 24.294 25.040 1.00 30.15 227 GLU B O 1
ATOM 4090 N N . ALA B 1 228 ? -1.015 23.027 23.784 1.00 23.51 228 ALA B N 1
ATOM 4091 C CA . ALA B 1 228 ? -1.566 21.747 24.276 1.00 18.58 228 ALA B CA 1
ATOM 4092 C C . ALA B 1 228 ? -1.534 21.669 25.799 1.00 19.74 228 ALA B C 1
ATOM 4093 O O . ALA B 1 228 ? -2.528 21.292 26.420 1.00 18.13 228 ALA B O 1
ATOM 4095 N N . GLU B 1 229 ? -0.397 22.041 26.393 1.00 20.95 229 GLU B N 1
ATOM 4096 C CA . GLU B 1 229 ? -0.263 22.119 27.854 1.00 18.30 229 GLU B CA 1
ATOM 4097 C C . GLU B 1 229 ? -1.380 22.977 28.442 1.00 19.68 229 GLU B C 1
ATOM 4098 O O . GLU B 1 229 ? -2.126 22.513 29.300 1.00 24.79 229 GLU B O 1
ATOM 4104 N N . VAL B 1 230 ? -1.508 24.214 27.966 1.00 14.08 230 VAL B N 1
ATOM 4105 C CA . VAL B 1 230 ? -2.521 25.141 28.504 1.00 19.27 230 VAL B CA 1
ATOM 4106 C C . VAL B 1 230 ? -3.950 24.674 28.203 1.00 16.75 230 VAL B C 1
ATOM 4107 O O . VAL B 1 230 ? -4.864 24.953 28.967 1.00 17.41 230 VAL B O 1
ATOM 4111 N N . ARG B 1 231 ? -4.125 23.941 27.108 1.00 21.62 231 ARG B N 1
ATOM 4112 C CA . ARG B 1 231 ? -5.410 23.312 26.785 1.00 27.29 231 ARG B CA 1
ATOM 4113 C C . ARG B 1 231 ? -5.837 22.344 27.881 1.00 24.09 231 ARG B C 1
ATOM 4114 O O . ARG B 1 231 ? -6.997 22.316 28.270 1.00 23.38 231 ARG B O 1
ATOM 4122 N N . ALA B 1 232 ? -4.884 21.560 28.374 1.00 23.32 232 ALA B N 1
ATOM 4123 C CA . ALA B 1 232 ? -5.138 20.616 29.455 1.00 19.24 232 ALA B CA 1
ATOM 4124 C C . ALA B 1 232 ? -5.604 21.338 30.714 1.00 21.65 232 ALA B C 1
ATOM 4125 O O . ALA B 1 232 ? -6.596 20.947 31.313 1.00 34.11 232 ALA B O 1
ATOM 4127 N N . LEU B 1 233 ? -4.901 22.394 31.113 1.00 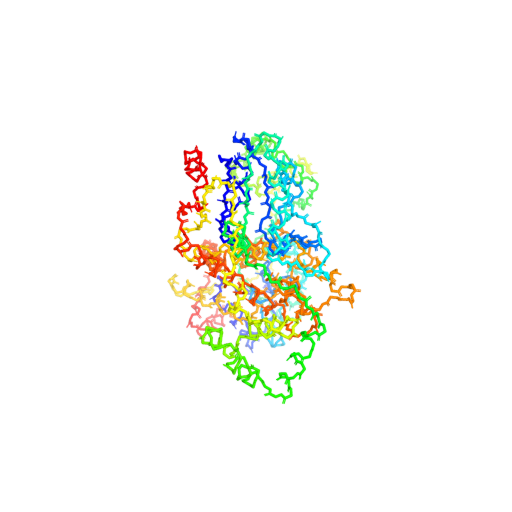26.49 233 LEU B N 1
ATOM 4128 C CA . LEU B 1 233 ? -5.330 23.211 32.262 1.00 27.32 233 LEU B CA 1
ATOM 4129 C C . LEU B 1 233 ? -6.707 23.821 32.028 1.00 19.26 233 LEU B C 1
ATOM 4130 O O . LEU B 1 233 ? -7.549 23.833 32.919 1.00 33.33 233 LEU B O 1
ATOM 4135 N N . PHE B 1 234 ? -6.929 24.336 30.826 1.00 20.52 234 PHE B N 1
ATOM 4136 C CA . PHE B 1 234 ? -8.240 24.862 30.453 1.00 27.64 234 PHE B CA 1
ATOM 4137 C C . PHE B 1 234 ? -9.301 23.753 30.499 1.00 27.19 234 PHE B C 1
ATOM 4138 O O . PHE B 1 234 ? -10.467 24.054 30.739 1.00 25.22 234 PHE B O 1
ATOM 4146 N N . ALA B 1 235 ? -8.892 22.487 30.254 1.00 31.10 235 ALA B N 1
ATOM 4147 C CA . ALA B 1 235 ? -9.828 21.331 30.174 1.00 41.91 235 ALA B CA 1
ATOM 4148 C C . ALA B 1 235 ? -10.592 21.075 31.482 1.00 42.17 235 ALA B C 1
ATOM 4149 O O . ALA B 1 235 ? -11.786 20.735 31.490 1.00 47.34 235 ALA B O 1
ATOM 4151 N N . ARG B 1 236 ? -9.844 21.253 32.583 1.00 39.08 236 ARG B N 1
ATOM 4152 C CA . ARG B 1 236 ? -10.185 21.004 33.992 1.00 33.13 236 ARG B CA 1
ATOM 4153 C C . ARG B 1 236 ? -11.566 21.472 34.438 1.00 33.30 236 ARG B C 1
ATOM 4154 O O . ARG B 1 236 ? -12.388 20.678 34.871 1.00 38.15 236 ARG B O 1
ATOM 4162 N N . GLY B 1 237 ? -11.811 22.799 34.307 1.00 30.49 237 GLY B N 1
ATOM 4163 C CA . GLY B 1 237 ? -13.101 23.450 34.578 1.00 33.98 237 GLY B CA 1
ATOM 4164 C C . GLY B 1 237 ? -13.151 24.302 35.864 1.00 35.44 237 GLY B C 1
ATOM 4165 O O . GLY B 1 237 ? -14.167 24.937 36.157 1.00 41.16 237 GLY B O 1
ATOM 4166 N N . ASP B 1 238 ? -12.059 24.292 36.626 1.00 37.48 238 ASP B N 1
ATOM 4167 C CA . ASP B 1 238 ? -12.033 24.989 37.932 1.00 41.26 238 ASP B CA 1
ATOM 4168 C C . ASP B 1 238 ? -11.016 26.125 38.072 1.00 40.42 238 ASP B C 1
ATOM 4169 O O . ASP B 1 238 ? -10.990 26.796 39.108 1.00 46.37 238 ASP B O 1
ATOM 4174 N N . LEU B 1 239 ? -10.194 26.348 37.047 1.00 33.08 239 LEU B N 1
ATOM 4175 C CA . LEU B 1 239 ? -9.162 27.385 37.105 1.00 29.48 239 LEU B CA 1
ATOM 4176 C C . LEU B 1 239 ? -9.636 28.663 36.396 1.00 31.38 239 LEU B C 1
ATOM 4177 O O . LEU B 1 239 ? -10.326 28.592 35.378 1.00 31.19 239 LEU B O 1
ATOM 4182 N N . HIS B 1 240 ? -9.265 29.824 36.935 1.00 29.59 240 HIS B N 1
ATOM 4183 C CA . HIS B 1 240 ? -9.746 31.112 36.415 1.00 37.14 240 HIS B CA 1
ATOM 4184 C C . HIS B 1 240 ? -8.717 32.244 36.543 1.00 35.14 240 HIS B C 1
ATOM 4185 O O . HIS B 1 240 ? -7.732 32.129 37.276 1.00 32.04 240 HIS B O 1
ATOM 4192 N N . THR B 1 241 ? -8.988 33.346 35.844 1.00 36.66 241 THR B N 1
ATOM 4193 C CA . THR B 1 241 ? -8.085 34.510 35.736 1.00 36.56 241 THR B CA 1
ATOM 4194 C C . THR B 1 241 ? -7.621 35.165 37.057 1.00 31.04 241 THR B C 1
ATOM 4195 O O . THR B 1 241 ? -6.649 35.922 37.066 1.00 30.70 241 THR B O 1
ATOM 4199 N N . ASP B 1 242 ? -8.326 34.909 38.177 1.00 31.70 242 ASP B N 1
ATOM 4200 C CA . ASP B 1 242 ? -7.899 35.452 39.468 1.00 31.74 242 ASP B CA 1
ATOM 4201 C C . ASP B 1 242 ? -6.881 34.569 40.215 1.00 29.95 242 ASP B C 1
ATOM 4202 O O . ASP B 1 242 ? -6.367 34.967 41.261 1.00 31.54 242 ASP B O 1
ATOM 4207 N N . LEU B 1 243 ? -6.581 33.381 39.680 1.00 28.70 243 LEU B N 1
ATOM 4208 C CA . LEU B 1 243 ? -5.526 32.520 40.238 1.00 25.60 243 LEU B CA 1
ATOM 4209 C C . LEU B 1 243 ? -4.126 32.990 39.808 1.00 23.52 243 LEU B C 1
ATOM 4210 O O . LEU B 1 243 ? -3.919 33.365 38.646 1.00 25.79 243 LEU B O 1
ATOM 4215 N N . PRO B 1 244 ? -3.157 32.974 40.741 1.00 12.48 244 PRO B N 1
ATOM 4216 C CA . PRO B 1 244 ? -1.772 33.346 40.430 1.00 14.89 244 PRO B CA 1
ATOM 4217 C C . PRO B 1 244 ? -1.157 32.547 39.282 1.00 19.76 244 PRO B C 1
ATOM 4218 O O . PRO B 1 244 ? -0.361 33.085 38.519 1.00 24.17 244 PRO B O 1
ATOM 4222 N N . SER B 1 245 ? -1.531 31.274 39.165 1.00 19.48 245 SER B N 1
ATOM 4223 C CA . SER B 1 245 ? -0.998 30.410 38.120 1.00 14.97 245 SER B CA 1
ATOM 4224 C C . SER B 1 245 ? -1.423 30.854 36.719 1.00 14.93 245 SER B C 1
ATOM 4225 O O . SER B 1 245 ? -0.598 30.946 35.819 1.00 18.48 245 SER B O 1
ATOM 4228 N N . ILE B 1 246 ? -2.707 31.132 36.533 1.00 12.89 246 ILE B N 1
ATOM 4229 C CA . ILE B 1 246 ? -3.205 31.534 35.222 1.00 9.42 246 ILE B CA 1
ATOM 4230 C C . ILE B 1 246 ? -2.856 32.996 34.885 1.00 9.69 246 ILE B C 1
ATOM 4231 O O . ILE B 1 246 ? -2.930 33.393 33.730 1.00 13.60 246 ILE B O 1
ATOM 4236 N N . ARG B 1 247 ? -2.444 33.794 35.864 1.00 13.31 247 ARG B N 1
ATOM 4237 C CA . ARG B 1 247 ? -1.936 35.132 35.550 1.00 14.61 247 ARG B CA 1
ATOM 4238 C C . ARG B 1 247 ? -0.479 35.133 35.081 1.00 18.18 247 ARG B C 1
ATOM 4239 O O . ARG B 1 247 ? 0.016 36.162 34.631 1.00 19.95 247 ARG B O 1
ATOM 4247 N N . CYS B 1 248 ? 0.211 33.997 35.178 1.00 15.83 248 CYS B N 1
ATOM 4248 C CA . CYS B 1 248 ? 1.597 33.921 34.710 1.00 15.11 248 CYS B CA 1
ATOM 4249 C C . CYS B 1 248 ? 1.729 34.386 33.279 1.00 15.05 248 CYS B C 1
ATOM 4250 O O . CYS B 1 248 ? 0.756 34.411 32.523 1.00 16.65 248 CYS B O 1
ATOM 4253 N N . VAL B 1 249 ? 2.955 34.735 32.913 1.00 19.03 249 VAL B N 1
ATOM 4254 C CA . VAL B 1 249 ? 3.261 35.186 31.563 1.00 14.36 249 VAL B CA 1
ATOM 4255 C C . VAL B 1 249 ? 3.211 34.001 30.603 1.00 18.79 249 VAL B C 1
ATOM 4256 O O . VAL B 1 249 ? 3.706 32.917 30.908 1.00 10.52 249 VAL B O 1
ATOM 4260 N N . GLY B 1 250 ? 2.581 34.220 29.455 1.00 18.13 250 GLY B N 1
ATOM 4261 C CA . GLY B 1 250 ? 2.323 33.167 28.495 1.00 13.45 250 GLY B CA 1
ATOM 4262 C C . GLY B 1 250 ? 0.988 32.493 28.744 1.00 14.78 250 GLY B C 1
ATOM 4263 O O . GLY B 1 250 ? 0.171 32.362 27.830 1.00 11.27 250 GLY B O 1
ATOM 4264 N N . TYR B 1 251 ? 0.771 32.055 29.982 1.00 14.54 251 TYR B N 1
ATOM 4265 C CA . TYR B 1 251 ? -0.422 31.291 30.327 1.00 10.59 251 TYR B CA 1
ATOM 4266 C C . TYR B 1 251 ? -1.660 32.140 30.237 1.00 9.82 251 TYR B C 1
ATOM 4267 O O . TYR B 1 251 ? -2.680 31.676 29.742 1.00 8.55 251 TYR B O 1
ATOM 4276 N N . ARG B 1 252 ? -1.561 33.387 30.696 1.00 13.67 252 ARG B N 1
ATOM 4277 C CA . ARG B 1 252 ? -2.705 34.295 30.720 1.00 9.56 252 ARG B CA 1
ATOM 4278 C C . ARG B 1 252 ? -3.141 34.668 29.316 1.00 13.28 252 ARG B C 1
ATOM 4279 O O . ARG B 1 252 ? -4.333 34.769 29.033 1.00 11.46 252 ARG B O 1
ATOM 4287 N N . GLN B 1 253 ? -2.178 34.851 28.424 1.00 15.16 253 GLN B N 1
ATOM 4288 C CA . GLN B 1 253 ? -2.503 35.244 27.060 1.00 16.48 253 GLN B CA 1
ATOM 4289 C C . GLN B 1 253 ? -3.121 34.049 26.333 1.00 18.74 253 GLN B C 1
ATOM 4290 O O . GLN B 1 253 ? -4.173 34.171 25.706 1.00 18.89 253 GLN B O 1
ATOM 4296 N N . MET B 1 254 ? -2.483 32.886 26.460 1.00 19.48 254 MET B N 1
ATOM 4297 C CA . MET B 1 254 ? -3.018 31.640 25.907 1.00 19.09 254 MET B CA 1
ATOM 4298 C C . MET B 1 254 ? -4.417 31.325 26.460 1.00 14.24 254 MET B C 1
ATOM 4299 O O . MET B 1 254 ? -5.220 30.682 25.797 1.00 22.14 254 MET B O 1
ATOM 4304 N N . TRP B 1 255 ? -4.707 31.786 27.669 1.00 12.58 255 TRP B N 1
ATOM 4305 C CA . TRP B 1 255 ? -6.034 31.619 28.243 1.00 12.25 255 TRP B CA 1
ATOM 4306 C C . TRP B 1 255 ? -7.092 32.399 27.455 1.00 13.53 255 TRP B C 1
ATOM 4307 O O . TRP B 1 255 ? -8.162 31.870 27.174 1.00 18.88 255 TRP B O 1
ATOM 4318 N N . SER B 1 256 ? -6.781 33.640 27.087 1.00 15.38 256 SER B N 1
ATOM 4319 C CA . SER B 1 256 ? -7.688 34.455 26.279 1.00 10.96 256 SER B CA 1
ATOM 4320 C C . SER B 1 256 ? -7.847 33.865 24.893 1.00 11.02 256 SER B C 1
ATOM 4321 O O . SER B 1 256 ? -8.942 33.874 24.340 1.00 10.37 256 SER B O 1
ATOM 4324 N N . TYR B 1 257 ? -6.756 33.352 24.327 1.00 11.58 257 TYR B N 1
ATOM 4325 C CA . TYR B 1 257 ? -6.835 32.643 23.046 1.00 10.20 257 TYR B CA 1
ATOM 4326 C C . TYR B 1 257 ? -7.831 31.489 23.145 1.00 9.61 257 TYR B C 1
ATOM 4327 O O . TYR B 1 257 ? -8.641 31.312 22.245 1.00 18.57 257 TYR B O 1
ATOM 4336 N N . LEU B 1 258 ? -7.775 30.725 24.238 1.00 13.95 258 LEU B N 1
ATOM 4337 C CA . LEU B 1 258 ? -8.620 29.532 24.400 1.00 18.59 258 LEU B CA 1
ATOM 4338 C C . LEU B 1 258 ? -10.085 29.872 24.745 1.00 23.30 258 LEU B C 1
ATOM 4339 O O . LEU B 1 258 ? -10.986 29.074 24.482 1.00 22.71 258 LEU B O 1
ATOM 4344 N N . GLU B 1 259 ? -10.319 31.052 25.321 1.00 22.43 259 GLU B N 1
ATOM 4345 C CA . GLU B 1 259 ? -11.684 31.545 25.564 1.00 24.00 259 GLU B CA 1
ATOM 4346 C C . GLU B 1 259 ? -12.324 32.146 24.310 1.00 19.43 259 GLU B C 1
ATOM 4347 O O . GLU B 1 259 ? -13.497 32.505 24.334 1.00 27.98 259 GLU B O 1
ATOM 4353 N N . GLY B 1 260 ? -11.557 32.277 23.231 1.00 15.72 260 GLY B N 1
ATOM 4354 C CA . GLY B 1 260 ? -12.029 32.950 22.021 1.00 20.44 260 GLY B CA 1
ATOM 4355 C C . GLY B 1 260 ? -12.103 34.473 22.127 1.00 19.03 260 GLY B C 1
ATOM 4356 O O . GLY B 1 260 ? -12.892 35.113 21.421 1.00 23.70 260 GLY B O 1
ATOM 4357 N N . GLU B 1 261 ? -11.282 35.056 22.995 1.00 11.28 261 GLU B N 1
ATOM 4358 C CA . GLU B 1 261 ? -11.276 36.513 23.216 1.00 26.36 261 GLU B CA 1
ATOM 4359 C C . GLU B 1 261 ? -10.288 37.245 22.285 1.00 26.64 261 GLU B C 1
ATOM 4360 O O . GLU B 1 261 ? -10.483 38.423 21.961 1.00 20.34 261 GLU B O 1
ATOM 4366 N N . ILE B 1 262 ? -9.245 36.536 21.847 1.00 22.25 262 ILE B N 1
ATOM 4367 C CA . ILE B 1 262 ? -8.242 37.090 20.930 1.00 21.19 262 ILE B CA 1
ATOM 4368 C C . ILE B 1 262 ? -7.722 36.038 19.938 1.00 13.76 262 ILE B C 1
ATOM 4369 O O . ILE B 1 262 ? -7.808 34.831 20.182 1.00 19.16 262 ILE B O 1
ATOM 4374 N N . SER B 1 263 ? -7.170 36.500 18.823 1.00 10.25 263 SER B N 1
ATOM 4375 C CA . SER B 1 263 ? -6.557 35.601 17.843 1.00 11.19 263 SER B CA 1
ATOM 4376 C C . SER B 1 263 ? -5.207 35.036 18.321 1.00 10.18 263 SER B C 1
ATOM 4377 O O . SER B 1 263 ? -4.688 35.423 19.368 1.00 9.80 263 SER B O 1
ATOM 4380 N N . TYR B 1 264 ? -4.643 34.138 17.517 1.00 7.49 264 TYR B N 1
ATOM 4381 C CA . TYR B 1 264 ? -3.354 33.522 17.795 1.00 11.88 264 TYR B CA 1
ATOM 4382 C C . TYR B 1 264 ? -2.195 34.506 17.660 1.00 13.89 264 TYR B C 1
ATOM 4383 O O . TYR B 1 264 ? -1.287 34.499 18.480 1.00 9.96 264 TYR B O 1
ATOM 4392 N N . ASP B 1 265 ? -2.220 35.330 16.617 1.00 10.72 265 ASP B N 1
ATOM 4393 C CA . ASP B 1 265 ? -1.195 36.354 16.433 1.00 19.99 265 ASP B CA 1
ATOM 4394 C C . ASP B 1 265 ? -1.190 37.343 17.601 1.00 18.84 265 ASP B C 1
ATOM 4395 O O . ASP B 1 265 ? -0.137 37.855 17.991 1.00 16.01 265 ASP B O 1
ATOM 4400 N N . GLU B 1 266 ? -2.368 37.618 18.145 1.00 15.04 266 GLU B N 1
ATOM 4401 C CA . GLU B 1 266 ? -2.494 38.560 19.246 1.00 19.37 266 GLU B CA 1
ATOM 4402 C C . GLU B 1 266 ? -1.944 37.939 20.527 1.00 17.57 266 GLU B C 1
ATOM 4403 O O . GLU B 1 266 ? -1.281 38.611 21.312 1.00 21.97 266 GLU B O 1
ATOM 4409 N N . MET B 1 267 ? -2.228 36.657 20.736 1.00 14.45 267 MET B N 1
ATOM 4410 C CA . MET B 1 267 ? -1.740 35.931 21.915 1.00 9.29 267 MET B CA 1
ATOM 4411 C C . MET B 1 267 ? -0.202 35.948 21.965 1.00 7.94 267 MET B C 1
ATOM 4412 O O . MET B 1 267 ? 0.391 36.249 23.000 1.00 11.87 267 MET B O 1
ATOM 4417 N N . VAL B 1 268 ? 0.420 35.644 20.827 1.00 3.81 268 VAL B N 1
ATOM 4418 C CA . VAL B 1 268 ? 1.871 35.643 20.665 1.00 6.36 268 VAL B CA 1
ATOM 4419 C C . VAL B 1 268 ? 2.485 37.018 20.937 1.00 9.47 268 VAL B C 1
ATOM 4420 O O . VAL B 1 268 ? 3.459 37.128 21.661 1.00 16.57 268 VAL B O 1
ATOM 4424 N N . TYR B 1 269 ? 1.903 38.055 20.354 1.00 10.92 269 TYR B N 1
ATOM 4425 C CA . TYR B 1 269 ? 2.352 39.427 20.567 1.00 8.20 269 TYR B CA 1
ATOM 4426 C C . TYR B 1 269 ? 2.286 39.826 22.036 1.00 6.80 269 TYR B C 1
ATOM 4427 O O . TYR B 1 269 ? 3.289 40.252 22.606 1.00 16.65 269 TYR B O 1
ATOM 4436 N N . ARG B 1 270 ? 1.119 39.670 22.657 1.00 2.16 270 ARG B N 1
ATOM 4437 C CA . ARG B 1 270 ? 0.956 40.013 24.081 1.00 3.05 270 ARG B CA 1
ATOM 4438 C C . ARG B 1 270 ? 1.834 39.171 25.008 1.00 9.24 270 ARG B C 1
ATOM 4439 O O . ARG B 1 270 ? 2.296 39.660 26.040 1.00 14.39 270 ARG B O 1
ATOM 4447 N N . GLY B 1 271 ? 2.039 37.902 24.650 1.00 14.23 271 GLY B N 1
ATOM 4448 C CA . GLY B 1 271 ? 2.890 36.998 25.424 1.00 2.00 271 GLY B CA 1
ATOM 4449 C C . GLY B 1 271 ? 4.336 37.447 25.399 1.00 2.17 271 GLY B C 1
ATOM 4450 O O . GLY B 1 271 ? 4.981 37.563 26.442 1.00 11.82 271 GLY B O 1
ATOM 4451 N N . VAL B 1 272 ? 4.855 37.723 24.209 1.00 2.00 272 VAL B N 1
ATOM 4452 C CA . VAL B 1 272 ? 6.211 38.249 24.101 1.00 4.65 272 VAL B CA 1
ATOM 4453 C C . VAL B 1 272 ? 6.335 39.558 24.872 1.00 14.35 272 VAL B C 1
ATOM 4454 O O . VAL B 1 272 ? 7.262 39.702 25.670 1.00 23.36 272 VAL B O 1
ATOM 4458 N N . CYS B 1 273 ? 5.404 40.493 24.655 1.00 11.16 273 CYS B N 1
ATOM 4459 C CA . CYS B 1 273 ? 5.393 41.773 25.396 1.00 11.54 273 CYS B CA 1
ATOM 4460 C C . CYS B 1 273 ? 5.382 41.564 26.899 1.00 12.73 273 CYS B C 1
ATOM 4461 O O . CYS B 1 273 ? 6.129 42.221 27.642 1.00 15.02 273 CYS B O 1
ATOM 4464 N N . ALA B 1 274 ? 4.534 40.646 27.348 1.00 2.00 274 ALA B N 1
ATOM 4465 C CA . ALA B 1 274 ? 4.401 40.391 28.776 1.00 3.42 274 ALA B CA 1
ATOM 4466 C C . ALA B 1 274 ? 5.686 39.779 29.365 1.00 9.92 274 ALA B C 1
ATOM 4467 O O . ALA B 1 274 ? 5.995 39.976 30.545 1.00 17.55 274 ALA B O 1
ATOM 4469 N N . THR B 1 275 ? 6.443 39.058 28.542 1.00 6.46 275 THR B N 1
ATOM 4470 C CA . THR B 1 275 ? 7.711 38.477 28.990 1.00 11.38 275 THR B CA 1
ATOM 4471 C C . THR B 1 275 ? 8.858 39.496 28.960 1.00 2.35 275 THR B C 1
ATOM 4472 O O . THR B 1 275 ? 9.715 39.470 29.827 1.00 14.35 275 THR B O 1
ATOM 4476 N N . ARG B 1 276 ? 8.883 40.380 27.971 1.00 12.38 276 ARG B N 1
ATOM 4477 C CA . ARG B 1 276 ? 9.849 41.491 27.974 1.00 9.71 276 ARG B CA 1
ATOM 4478 C C . ARG B 1 276 ? 9.681 42.342 29.219 1.00 6.94 276 ARG B C 1
ATOM 4479 O O . ARG B 1 276 ? 10.666 42.733 29.841 1.00 17.49 276 ARG B O 1
ATOM 4487 N N . GLN B 1 277 ? 8.425 42.634 29.559 1.00 10.89 277 GLN B N 1
ATOM 4488 C CA . GLN B 1 277 ? 8.090 43.504 30.688 1.00 8.47 277 GLN B CA 1
ATOM 4489 C C . GLN B 1 277 ? 8.431 42.846 32.016 1.00 12.66 277 GLN B C 1
ATOM 4490 O O . GLN B 1 277 ? 8.873 43.516 32.943 1.00 14.80 277 GLN B O 1
ATOM 4496 N N . LEU B 1 278 ? 8.211 41.535 32.110 1.00 16.57 278 LEU B N 1
ATOM 4497 C CA . LEU B 1 278 ? 8.601 40.767 33.297 1.00 7.05 278 LEU B CA 1
ATOM 4498 C C . LEU B 1 278 ? 10.120 40.886 33.521 1.00 13.15 278 LEU B C 1
ATOM 4499 O O . LEU B 1 278 ? 10.562 41.221 34.620 1.00 11.96 278 LEU B O 1
ATOM 4504 N N . ALA B 1 279 ? 10.907 40.619 32.477 1.00 10.55 279 ALA B N 1
ATOM 4505 C CA . ALA B 1 279 ? 12.370 40.733 32.541 1.00 16.46 279 ALA B CA 1
ATOM 4506 C C . ALA B 1 279 ? 12.841 42.134 32.958 1.00 17.29 279 ALA B C 1
ATOM 4507 O O . ALA B 1 279 ? 13.791 42.271 33.728 1.00 15.14 279 ALA B O 1
ATOM 4509 N N . LYS B 1 280 ? 12.177 43.164 32.444 1.00 10.72 280 LYS B N 1
ATOM 4510 C CA . LYS B 1 280 ? 12.503 44.552 32.792 1.00 13.29 280 LYS B CA 1
ATOM 4511 C C . LYS B 1 280 ? 12.355 44.816 34.287 1.00 9.98 280 LYS B C 1
ATOM 4512 O O . LYS B 1 280 ? 13.230 45.419 34.907 1.00 14.91 280 LYS B O 1
ATOM 4518 N N . ARG B 1 281 ? 11.229 44.394 34.850 1.00 15.04 281 ARG B N 1
ATOM 4519 C CA . ARG B 1 281 ? 10.966 44.570 36.279 1.00 16.19 281 ARG B CA 1
ATOM 4520 C C . ARG B 1 281 ? 11.973 43.764 37.105 1.00 17.19 281 ARG B C 1
ATOM 4521 O O . ARG B 1 281 ? 12.408 44.203 38.171 1.00 23.16 281 ARG B O 1
ATOM 4529 N N . GLN B 1 282 ? 12.354 42.593 36.598 1.00 14.13 282 GLN B N 1
ATOM 4530 C CA . GLN B 1 282 ? 13.321 41.746 37.281 1.00 12.88 282 GLN B CA 1
ATOM 4531 C C . GLN B 1 282 ? 14.658 42.431 37.411 1.00 2.00 282 GLN B C 1
ATOM 4532 O O . GLN B 1 282 ? 15.241 42.409 38.484 1.00 8.15 282 GLN B O 1
ATOM 4538 N N . ILE B 1 283 ? 15.161 43.060 36.355 1.00 12.08 283 ILE B N 1
ATOM 4539 C CA . ILE B 1 283 ? 16.439 43.753 36.525 1.00 19.19 283 ILE B CA 1
ATOM 4540 C C . ILE B 1 283 ? 16.284 45.087 37.269 1.00 13.43 283 ILE B C 1
ATOM 4541 O O . ILE B 1 283 ? 17.267 45.617 37.789 1.00 21.80 283 ILE B O 1
ATOM 4546 N N . THR B 1 284 ? 15.069 45.622 37.348 1.00 3.07 284 THR B N 1
ATOM 4547 C CA . THR B 1 284 ? 14.848 46.821 38.178 1.00 14.94 284 THR B CA 1
ATOM 4548 C C . THR B 1 284 ? 15.086 46.418 39.631 1.00 12.65 284 THR B C 1
ATOM 4549 O O . THR B 1 284 ? 15.693 47.151 40.406 1.00 11.11 284 THR B O 1
ATOM 4553 N N . TRP B 1 285 ? 14.575 45.248 39.990 1.00 10.95 285 TRP B N 1
ATOM 4554 C CA . TRP B 1 285 ? 14.777 44.695 41.323 1.00 10.58 285 TRP B CA 1
ATOM 4555 C C . TRP B 1 285 ? 16.259 44.623 41.649 1.00 4.24 285 TRP B C 1
ATOM 4556 O O . TRP B 1 285 ? 16.672 45.014 42.726 1.00 13.14 285 TRP B O 1
ATOM 4567 N N . LEU B 1 286 ? 17.049 44.109 40.712 1.00 11.41 286 LEU B N 1
ATOM 4568 C CA . LEU B 1 286 ? 18.449 43.783 40.984 1.00 10.78 286 LEU B CA 1
ATOM 4569 C C . LEU B 1 286 ? 19.337 45.019 41.022 1.00 8.68 286 LEU B C 1
ATOM 4570 O O . LEU B 1 286 ? 20.258 45.085 41.824 1.00 14.82 286 LEU B O 1
ATOM 4575 N N . ARG B 1 287 ? 19.070 45.993 40.159 1.00 10.93 287 ARG B N 1
ATOM 4576 C CA . ARG B 1 287 ? 19.796 47.267 40.203 1.00 13.58 287 ARG B CA 1
ATOM 4577 C C . ARG B 1 287 ? 19.660 47.878 41.580 1.00 10.38 287 ARG B C 1
ATOM 4578 O O . ARG B 1 287 ? 18.553 48.183 42.007 1.00 24.32 287 ARG B O 1
ATOM 4586 N N . GLY B 1 288 ? 20.779 48.040 42.277 1.00 15.36 288 GLY B N 1
ATOM 4587 C CA . GLY B 1 288 ? 20.784 48.653 43.610 1.00 17.32 288 GLY B CA 1
ATOM 4588 C C . GLY B 1 288 ? 20.679 47.675 44.771 1.00 19.73 288 GLY B C 1
ATOM 4589 O O . GLY B 1 288 ? 20.808 48.072 45.929 1.00 26.47 288 GLY B O 1
ATOM 4590 N N . TRP B 1 289 ? 20.421 46.406 44.457 1.00 21.71 289 TRP B N 1
ATOM 4591 C CA . TRP B 1 289 ? 20.422 45.321 45.435 1.00 24.44 289 TRP B CA 1
ATOM 4592 C C . TRP B 1 289 ? 21.777 45.280 46.119 1.00 26.84 289 TRP B C 1
ATOM 4593 O O . TRP B 1 289 ? 22.802 45.206 45.443 1.00 40.29 289 TRP B O 1
ATOM 4604 N N . GLU B 1 290 ? 21.791 45.327 47.448 1.00 27.98 290 GLU B N 1
ATOM 4605 C CA . GLU B 1 290 ? 23.048 45.464 48.197 1.00 29.49 290 GLU B CA 1
ATOM 4606 C C . GLU B 1 290 ? 23.895 44.190 48.143 1.00 25.42 290 GLU B C 1
ATOM 4607 O O . GLU B 1 290 ? 23.399 43.097 48.408 1.00 25.03 290 GLU B O 1
ATOM 4613 N N . GLY B 1 291 ? 25.167 44.346 47.785 1.00 21.74 291 GLY B N 1
ATOM 4614 C CA . GLY B 1 291 ? 26.143 43.257 47.845 1.00 22.17 291 GLY B CA 1
ATOM 4615 C C . GLY B 1 291 ? 26.147 42.315 46.651 1.00 25.95 291 GLY B C 1
ATOM 4616 O O . GLY B 1 291 ? 26.885 41.329 46.637 1.00 32.39 291 GLY B O 1
ATOM 4617 N N . VAL B 1 292 ? 25.341 42.620 45.640 1.00 21.15 292 VAL B N 1
ATOM 4618 C CA . VAL B 1 292 ? 25.196 41.739 44.498 1.00 22.78 292 VAL B CA 1
ATOM 4619 C C . VAL B 1 292 ? 26.370 41.914 43.554 1.00 24.64 292 VAL B C 1
ATOM 4620 O O . VAL B 1 292 ? 26.762 43.039 43.240 1.00 24.30 292 VAL B O 1
ATOM 4624 N N . HIS B 1 293 ? 26.935 40.786 43.128 1.00 30.58 293 HIS B N 1
ATOM 4625 C CA . HIS B 1 293 ? 27.971 40.749 42.103 1.00 33.87 293 HIS B CA 1
ATOM 4626 C C . HIS B 1 293 ? 27.305 40.463 40.762 1.00 35.77 293 HIS B C 1
ATOM 4627 O O . HIS B 1 293 ? 26.572 39.481 40.629 1.00 41.56 293 HIS B O 1
ATOM 4634 N N . TRP B 1 294 ? 27.563 41.313 39.770 1.00 35.59 294 TRP B N 1
ATOM 4635 C CA . TRP B 1 294 ? 27.017 41.115 38.429 1.00 29.35 294 TRP B CA 1
ATOM 4636 C C . TRP B 1 294 ? 27.831 40.113 37.601 1.00 24.94 294 TRP B C 1
ATOM 4637 O O . TRP B 1 294 ? 29.055 40.022 37.726 1.00 27.26 294 TRP B O 1
ATOM 4648 N N . LEU B 1 295 ? 27.119 39.369 36.761 1.00 26.35 295 LEU B N 1
ATOM 4649 C CA . LEU B 1 295 ? 27.703 38.384 35.858 1.00 31.89 295 LEU B CA 1
ATOM 4650 C C . LEU B 1 295 ? 27.103 38.556 34.469 1.00 36.28 295 LEU B C 1
ATOM 4651 O O . LEU B 1 295 ? 25.925 38.899 34.340 1.00 44.21 295 LEU B O 1
ATOM 4656 N N . ASP B 1 296 ? 27.898 38.310 33.432 1.00 38.95 296 ASP B N 1
ATOM 4657 C CA . ASP B 1 296 ? 27.396 38.368 32.058 1.00 38.09 296 ASP B CA 1
ATOM 4658 C C . ASP B 1 296 ? 26.791 37.009 31.660 1.00 33.25 296 ASP B C 1
ATOM 4659 O O . ASP B 1 296 ? 27.377 35.953 31.900 1.00 27.49 296 ASP B O 1
ATOM 4664 N N . SER B 1 297 ? 25.613 37.056 31.052 1.00 26.32 297 SER B N 1
ATOM 4665 C CA . SER B 1 297 ? 24.909 35.864 30.620 1.00 29.79 297 SER B CA 1
ATOM 4666 C C . SER B 1 297 ? 25.615 35.194 29.434 1.00 32.17 297 SER B C 1
ATOM 4667 O O . SER B 1 297 ? 25.699 33.968 29.361 1.00 22.36 297 SER B O 1
ATOM 4670 N N . GLU B 1 298 ? 26.132 36.006 28.517 1.00 37.92 298 GLU B N 1
ATOM 4671 C CA . GLU B 1 298 ? 26.717 35.500 27.270 1.00 42.96 298 GLU B CA 1
ATOM 4672 C C . GLU B 1 298 ? 28.107 34.871 27.425 1.00 43.14 298 GLU B C 1
ATOM 4673 O O . GLU B 1 298 ? 28.605 34.233 26.494 1.00 43.10 298 GLU B O 1
ATOM 4679 N N . LYS B 1 299 ? 28.724 35.051 28.592 1.00 42.21 299 LYS B N 1
ATOM 4680 C CA . LYS B 1 299 ? 30.038 34.491 28.881 1.00 34.76 299 LYS B CA 1
ATOM 4681 C C . LYS B 1 299 ? 29.937 33.477 30.022 1.00 27.72 299 LYS B C 1
ATOM 4682 O O . LYS B 1 299 ? 30.327 33.772 31.153 1.00 17.92 299 LYS B O 1
ATOM 4688 N N . PRO B 1 300 ? 29.410 32.274 29.731 1.00 29.41 300 PRO B N 1
ATOM 4689 C CA . PRO B 1 300 ? 29.236 31.258 30.778 1.00 34.76 300 PRO B CA 1
ATOM 4690 C C . PRO B 1 300 ? 30.539 30.798 31.452 1.00 39.19 300 PRO B C 1
ATOM 4691 O O . PRO B 1 300 ? 30.528 30.483 32.646 1.00 40.04 300 PRO B O 1
ATOM 4695 N N . GLU B 1 301 ? 31.640 30.766 30.699 1.00 43.31 301 GLU B N 1
ATOM 4696 C CA . GLU B 1 301 ? 32.949 30.395 31.252 1.00 45.87 301 GLU B CA 1
ATOM 4697 C C . GLU B 1 301 ? 33.381 31.382 32.338 1.00 42.33 301 GLU B C 1
ATOM 4698 O O . GLU B 1 301 ? 33.612 30.990 33.483 1.00 38.96 301 GLU B O 1
ATOM 4704 N N . GLN B 1 302 ? 33.482 32.656 31.963 1.00 40.01 302 GLN B N 1
ATOM 4705 C CA . GLN B 1 302 ? 33.851 33.733 32.888 1.00 42.02 302 GLN B CA 1
ATOM 4706 C C . GLN B 1 302 ? 32.887 33.826 34.082 1.00 38.12 302 GLN B C 1
ATOM 4707 O O . GLN B 1 302 ? 33.298 34.135 35.204 1.00 30.23 302 GLN B O 1
ATOM 4713 N N . ALA B 1 303 ? 31.609 33.556 33.824 1.00 34.20 303 ALA B N 1
ATOM 4714 C CA . ALA B 1 303 ? 30.581 33.548 34.862 1.00 38.56 303 ALA B CA 1
ATOM 4715 C C . ALA B 1 303 ? 30.929 32.589 35.998 1.00 39.91 303 ALA B C 1
ATOM 4716 O O . ALA B 1 303 ? 31.146 33.018 37.137 1.00 39.44 303 ALA B O 1
ATOM 4718 N N . ARG B 1 304 ? 30.984 31.296 35.675 1.00 38.09 304 ARG B N 1
ATOM 4719 C CA . ARG B 1 304 ? 31.292 30.251 36.652 1.00 34.63 304 ARG B CA 1
ATOM 4720 C C . ARG B 1 304 ? 32.521 30.601 37.484 1.00 33.08 304 ARG B C 1
ATOM 4721 O O . ARG B 1 304 ? 32.514 30.445 38.704 1.00 29.43 304 ARG B O 1
ATOM 4729 N N . ASP B 1 305 ? 33.566 31.080 36.817 1.00 34.90 305 ASP B N 1
ATOM 4730 C CA . ASP B 1 305 ? 34.827 31.398 37.479 1.00 37.10 305 ASP B CA 1
ATOM 4731 C C . ASP B 1 305 ? 34.690 32.487 38.546 1.00 38.39 305 ASP B C 1
ATOM 4732 O O . ASP B 1 305 ? 35.253 32.350 39.636 1.00 37.22 305 ASP B O 1
ATOM 4737 N N . GLU B 1 306 ? 33.947 33.555 38.246 1.00 37.85 306 GLU B N 1
ATOM 4738 C CA . GLU B 1 306 ? 33.738 34.630 39.225 1.00 36.90 306 GLU B CA 1
ATOM 4739 C C . GLU B 1 306 ? 33.055 34.112 40.497 1.00 30.70 306 GLU B C 1
ATOM 4740 O O . GLU B 1 306 ? 33.421 34.508 41.601 1.00 31.90 306 GLU B O 1
ATOM 4746 N N . VAL B 1 307 ? 32.088 33.210 40.340 1.00 35.76 307 VAL B N 1
ATOM 4747 C CA . VAL B 1 307 ? 31.387 32.617 41.488 1.00 34.87 307 VAL B CA 1
ATOM 4748 C C . VAL B 1 307 ? 32.351 31.804 42.363 1.00 31.05 307 VAL B C 1
ATOM 4749 O O . VAL B 1 307 ? 32.414 32.001 43.577 1.00 24.80 307 VAL B O 1
ATOM 4753 N N . LEU B 1 308 ? 33.113 30.913 41.734 1.00 36.67 308 LEU B N 1
ATOM 4754 C CA . LEU B 1 308 ? 34.075 30.066 42.448 1.00 37.54 308 LEU B CA 1
ATOM 4755 C C . LEU B 1 308 ? 35.040 30.885 43.301 1.00 39.44 308 LEU B C 1
ATOM 4756 O O . LEU B 1 308 ? 35.396 30.478 44.410 1.00 38.59 308 LEU B O 1
ATOM 4761 N N . GLN B 1 309 ? 35.462 32.034 42.778 1.00 40.77 309 GLN B N 1
ATOM 4762 C CA . GLN B 1 309 ? 36.352 32.934 43.510 1.00 41.97 309 GLN B CA 1
ATOM 4763 C C . GLN B 1 309 ? 35.643 33.504 44.734 1.00 42.04 309 GLN B C 1
ATOM 4764 O O . GLN B 1 309 ? 36.087 33.306 45.867 1.00 37.40 309 GLN B O 1
ATOM 4770 N N . VAL B 1 310 ? 34.531 34.197 44.493 1.00 45.38 310 VAL B N 1
ATOM 4771 C CA . VAL B 1 310 ? 33.844 34.961 45.540 1.00 47.27 310 VAL B CA 1
ATOM 4772 C C . VAL B 1 310 ? 33.530 34.129 46.786 1.00 46.03 310 VAL B C 1
ATOM 4773 O O . VAL B 1 310 ? 33.659 34.621 47.907 1.00 44.80 310 VAL B O 1
ATOM 4777 N N . VAL B 1 311 ? 33.148 32.869 46.589 1.00 47.03 311 VAL B N 1
ATOM 4778 C CA . VAL B 1 311 ? 32.830 31.977 47.708 1.00 48.63 311 VAL B CA 1
ATOM 4779 C C . VAL B 1 311 ? 34.080 31.609 48.513 1.00 47.34 311 VAL B C 1
ATOM 4780 O O . VAL B 1 311 ? 35.017 31.003 47.994 1.00 45.99 311 VAL B O 1
#

Secondary structure (DSSP, 8-state):
----EEEEEE--TTS-HHHHHHHHHHHS-EEEEE--TTTTBTT--TTTT---HHHHHHS-EETSS-B-TTS---HHHHHHHHHHHHHHHHHTT-EEEEEES-HHHHHHHHS---------HHHHHHHHHHHHHHHHHHHHHHHHHH-HHHHHHS-TT-HHHHHHHHHHHHHHSS-HHHHHTSPPPPPSSEEEEEEEE-SSHHHHHHHHHHHHHHHHHTTHHHHHHHHHHHS---TTSTTTTSTTHHHHHHHHHTSS-HHHHHHHHHHHHHHHHHHHHHHHHS-SSPEEEETT-HHHHHHHHHTT-/--EEEEEE--SSS-HHHHHHHHTTTS-EEEEE--SSTTBTT--TTTTPPPTTHHHHS-EESSS-B-TTS---HHHHHHHHHHHHHHHHHTT-EEEEEES-HHHHHHHHH---------HHHHHHHHHHHHHHHHHHHHHHHHHH-HHHHHHS-TT-HHHHHHHHHHHHHHSS-HHHHTTS-----SSEEEEEEEE-S-HHHHHHHHHHHHHHHHTTTHHHHHHHHHHHS---TTSTTTTSTTHHHHHHHHTTSS-HHHHHHHHHHHHHHHHHHHHHHHTT-TTPEEEESS-HHHHHHHHHHH-

Foldseek 3Di:
DAQAEAEEEEEAPLLCQLVLVLVLVVPAQEAEEEDEQQQLEPLRDLLRVHDDPVSCVSHPYPNGPNDHLLDGDDLVNLLVVVVVVQVVCVVVVGHYYYYYLNVSSVVCNAWHDQDFDDDDVVLLVVLVVCCVVPNLQVLLVVCCVQPVPLSVVDDSPPSPSSSVQVSRCVVPVDGPVRRPVRTGDGNSHHYQYEYEGAPDLVVRLVSLLVSLVVSVVVCVLVSLVVVVVVPSDDCVGPNCVDQLNVLSNCVVVVNDDPVVSSVRSSVVSSVRNVVSVVSVVPDPNYDYHHSVCSPVVSVVVVVVD/DAAAEEEEEAPLQCQLVLVLVLVVPAQEAEEEDDQAQLEPLQDLLVVHDDPVSCVSHPYPNGRNDHLVDHDDLVNLLVVVVVVQVVQVVVPGHYYYTYQPVVSVVCNAWNAFDFDDDDVVLLVVLVVCCVVPNQVVLLVVCCVPPVVVSVVDDSVRCPSSSVQVSRCVVPVDGPVRRRVGGDDGDPHHYQAEYGYAPDLVVVLVSLLVSLVVSVVVCNLVSLVVVVVPPPDDPVGPNCVDQLNVLSVCCVVVNDPPVVSSVRSSVVSSVRNVVSVVSVVVPPNYDYHHSVCSPVRSVVVVVVD

Nearest PDB structures (foldseek):
  2zm5-assembly1_A  TM=9.982E-01  e=2.364E-52  Escherichia coli K-12
  3crr-assembly1_A  TM=9.736E-01  e=4.493E-28  Pseudomonas aeruginosa
  3exa-assembly1_A  TM=7.374E-01  e=8.984E-25  Halalkalibacterium halodurans
  3d3q-assembly1_A  TM=7.269E-01  e=5.235E-24  Staphylococcus epidermidis ATCC 12228
  3eph-assembly1_A  TM=8.425E-01  e=3.111E-16  Saccharomyces cerevisiae

Organism: Escherichia coli (strain K12) (NCBI:txid83333)

Sequence (608 aa):
ASLPKAIFLMGPTASGKTALAIELRKILPVELISVDSALIYKGMDIGTAKPNAEELLAAPHRLLDIRDPSQAYSAADFRRDALAEMADITAAGRIPLLVGGTMLYFKALLEGLSPLPSADPEVRARIEQQAAEQGWESLHRQLQEVDPVAAARIHPNDPQRLSRALEVFFISGKTLTELTQTSGDALPYQVHQFAIAPASRELLHQRIEQRFHQMLASGFEAEVRALFARGDLHTDLPSIRCVGYRQMWSYLEGEISYDEMVYRGVCATRQLAKRQITWLRGWEGVHWLDSEKPEQARDEVLQVVLPKAIFLMGPTASGKTALAIELRKILPVELISVDSALIYKGMDIGTAKPNAEELLAAPHRLLDIRDPSQAYSAADFRRDALAEMADITAAGRIPLLVGGTMLYFKALLEGLSPLPSADPEVRARIEQQAAEQGWESLHRQLQEVDPVAAARIHPNDPQRLSRALEVFFISGKTLTELTQTSGDALPYQVHQFAIAPASRELLHQRIEQRFHQMLASGFEAEVRALFARGDLHTDLPSIRCVGYRQMWSYLEGEISYDEMVYRGVCATRQLAKRQITWLRGWEGVHWLDSEKPEQARDEVLQVV

InterPro domains:
  IPR018022 IPP transferase [MF_00185] (12-309)
  IPR018022 IPP transferase [TIGR00174] (12-300)
  IPR027417 P-loop containing nucleoside triphosphate hydrolase [G3DSA:3.40.50.300] (13-295)
  IPR027417 P-loop containing nucleoside triphosphate hydrolase [SSF52540] (13-157)
  IPR039657 Dimethylallyltransferase [PTHR11088] (10-309)

Radius of gyration: 33.49 Å; Cα contacts (8 Å, |Δi|>4): 893; chains: 2; bounding box: 57×59×106 Å

Solvent-accessible surface area: 30568 Å² total; per-residue (Å²): 150,114,97,55,95,0,1,0,0,0,0,0,10,10,1,32,29,40,69,4,0,26,53,0,56,167,75,11,66,0,24,0,0,3,0,28,48,15,18,3,3,115,40,0,61,50,14,17,40,28,7,77,71,113,66,49,155,62,0,61,21,71,12,19,49,63,51,41,2,46,92,58,22,49,15,52,31,2,54,134,29,0,54,60,44,0,56,88,1,46,91,75,64,66,30,0,0,0,8,5,6,28,4,88,15,0,79,0,2,46,92,10,77,25,91,56,32,93,59,41,98,128,16,91,61,141,4,99,116,50,12,93,133,106,27,52,106,12,0,21,136,59,0,108,153,41,4,83,92,0,5,92,155,6,116,52,126,32,65,133,145,0,11,66,1,0,0,0,54,72,71,52,54,109,31,19,31,103,44,62,149,83,93,23,108,77,18,79,30,100,27,39,16,0,0,3,10,12,71,58,87,145,59,2,65,102,71,1,85,97,50,7,81,118,16,30,99,66,29,1,47,38,23,0,66,64,10,47,79,112,69,81,14,98,54,108,22,62,0,0,100,22,46,3,0,105,23,0,12,25,19,14,66,1,107,16,10,89,115,66,0,24,135,117,0,6,20,13,8,82,95,53,1,112,132,13,16,78,102,2,167,59,33,150,55,28,71,118,6,41,8,91,91,69,120,107,3,70,63,76,0,62,159,53,63,161,59,76,0,3,0,3,0,0,0,30,28,1,31,30,35,64,8,0,20,79,3,68,134,104,38,78,4,8,0,0,4,0,28,48,13,18,2,3,109,42,0,62,49,12,21,46,25,10,75,70,119,62,59,151,53,0,61,23,60,12,20,58,58,64,30,2,50,87,72,19,48,16,49,32,2,56,145,31,0,48,58,42,0,54,79,0,53,93,58,69,87,30,1,2,0,8,6,5,26,3,88,17,0,73,0,1,46,98,9,72,21,85,60,37,95,56,53,102,121,24,106,55,156,7,110,88,47,8,92,126,104,26,71,103,14,0,17,169,78,2,106,157,56,4,86,91,0,6,96,143,7,118,56,126,32,66,137,151,0,14,74,0,0,1,0,56,114,72,54,48,106,14,23,36,84,33,61,148,82,78,23,92,60,21,74,27,86,33,28,15,0,0,5,11,17,82,56,81,147,54,5,56,64,73,2,40,38,86,6,6,72,15,26,48,71,32,0,50,63,27,0,119,62,13,66,83,107,75,85,14,88,70,94,28,59,0,1,102,24,39,2,2,101,19,0,17,27,58,31,90,69,122,52,68,39,75,58,0,16,116,116,0,8,18,17,16,73,97,52,0,114,140,17,15,83,98,0,150,74,32,151,60,24,72,107,11,54,12,83,112,89,123,115,2,54,73,68,4,51,139,34,47

B-factor: mean 26.34, std 12.73, range [2.0, 93.63]

CATH classification: 3.40.50.300